Protein AF-A0AA97AWH1-F1 (afdb_monomer_lite)

Structure (mmCIF, N/CA/C/O backbone):
data_AF-A0AA97AWH1-F1
#
_entry.id   AF-A0AA97AWH1-F1
#
loop_
_atom_site.group_PDB
_atom_site.id
_atom_site.type_symbol
_atom_site.label_atom_id
_atom_site.label_alt_id
_atom_site.label_comp_id
_atom_site.label_asym_id
_atom_site.label_entity_id
_atom_site.label_seq_id
_atom_site.pdbx_PDB_ins_code
_atom_site.Cartn_x
_atom_site.Cartn_y
_atom_site.Cartn_z
_atom_site.occupancy
_atom_site.B_iso_or_equiv
_atom_site.auth_seq_id
_atom_site.auth_comp_id
_atom_site.auth_asym_id
_atom_site.auth_atom_id
_atom_site.pdbx_PDB_model_num
ATOM 1 N N . MET A 1 1 ? -2.658 11.028 7.446 1.00 94.44 1 MET A N 1
ATOM 2 C CA . MET A 1 1 ? -1.594 11.939 6.952 1.00 94.44 1 MET A CA 1
ATOM 3 C C . MET A 1 1 ? -0.472 11.120 6.337 1.00 94.44 1 MET A C 1
ATOM 5 O O . MET A 1 1 ? -0.323 9.985 6.751 1.00 94.44 1 MET A O 1
ATOM 9 N N . GLY A 1 2 ? 0.295 11.638 5.373 1.00 96.88 2 GLY A N 1
ATOM 10 C CA . GLY A 1 2 ? 1.349 10.861 4.698 1.00 96.88 2 GLY A CA 1
ATOM 11 C C . GLY A 1 2 ? 2.754 11.415 4.940 1.00 96.88 2 GLY A C 1
ATOM 12 O O . GLY A 1 2 ? 3.019 12.574 4.615 1.00 96.88 2 GLY A O 1
ATOM 13 N N . PHE A 1 3 ? 3.667 10.590 5.457 1.00 98.19 3 PHE A N 1
ATOM 14 C CA . PHE A 1 3 ? 5.071 10.963 5.681 1.00 98.19 3 PHE A CA 1
ATOM 15 C C . PHE A 1 3 ? 5.787 11.329 4.375 1.00 98.19 3 PHE A C 1
ATOM 17 O O . PHE A 1 3 ? 6.487 12.336 4.317 1.00 98.19 3 PHE A O 1
ATOM 24 N N . ASN A 1 4 ? 5.555 10.570 3.299 1.00 97.19 4 ASN A N 1
ATOM 25 C CA . ASN A 1 4 ? 6.150 10.840 1.987 1.00 97.19 4 ASN A CA 1
ATOM 26 C C . ASN A 1 4 ? 5.779 12.235 1.471 1.00 97.19 4 ASN A C 1
ATOM 28 O O . ASN A 1 4 ? 6.641 12.939 0.949 1.00 97.19 4 ASN A O 1
ATOM 32 N N . GLN A 1 5 ? 4.524 12.656 1.665 1.00 97.25 5 GLN A N 1
ATOM 33 C CA . GLN A 1 5 ? 4.070 13.993 1.282 1.00 97.25 5 GLN A CA 1
ATOM 34 C C . GLN A 1 5 ? 4.713 15.075 2.153 1.00 97.25 5 GLN A C 1
ATOM 36 O O . GLN A 1 5 ? 5.140 16.101 1.628 1.00 97.25 5 GLN A O 1
ATOM 41 N N . ALA A 1 6 ? 4.827 14.842 3.465 1.00 97.62 6 ALA A N 1
ATOM 42 C CA . ALA A 1 6 ? 5.509 15.761 4.375 1.00 97.62 6 ALA A CA 1
ATOM 43 C C . ALA A 1 6 ? 6.964 15.985 3.939 1.00 97.62 6 ALA A C 1
ATOM 45 O O . ALA A 1 6 ? 7.417 17.122 3.812 1.00 97.62 6 ALA A O 1
ATOM 46 N N . ARG A 1 7 ? 7.667 14.891 3.633 1.00 97.56 7 ARG A N 1
ATOM 47 C CA . ARG A 1 7 ? 9.053 14.927 3.176 1.00 97.56 7 ARG A CA 1
ATOM 48 C C . ARG A 1 7 ? 9.194 15.591 1.814 1.00 97.56 7 ARG A C 1
ATOM 50 O O . ARG A 1 7 ? 10.065 16.437 1.652 1.00 97.56 7 ARG A O 1
ATOM 57 N N . LEU A 1 8 ? 8.313 15.282 0.863 1.00 96.56 8 LEU A N 1
ATOM 58 C CA . LEU A 1 8 ? 8.298 15.931 -0.448 1.00 96.56 8 LEU A CA 1
ATOM 59 C C . LEU A 1 8 ? 8.071 17.447 -0.333 1.00 96.56 8 LEU A C 1
ATOM 61 O O . LEU A 1 8 ? 8.780 18.214 -0.977 1.00 96.56 8 LEU A O 1
ATOM 65 N N . ASN A 1 9 ? 7.132 17.884 0.509 1.00 96.88 9 ASN A N 1
ATOM 66 C CA . ASN A 1 9 ? 6.814 19.302 0.698 1.00 96.88 9 ASN A CA 1
ATOM 67 C C . ASN A 1 9 ? 7.980 20.099 1.296 1.00 96.88 9 ASN A C 1
ATOM 69 O O . ASN A 1 9 ? 8.149 21.271 0.972 1.00 96.88 9 ASN A O 1
ATOM 73 N N . VAL A 1 10 ? 8.758 19.482 2.188 1.00 96.81 10 VAL A N 1
ATOM 74 C CA . VAL A 1 10 ? 9.835 20.164 2.918 1.00 96.81 10 VAL A CA 1
ATOM 75 C C . VAL A 1 10 ? 11.184 20.032 2.213 1.00 96.81 10 VAL A C 1
ATOM 77 O O . VAL A 1 10 ? 11.942 20.995 2.162 1.00 96.81 10 VAL A O 1
ATOM 80 N N . MET A 1 11 ? 11.485 18.854 1.667 1.00 95.69 11 MET A N 1
ATOM 81 C CA . MET A 1 11 ? 12.814 18.492 1.161 1.00 95.69 11 MET A CA 1
ATOM 82 C C . MET A 1 11 ? 12.847 18.200 -0.344 1.00 95.69 11 MET A C 1
ATOM 84 O O . MET A 1 11 ? 13.920 17.986 -0.914 1.00 95.69 11 MET A O 1
ATOM 88 N N . GLY A 1 12 ? 11.689 18.133 -1.003 1.00 95.38 12 GLY A N 1
ATOM 89 C CA . GLY A 1 12 ? 11.596 17.668 -2.381 1.00 95.38 12 GLY A CA 1
ATOM 90 C C . GLY A 1 12 ? 12.057 16.213 -2.534 1.00 95.38 12 GLY A C 1
ATOM 91 O O . GLY A 1 12 ? 11.882 15.375 -1.650 1.00 95.38 12 GLY A O 1
ATOM 92 N N . MET A 1 13 ? 12.679 15.913 -3.675 1.00 94.50 13 MET A N 1
ATOM 93 C CA . MET A 1 13 ? 13.188 14.574 -4.013 1.00 94.50 13 MET A CA 1
ATOM 94 C C . MET A 1 13 ? 14.618 14.315 -3.506 1.00 94.50 13 MET A C 1
ATOM 96 O O . MET A 1 13 ? 15.308 13.447 -4.036 1.00 94.50 13 MET A O 1
ATOM 100 N N . ASN A 1 14 ? 15.094 15.087 -2.528 1.00 91.94 14 ASN A N 1
ATOM 101 C CA . ASN A 1 14 ? 16.470 15.023 -2.039 1.00 91.94 14 ASN A CA 1
ATOM 102 C C . ASN A 1 14 ? 16.730 13.742 -1.223 1.00 91.94 14 ASN A C 1
ATOM 104 O O . ASN A 1 14 ? 15.924 13.374 -0.365 1.00 91.94 14 ASN A O 1
ATOM 108 N N . ASP A 1 15 ? 17.866 13.093 -1.471 1.00 94.12 15 ASP A N 1
ATOM 109 C CA . ASP A 1 15 ? 18.303 11.843 -0.838 1.00 94.12 15 ASP A CA 1
ATOM 110 C C . ASP A 1 15 ? 19.117 12.042 0.448 1.00 94.12 15 ASP A C 1
ATOM 112 O O . ASP A 1 15 ? 19.615 11.088 1.042 1.00 94.12 15 ASP A O 1
ATOM 116 N N . LYS A 1 16 ? 19.233 13.286 0.917 1.00 94.44 16 LYS A N 1
ATOM 117 C CA . LYS A 1 16 ? 19.910 13.614 2.174 1.00 94.44 16 LYS A CA 1
ATOM 118 C C . LYS A 1 16 ? 19.006 13.402 3.390 1.00 94.44 16 LYS A C 1
ATOM 120 O O . LYS A 1 16 ? 17.797 13.602 3.274 1.00 94.44 16 LYS A O 1
ATOM 125 N N . PRO A 1 17 ? 19.577 13.082 4.567 1.00 94.56 17 PRO A N 1
ATOM 126 C CA . PRO A 1 17 ? 18.839 13.091 5.827 1.00 94.56 17 PRO A CA 1
ATOM 127 C C . PRO A 1 17 ? 18.226 14.463 6.111 1.00 94.56 17 PRO A C 1
ATOM 129 O O . PRO A 1 17 ? 18.860 15.488 5.850 1.00 94.56 17 PRO A O 1
ATOM 132 N N . ALA A 1 18 ? 17.030 14.481 6.696 1.00 95.69 18 ALA A N 1
ATOM 133 C CA . ALA A 1 18 ? 16.403 15.722 7.137 1.00 95.69 18 ALA A CA 1
ATOM 134 C C . ALA A 1 18 ? 17.255 16.419 8.213 1.00 95.69 18 ALA A C 1
ATOM 136 O O . ALA A 1 18 ? 17.763 15.785 9.144 1.00 95.69 18 ALA A O 1
ATOM 137 N N . SER A 1 19 ? 17.401 17.738 8.131 1.00 96.06 19 SER A N 1
ATOM 138 C CA . SER A 1 19 ? 17.908 18.555 9.238 1.00 96.06 19 SER A CA 1
ATOM 139 C C . SER A 1 19 ? 16.884 18.637 10.381 1.00 96.06 19 SER A C 1
ATOM 141 O O . SER A 1 19 ? 15.720 18.262 10.231 1.00 96.06 19 SER A O 1
ATOM 143 N N . ASN A 1 20 ? 17.293 19.156 11.545 1.00 95.38 20 ASN A N 1
ATOM 144 C CA . ASN A 1 20 ? 16.373 19.386 12.670 1.00 95.38 20 ASN A CA 1
ATOM 145 C C . ASN A 1 20 ? 15.216 20.330 12.291 1.00 95.38 20 ASN A C 1
ATOM 147 O O . ASN A 1 20 ? 14.076 20.110 12.700 1.00 95.38 20 ASN A O 1
ATOM 151 N N . GLU A 1 21 ? 15.506 21.372 11.509 1.00 96.50 21 GLU A N 1
ATOM 152 C CA . GLU A 1 21 ? 14.504 22.347 11.073 1.00 96.50 21 GLU A CA 1
ATOM 153 C C . GLU A 1 21 ? 13.519 21.718 10.080 1.00 96.50 21 GLU A C 1
ATOM 155 O O . GLU A 1 21 ? 12.306 21.855 10.237 1.00 96.50 21 GLU A O 1
ATOM 160 N N . GLU A 1 22 ? 14.022 20.970 9.095 1.00 97.44 22 GLU A N 1
ATOM 161 C CA . GLU A 1 22 ? 13.180 20.251 8.134 1.00 97.44 22 GLU A CA 1
ATOM 162 C C . GLU A 1 22 ? 12.311 19.203 8.834 1.00 97.44 22 GLU A C 1
ATOM 164 O O . GLU A 1 22 ? 11.100 19.178 8.613 1.00 97.44 22 GLU A O 1
ATOM 169 N N . ARG A 1 23 ? 12.876 18.406 9.756 1.00 96.50 23 ARG A N 1
ATOM 170 C CA . ARG A 1 23 ? 12.088 17.475 10.581 1.00 96.50 23 ARG A CA 1
ATOM 171 C C . ARG A 1 23 ? 10.978 18.183 11.341 1.00 96.50 23 ARG A C 1
ATOM 173 O O . ARG A 1 23 ? 9.853 17.698 11.333 1.00 96.50 23 ARG A O 1
ATOM 180 N N . SER A 1 24 ? 11.268 19.339 11.935 1.00 96.00 24 SER A N 1
ATOM 181 C CA . SER A 1 24 ? 10.263 20.119 12.665 1.00 96.00 24 SER A CA 1
ATOM 182 C C . SER A 1 24 ? 9.114 20.558 11.750 1.00 96.00 24 SER A C 1
ATOM 184 O O . SER A 1 24 ? 7.951 20.424 12.124 1.00 96.00 24 SER A O 1
ATOM 186 N N . LYS A 1 25 ? 9.413 21.004 10.522 1.00 97.69 25 LYS A N 1
ATOM 187 C CA . LYS A 1 25 ? 8.393 21.365 9.519 1.00 97.69 25 LYS A CA 1
ATOM 188 C C . LYS A 1 25 ? 7.566 20.157 9.068 1.00 97.69 25 LYS A C 1
ATOM 190 O O . LYS A 1 25 ? 6.346 20.266 8.951 1.00 97.69 25 LYS A O 1
ATOM 195 N N . MET A 1 26 ? 8.199 18.999 8.854 1.00 97.75 26 MET A N 1
ATOM 196 C CA . MET A 1 26 ? 7.481 17.761 8.520 1.00 97.75 26 MET A CA 1
ATOM 197 C C . MET A 1 26 ? 6.535 17.350 9.653 1.00 97.75 26 MET A C 1
ATOM 199 O O . MET A 1 26 ? 5.368 17.059 9.402 1.00 97.75 26 MET A O 1
ATOM 203 N N . THR A 1 27 ? 7.017 17.372 10.898 1.00 96.75 27 THR A N 1
ATOM 204 C CA . THR A 1 27 ? 6.216 17.062 12.086 1.00 96.75 27 THR A CA 1
ATOM 205 C C . THR A 1 27 ? 5.036 18.020 12.228 1.00 96.75 27 THR A C 1
ATOM 207 O O . THR A 1 27 ? 3.923 17.548 12.420 1.00 96.75 27 THR A O 1
ATOM 210 N N . GLN A 1 28 ? 5.224 19.332 12.041 1.00 95.50 28 GLN A N 1
ATOM 211 C CA . GLN A 1 28 ? 4.122 20.306 12.069 1.00 95.50 28 GLN A CA 1
ATOM 212 C C . GLN A 1 28 ? 3.050 20.006 11.013 1.00 95.50 28 GLN A C 1
ATOM 214 O O . GLN A 1 28 ? 1.857 20.022 11.318 1.00 95.50 28 GLN A O 1
ATOM 219 N N . TYR A 1 29 ? 3.457 19.686 9.780 1.00 95.94 29 TYR A N 1
ATOM 220 C CA . TYR A 1 29 ? 2.520 19.292 8.726 1.00 95.94 29 TYR A CA 1
ATOM 221 C C . TYR A 1 29 ? 1.715 18.049 9.128 1.00 95.94 29 TYR A C 1
ATOM 223 O O . TYR A 1 29 ? 0.488 18.047 9.031 1.00 95.94 29 TYR A O 1
ATOM 231 N N . LEU A 1 30 ? 2.384 17.005 9.619 1.00 97.12 30 LEU A N 1
ATOM 232 C CA . LEU A 1 30 ? 1.727 15.761 10.023 1.00 97.12 30 LEU A CA 1
ATOM 233 C C . LEU A 1 30 ? 0.811 15.961 11.240 1.00 97.12 30 LEU A C 1
ATOM 235 O O . LEU A 1 30 ? -0.312 15.457 11.250 1.00 97.12 30 LEU A O 1
ATOM 239 N N . GLU A 1 31 ? 1.262 16.723 12.236 1.00 95.00 31 GLU A N 1
ATOM 240 C CA . GLU A 1 31 ? 0.504 17.019 13.450 1.00 95.00 31 GLU A CA 1
ATOM 241 C C . GLU A 1 31 ? -0.749 17.843 13.152 1.00 95.00 31 GLU A C 1
ATOM 243 O O . GLU A 1 31 ? -1.802 17.554 13.718 1.00 95.00 31 GLU A O 1
ATOM 248 N N . SER A 1 32 ? -0.696 18.769 12.189 1.00 93.88 32 SER A N 1
ATOM 249 C CA . SER A 1 32 ? -1.876 19.545 11.783 1.00 93.88 32 SER A CA 1
ATOM 250 C C . SER A 1 32 ? -3.039 18.653 11.331 1.00 93.88 32 SER A C 1
ATOM 252 O O . SER A 1 32 ? -4.185 18.870 11.721 1.00 93.88 32 SER A O 1
ATOM 254 N N . GLY A 1 33 ? -2.758 17.581 10.584 1.00 93.56 33 GLY A N 1
ATOM 255 C CA . GLY A 1 33 ? -3.792 16.629 10.186 1.00 93.56 33 GLY A CA 1
ATOM 256 C C . GLY A 1 33 ? -4.271 15.753 11.340 1.00 93.56 33 GLY A C 1
ATOM 257 O O . GLY A 1 33 ? -5.450 15.411 11.410 1.00 93.56 33 GLY A O 1
ATOM 258 N N . MET A 1 34 ? -3.389 15.428 12.288 1.00 93.06 34 MET A N 1
ATOM 259 C CA . MET A 1 34 ? -3.783 14.728 13.513 1.00 93.06 34 MET A CA 1
ATOM 260 C C . MET A 1 34 ? -4.700 15.584 14.396 1.00 93.06 34 MET A C 1
ATOM 262 O O . MET A 1 34 ? -5.615 15.027 15.002 1.00 93.06 34 MET A O 1
ATOM 266 N N . GLN A 1 35 ? -4.499 16.903 14.442 1.00 90.81 35 GLN A N 1
ATOM 267 C CA . GLN A 1 35 ? -5.376 17.862 15.128 1.00 90.81 35 GLN A CA 1
ATOM 268 C C . GLN A 1 35 ? -6.731 18.016 14.424 1.00 90.81 35 GLN A C 1
ATOM 270 O O . GLN A 1 35 ? -7.750 18.186 15.084 1.00 90.81 35 GLN A O 1
ATOM 275 N N . GLN A 1 36 ? -6.760 17.881 13.096 1.00 91.12 36 GLN A N 1
ATOM 276 C CA . GLN A 1 36 ? -7.986 17.908 12.286 1.00 91.12 36 GLN A CA 1
ATOM 277 C C . GLN A 1 36 ? -8.767 16.580 12.299 1.00 91.12 36 GLN A C 1
ATOM 279 O O . GLN A 1 36 ? -9.794 16.465 11.637 1.00 91.12 36 GLN A O 1
ATOM 284 N N . GLY A 1 37 ? -8.305 15.574 13.050 1.00 91.62 37 GLY A N 1
ATOM 285 C CA . GLY A 1 37 ? -9.022 14.311 13.232 1.00 91.62 37 GLY A CA 1
ATOM 286 C C . GLY A 1 37 ? -8.546 13.154 12.353 1.00 91.62 37 GLY A C 1
ATOM 287 O O . GLY A 1 37 ? -9.252 12.156 12.246 1.00 91.62 37 GLY A O 1
ATOM 288 N N . ALA A 1 38 ? -7.355 13.218 11.748 1.00 95.19 38 ALA A N 1
ATOM 289 C CA . ALA A 1 38 ? -6.778 12.046 11.085 1.00 95.19 38 ALA A CA 1
ATOM 290 C C . ALA A 1 38 ? -6.543 10.894 12.083 1.00 95.19 38 ALA A C 1
ATOM 292 O O . ALA A 1 38 ? -6.106 11.106 13.212 1.00 95.19 38 ALA A O 1
ATOM 293 N N . PHE A 1 39 ? -6.773 9.649 11.665 1.00 95.50 39 PHE A N 1
ATOM 294 C CA . PHE A 1 39 ? -6.548 8.469 12.516 1.00 95.50 39 PHE A CA 1
ATOM 295 C C . PHE A 1 39 ? -5.066 8.158 12.767 1.00 95.50 39 PHE A C 1
ATOM 297 O O . PHE A 1 39 ? -4.718 7.553 13.782 1.00 95.50 39 PHE A O 1
ATOM 304 N N . GLY A 1 40 ? -4.187 8.584 11.863 1.00 96.50 40 GLY A N 1
ATOM 305 C CA . GLY A 1 40 ? -2.771 8.264 11.931 1.00 96.50 40 GLY A CA 1
ATOM 306 C C . GLY A 1 40 ? -1.950 8.816 10.774 1.00 96.50 40 GLY A C 1
ATOM 307 O O . GLY A 1 40 ? -2.413 9.643 9.971 1.00 96.50 40 GLY A O 1
ATOM 308 N N . VAL A 1 41 ? -0.715 8.327 10.698 1.00 98.31 41 VAL A N 1
ATOM 309 C CA . VAL A 1 41 ? 0.244 8.650 9.643 1.00 98.31 41 VAL A CA 1
ATOM 310 C C . VAL A 1 41 ? 0.629 7.379 8.898 1.00 98.31 41 VAL A C 1
ATOM 312 O O . VAL A 1 41 ? 1.004 6.392 9.525 1.00 98.31 41 VAL A O 1
ATOM 315 N N . SER A 1 42 ? 0.565 7.428 7.569 1.00 98.31 42 SER A N 1
ATOM 316 C CA . SER A 1 42 ? 1.102 6.390 6.701 1.00 98.31 42 SER A CA 1
ATOM 317 C C . SER A 1 42 ? 2.516 6.729 6.231 1.00 98.31 42 SER A C 1
ATOM 319 O O . SER A 1 42 ? 2.874 7.899 6.035 1.00 98.31 42 SER A O 1
ATOM 321 N N . THR A 1 43 ? 3.329 5.701 6.022 1.00 98.44 43 THR A N 1
ATOM 322 C CA . THR A 1 43 ? 4.625 5.780 5.343 1.00 98.44 43 THR A CA 1
ATOM 323 C C . THR A 1 43 ? 4.619 4.878 4.116 1.00 98.44 43 THR A C 1
ATOM 325 O O . THR A 1 43 ? 3.990 3.828 4.116 1.00 98.44 43 THR A O 1
ATOM 328 N N . GLY A 1 44 ? 5.318 5.289 3.062 1.00 97.31 44 GLY A N 1
ATOM 329 C CA . GLY A 1 44 ? 5.650 4.428 1.935 1.00 97.31 44 GLY A CA 1
ATOM 330 C C . GLY A 1 44 ? 7.153 4.376 1.790 1.00 97.31 44 GLY A C 1
ATOM 331 O O . GLY A 1 44 ? 7.707 5.108 0.973 1.00 97.31 44 GLY A O 1
ATOM 332 N N . LEU A 1 45 ? 7.811 3.576 2.629 1.00 97.69 45 LEU A N 1
ATOM 333 C CA . LEU A 1 45 ? 9.271 3.567 2.742 1.00 97.69 45 LEU A CA 1
ATOM 334 C C . LEU A 1 45 ? 9.948 2.897 1.541 1.00 97.69 45 LEU A C 1
ATOM 336 O O . LEU A 1 45 ? 11.117 3.157 1.290 1.00 97.69 45 LEU A O 1
ATOM 340 N N . PHE A 1 46 ? 9.212 2.108 0.760 1.00 96.50 46 PHE A N 1
ATOM 341 C CA . PHE A 1 46 ? 9.630 1.672 -0.574 1.00 96.50 46 PHE A CA 1
ATOM 342 C C . PHE A 1 46 ? 9.729 2.837 -1.573 1.00 96.50 46 PHE A C 1
ATOM 344 O O . PHE A 1 46 ? 10.507 2.795 -2.523 1.00 96.50 46 PHE A O 1
ATOM 351 N N . TYR A 1 47 ? 8.931 3.894 -1.385 1.00 95.75 47 TYR A N 1
ATOM 352 C CA . TYR A 1 47 ? 8.794 4.971 -2.358 1.00 95.75 47 TYR A CA 1
ATOM 353 C C . TYR A 1 47 ? 9.637 6.190 -2.011 1.00 95.75 47 TYR A C 1
ATOM 355 O O . TYR A 1 47 ? 9.663 6.696 -0.885 1.00 95.75 47 TYR A O 1
ATOM 363 N N . ARG A 1 48 ? 10.229 6.769 -3.050 1.00 94.69 48 ARG A N 1
ATOM 364 C CA . ARG A 1 48 ? 10.841 8.094 -2.982 1.00 94.69 48 ARG A CA 1
ATOM 365 C C . ARG A 1 48 ? 9.777 9.165 -2.668 1.00 94.69 48 ARG A C 1
ATOM 367 O O . ARG A 1 48 ? 8.651 9.065 -3.152 1.00 94.69 48 ARG A O 1
ATOM 374 N N . PRO A 1 49 ? 10.116 10.205 -1.888 1.00 95.38 49 PRO A N 1
ATOM 375 C CA . PRO A 1 49 ? 11.431 10.452 -1.299 1.00 95.38 49 PRO A CA 1
ATOM 376 C C . PRO A 1 49 ? 11.632 9.799 0.082 1.00 95.38 49 PRO A C 1
ATOM 378 O O . PRO A 1 49 ? 12.665 10.018 0.705 1.00 95.38 49 PRO A O 1
ATOM 381 N N . ALA A 1 50 ? 10.665 9.039 0.604 1.00 96.12 50 ALA A N 1
ATOM 382 C CA . ALA A 1 50 ? 10.780 8.440 1.935 1.00 96.12 50 ALA A CA 1
ATOM 383 C C . ALA A 1 50 ? 11.722 7.230 1.985 1.00 96.12 50 ALA A C 1
ATOM 385 O O . ALA A 1 50 ? 12.241 6.931 3.057 1.00 96.12 50 ALA A O 1
ATOM 386 N N . SER A 1 51 ? 12.018 6.595 0.849 1.00 95.56 51 SER A N 1
ATOM 387 C CA . SER A 1 51 ? 13.038 5.542 0.770 1.00 95.56 51 SER A CA 1
ATOM 388 C C . SER A 1 51 ? 14.430 6.008 1.206 1.00 95.56 51 SER A C 1
ATOM 390 O O . SER A 1 51 ? 15.202 5.216 1.744 1.00 95.56 51 SER A O 1
ATOM 392 N N . TYR A 1 52 ? 14.715 7.310 1.103 1.00 95.38 52 TYR A N 1
ATOM 393 C CA . TYR A 1 52 ? 15.949 7.927 1.597 1.00 95.38 52 TYR A CA 1
ATOM 394 C C . TYR A 1 52 ? 15.970 8.149 3.119 1.00 95.38 52 TYR A C 1
ATOM 396 O O . TYR A 1 52 ? 17.032 8.379 3.699 1.00 95.38 52 TYR A O 1
ATOM 404 N N . ALA A 1 53 ? 14.810 8.123 3.782 1.00 96.75 53 ALA A N 1
ATOM 405 C CA . ALA A 1 53 ? 14.717 8.375 5.214 1.00 96.75 53 ALA A CA 1
ATOM 406 C C . ALA A 1 53 ? 15.203 7.156 6.007 1.00 96.75 53 ALA A C 1
ATOM 408 O O . ALA A 1 53 ? 14.727 6.034 5.814 1.00 96.75 53 ALA A O 1
ATOM 409 N N . SER A 1 54 ? 16.121 7.381 6.948 1.00 96.94 54 SER A N 1
ATOM 410 C CA . SER A 1 54 ? 16.543 6.342 7.896 1.00 96.94 54 SER A CA 1
ATOM 411 C C . SER A 1 54 ? 15.420 5.987 8.876 1.00 96.94 54 SER A C 1
ATOM 413 O O . SER A 1 54 ? 14.577 6.828 9.185 1.00 96.94 54 SER A O 1
ATOM 415 N N . THR A 1 55 ? 15.457 4.787 9.463 1.00 98.25 55 THR A N 1
ATOM 416 C CA . THR A 1 55 ? 14.546 4.388 10.555 1.00 98.25 55 THR A CA 1
ATOM 417 C C . THR A 1 55 ? 14.502 5.433 11.675 1.00 98.25 55 THR A C 1
ATOM 419 O O . THR A 1 55 ? 13.442 5.747 12.209 1.00 98.25 55 THR A O 1
ATOM 422 N N . LYS A 1 56 ? 15.665 6.006 12.018 1.00 97.44 56 LYS A N 1
ATOM 423 C CA . LYS A 1 56 ? 15.791 7.037 13.052 1.00 97.44 56 LYS A CA 1
ATOM 424 C C . LYS A 1 56 ? 15.044 8.316 12.671 1.00 97.44 56 LYS A C 1
ATOM 426 O O . LYS A 1 56 ? 14.325 8.850 13.504 1.00 97.44 56 LYS A O 1
ATOM 431 N N . GLU A 1 57 ? 15.183 8.777 11.427 1.00 97.19 57 GLU A N 1
ATOM 432 C CA . GLU A 1 57 ? 14.452 9.950 10.928 1.00 97.19 57 GLU A CA 1
ATOM 433 C C . GLU A 1 57 ? 12.939 9.732 11.022 1.00 97.19 57 GLU A C 1
ATOM 435 O O . GLU A 1 57 ? 12.233 10.604 11.520 1.00 97.19 57 GLU A O 1
ATOM 440 N N . VAL A 1 58 ? 12.455 8.553 10.615 1.00 98.12 58 VAL A N 1
ATOM 441 C CA . VAL A 1 58 ? 11.027 8.214 10.693 1.00 98.12 58 VAL A CA 1
ATOM 442 C C . VAL A 1 58 ? 10.541 8.237 12.146 1.00 98.12 58 VAL A C 1
ATOM 444 O O . VAL A 1 58 ? 9.552 8.904 12.438 1.00 98.12 58 VAL A O 1
ATOM 447 N N . ILE A 1 59 ? 11.253 7.585 13.073 1.00 98.00 59 ILE A N 1
ATOM 448 C CA . ILE A 1 59 ? 10.897 7.586 14.505 1.00 98.00 59 ILE A CA 1
ATOM 449 C C . ILE A 1 59 ? 10.864 9.013 15.060 1.00 98.00 59 ILE A C 1
ATOM 451 O O . ILE A 1 59 ? 9.889 9.404 15.696 1.00 98.00 59 ILE A O 1
ATOM 455 N N . GLU A 1 60 ? 11.901 9.812 14.808 1.00 96.31 60 GLU A N 1
ATOM 456 C CA . GLU A 1 60 ? 11.986 11.182 15.322 1.00 96.31 60 GLU A CA 1
ATOM 457 C C . GLU A 1 60 ? 10.844 12.055 14.788 1.00 96.31 60 GLU A C 1
ATOM 459 O O . GLU A 1 60 ? 10.172 12.734 15.568 1.00 96.31 60 GLU A O 1
ATOM 464 N N . SER A 1 61 ? 10.567 11.990 13.484 1.00 97.00 61 SER A N 1
ATOM 465 C CA . SER A 1 61 ? 9.505 12.770 12.844 1.00 97.00 61 SER A CA 1
ATOM 466 C C . SER A 1 61 ? 8.093 12.346 13.244 1.00 97.00 61 SER A C 1
ATOM 468 O O . SER A 1 61 ? 7.183 13.174 13.176 1.00 97.00 61 SER A O 1
ATOM 470 N N . LEU A 1 62 ? 7.905 11.093 13.668 1.00 97.50 62 LEU A N 1
ATOM 471 C CA . LEU A 1 62 ? 6.608 10.537 14.065 1.00 97.50 62 LEU A CA 1
ATOM 472 C C . LEU A 1 62 ? 6.434 10.397 15.584 1.00 97.50 62 LEU A C 1
ATOM 474 O O . LEU A 1 62 ? 5.360 10.019 16.037 1.00 97.50 62 LEU A O 1
ATOM 478 N N . SER A 1 63 ? 7.442 10.745 16.384 1.00 95.31 63 SER A N 1
ATOM 479 C CA . SER A 1 63 ? 7.423 10.598 17.849 1.00 95.31 63 SER A CA 1
ATOM 480 C C . SER A 1 63 ? 6.234 11.282 18.534 1.00 95.31 63 SER A C 1
ATOM 482 O O . SER A 1 63 ? 5.744 10.798 19.549 1.00 95.31 63 SER A O 1
ATOM 484 N N . PHE A 1 64 ? 5.720 12.368 17.951 1.00 94.06 64 PHE A N 1
ATOM 485 C CA . PHE A 1 64 ? 4.549 13.096 18.444 1.00 94.06 64 PHE A CA 1
ATOM 486 C C . PHE A 1 64 ? 3.241 12.276 18.408 1.00 94.06 64 PHE A C 1
ATOM 488 O O . PHE A 1 64 ? 2.268 12.657 19.060 1.00 94.06 64 PHE A O 1
ATOM 495 N N . LEU A 1 65 ? 3.198 11.170 17.653 1.00 94.12 65 LEU A N 1
ATOM 496 C CA . LEU A 1 65 ? 2.015 10.321 17.500 1.00 94.12 65 LEU A CA 1
ATOM 497 C C . LEU A 1 65 ? 1.586 9.621 18.794 1.00 94.12 65 LEU A C 1
ATOM 499 O O . LEU A 1 65 ? 0.394 9.333 18.943 1.00 94.12 65 LEU A O 1
ATOM 503 N N . ASN A 1 66 ? 2.506 9.430 19.745 1.00 90.00 66 ASN A N 1
ATOM 504 C CA . ASN A 1 66 ? 2.211 8.859 21.062 1.00 90.00 66 ASN A CA 1
ATOM 505 C C . ASN A 1 66 ? 1.108 9.636 21.812 1.00 90.00 66 ASN A C 1
ATOM 507 O O . ASN A 1 66 ? 0.250 9.041 22.460 1.00 90.00 66 ASN A O 1
ATOM 511 N N . LYS A 1 67 ? 1.040 10.964 21.637 1.00 89.44 67 LYS A N 1
ATOM 512 C CA . LYS A 1 67 ? 0.005 11.834 22.224 1.00 89.44 67 LYS A CA 1
ATOM 513 C C . LYS A 1 67 ? -1.405 11.491 21.733 1.00 89.44 67 LYS A C 1
ATOM 515 O O . LYS A 1 67 ? -2.389 11.766 22.415 1.00 89.44 67 LYS A O 1
ATOM 520 N N . TYR A 1 68 ? -1.514 10.895 20.546 1.00 88.69 68 TYR A N 1
ATOM 521 C CA . TYR A 1 68 ? -2.773 10.721 19.823 1.00 88.69 68 TYR A CA 1
ATOM 522 C C . TYR A 1 68 ? -3.278 9.274 19.800 1.00 88.69 68 TYR A C 1
ATOM 524 O O . TYR A 1 68 ? -4.312 9.015 19.180 1.00 88.69 68 TYR A O 1
ATOM 532 N N . LYS A 1 69 ? -2.572 8.325 20.439 1.00 85.12 69 LYS A N 1
ATOM 533 C CA . LYS A 1 69 ? -2.845 6.875 20.307 1.00 85.12 69 LYS A CA 1
ATOM 534 C C . LYS A 1 69 ? -3.050 6.484 18.835 1.00 85.12 69 LYS A C 1
ATOM 536 O O . LYS A 1 69 ? -4.023 5.816 18.457 1.00 85.12 69 LYS A O 1
ATOM 541 N N . ALA A 1 70 ? -2.189 7.046 17.991 1.00 92.50 70 ALA A N 1
ATOM 542 C CA . ALA A 1 70 ? -2.374 7.082 16.555 1.00 92.50 70 ALA A CA 1
ATOM 543 C C . ALA A 1 70 ? -2.143 5.718 15.907 1.00 92.50 70 ALA A C 1
ATOM 545 O O . ALA A 1 70 ? -1.611 4.784 16.513 1.00 92.50 70 ALA A O 1
ATOM 546 N N . ILE A 1 71 ? -2.508 5.644 14.635 1.00 96.94 71 ILE A N 1
ATOM 547 C CA . ILE A 1 71 ? -2.080 4.569 13.750 1.00 96.94 71 ILE A CA 1
ATOM 548 C C . ILE A 1 71 ? -0.774 4.958 13.051 1.00 96.94 71 ILE A C 1
ATOM 550 O O . ILE A 1 71 ? -0.621 6.084 12.569 1.00 96.94 71 ILE A O 1
ATOM 554 N N . TYR A 1 72 ? 0.140 3.998 12.989 1.00 98.38 72 TYR A N 1
ATOM 555 C CA . TYR A 1 72 ? 1.264 3.956 12.071 1.00 98.38 72 TYR A CA 1
ATOM 556 C C . TYR A 1 72 ? 0.943 2.932 10.983 1.00 98.38 72 TYR A C 1
ATOM 558 O O . TYR A 1 72 ? 0.941 1.727 11.225 1.00 98.38 72 TYR A O 1
ATOM 566 N N . ASP A 1 73 ? 0.624 3.433 9.798 1.00 98.38 73 ASP A N 1
ATOM 567 C CA . ASP A 1 73 ? 0.418 2.624 8.600 1.00 98.38 73 ASP A CA 1
ATOM 568 C C . ASP A 1 73 ? 1.712 2.616 7.778 1.00 98.38 73 ASP A C 1
ATOM 570 O O . ASP A 1 73 ? 2.393 3.640 7.654 1.00 98.38 73 ASP A O 1
ATOM 574 N N . THR A 1 74 ? 2.099 1.471 7.230 1.00 98.38 74 THR A N 1
ATOM 575 C CA . THR A 1 74 ? 3.287 1.394 6.388 1.00 98.38 74 THR A CA 1
ATOM 576 C C . THR A 1 74 ? 3.093 0.493 5.180 1.00 98.38 74 THR A C 1
ATOM 578 O O . THR A 1 74 ? 2.726 -0.675 5.290 1.00 98.38 74 THR A O 1
ATOM 581 N N . HIS A 1 75 ? 3.385 1.050 4.006 1.00 97.81 75 HIS A N 1
ATOM 582 C CA . HIS A 1 75 ? 3.990 0.285 2.932 1.00 97.81 75 HIS A CA 1
ATOM 583 C C . HIS A 1 75 ? 5.481 0.180 3.271 1.00 97.81 75 HIS A C 1
ATOM 585 O O . HIS A 1 75 ? 6.217 1.176 3.211 1.00 97.81 75 HIS A O 1
ATOM 591 N N . ASP A 1 76 ? 5.868 -1.035 3.650 1.00 96.31 76 ASP A N 1
ATOM 592 C CA . ASP A 1 76 ? 7.197 -1.434 4.105 1.00 96.31 76 ASP A CA 1
ATOM 593 C C . ASP A 1 76 ? 8.338 -0.906 3.239 1.00 96.31 76 ASP A C 1
ATOM 595 O O . ASP A 1 76 ? 8.177 -0.635 2.050 1.00 96.31 76 ASP A O 1
ATOM 599 N N . ARG A 1 77 ? 9.535 -0.791 3.819 1.00 97.62 77 ARG A N 1
ATOM 600 C CA . ARG A 1 77 ? 10.716 -0.378 3.056 1.00 97.62 77 ARG A CA 1
ATOM 601 C C . ARG A 1 77 ? 11.049 -1.371 1.957 1.00 97.62 77 ARG A C 1
ATOM 603 O O . ARG A 1 77 ? 11.412 -0.959 0.860 1.00 97.62 77 ARG A O 1
ATOM 610 N N . ASP A 1 78 ? 10.948 -2.657 2.264 1.00 97.25 78 ASP A N 1
ATOM 611 C CA . ASP A 1 78 ? 11.306 -3.728 1.355 1.00 97.25 78 ASP A CA 1
ATOM 612 C C . ASP A 1 78 ? 10.449 -4.965 1.616 1.00 97.25 78 ASP A C 1
ATOM 614 O O . ASP A 1 78 ? 10.673 -5.697 2.573 1.00 97.25 78 ASP A O 1
ATOM 618 N N . LEU A 1 79 ? 9.479 -5.228 0.740 1.00 95.31 79 LEU A N 1
ATOM 619 C CA . LEU A 1 79 ? 8.692 -6.462 0.800 1.00 95.31 79 LEU A CA 1
ATOM 620 C C . LEU A 1 79 ? 9.424 -7.662 0.169 1.00 95.31 79 LEU A C 1
ATOM 622 O O . LEU A 1 79 ? 8.853 -8.744 0.085 1.00 95.31 79 LEU A O 1
ATOM 626 N N . GLY A 1 80 ? 10.663 -7.484 -0.296 1.00 93.38 80 GLY A N 1
ATOM 627 C CA . GLY A 1 80 ? 11.456 -8.468 -1.031 1.00 93.38 80 GLY A CA 1
ATOM 628 C C . GLY A 1 80 ? 11.832 -8.026 -2.447 1.00 93.38 80 GLY A C 1
ATOM 629 O O . GLY A 1 80 ? 12.693 -8.631 -3.068 1.00 93.38 80 GLY A O 1
ATOM 630 N N . ALA A 1 81 ? 11.230 -6.961 -2.984 1.00 93.31 81 ALA A N 1
ATOM 631 C CA . ALA A 1 81 ? 11.423 -6.548 -4.379 1.00 93.31 81 ALA A CA 1
ATOM 632 C C . ALA A 1 81 ? 12.243 -5.256 -4.570 1.00 93.31 81 ALA A C 1
ATOM 634 O O . ALA A 1 81 ? 12.136 -4.587 -5.612 1.00 93.31 81 ALA A O 1
ATOM 635 N N . VAL A 1 82 ? 13.071 -4.886 -3.589 1.00 94.00 82 VAL A N 1
ATOM 636 C CA . VAL A 1 82 ? 13.963 -3.719 -3.671 1.00 94.00 82 VAL A CA 1
ATOM 637 C C . VAL A 1 82 ? 15.369 -4.133 -4.091 1.00 94.00 82 VAL A C 1
ATOM 639 O O . VAL A 1 82 ? 15.984 -5.032 -3.523 1.00 94.00 82 VAL A O 1
ATOM 642 N N . LEU A 1 83 ? 15.920 -3.428 -5.079 1.00 94.00 83 LEU A N 1
ATOM 643 C CA . LEU A 1 83 ? 17.312 -3.611 -5.469 1.00 94.00 83 LEU A CA 1
ATOM 644 C C . LEU A 1 83 ? 18.244 -3.157 -4.336 1.00 94.00 83 LEU A C 1
ATOM 646 O O . LEU A 1 83 ? 18.243 -1.980 -3.981 1.00 94.00 83 LEU A O 1
ATOM 650 N N . ASN A 1 84 ? 19.082 -4.068 -3.831 1.00 90.38 84 ASN A N 1
ATOM 651 C CA . ASN A 1 84 ? 19.988 -3.824 -2.700 1.00 90.38 84 ASN A CA 1
ATOM 652 C C . ASN A 1 84 ? 19.262 -3.311 -1.437 1.00 90.38 84 ASN A C 1
ATOM 654 O O . ASN A 1 84 ? 19.810 -2.489 -0.700 1.00 90.38 84 ASN A O 1
ATOM 658 N N . GLY A 1 85 ? 18.020 -3.754 -1.218 1.00 92.56 85 GLY A N 1
ATOM 659 C CA . GLY A 1 85 ? 17.239 -3.405 -0.036 1.00 92.56 85 GLY A CA 1
ATOM 660 C C . GLY A 1 85 ? 17.682 -4.143 1.231 1.00 92.56 85 GLY A C 1
ATOM 661 O O . GLY A 1 85 ? 18.696 -4.843 1.256 1.00 92.56 85 GLY A O 1
ATOM 662 N N . ILE A 1 86 ? 16.915 -3.963 2.307 1.00 96.38 86 ILE A N 1
ATOM 663 C CA . ILE A 1 86 ? 17.178 -4.609 3.603 1.00 96.38 86 ILE A CA 1
ATOM 664 C C . ILE A 1 86 ? 16.588 -6.026 3.690 1.00 96.38 86 ILE A C 1
ATOM 666 O O . ILE A 1 86 ? 16.889 -6.753 4.635 1.00 96.38 86 ILE A O 1
ATOM 670 N N . GLY A 1 87 ? 15.791 -6.431 2.699 1.00 96.94 87 GLY A N 1
ATOM 671 C CA . GLY A 1 87 ? 15.055 -7.686 2.667 1.00 96.94 87 GLY A CA 1
ATOM 672 C C . GLY A 1 87 ? 13.746 -7.637 3.457 1.00 96.94 87 GLY A C 1
ATOM 673 O O . GLY A 1 87 ? 13.571 -6.822 4.366 1.00 96.94 87 GLY A O 1
ATOM 674 N N . TYR A 1 88 ? 12.847 -8.565 3.121 1.00 97.69 88 TYR A N 1
ATOM 675 C CA . TYR A 1 88 ? 11.522 -8.710 3.729 1.00 97.69 88 TYR A CA 1
ATOM 676 C C . TYR A 1 88 ? 11.577 -8.760 5.263 1.00 97.69 88 TYR A C 1
ATOM 678 O O . TYR A 1 88 ? 10.993 -7.921 5.943 1.00 97.69 88 TYR A O 1
ATOM 686 N N . ASP A 1 89 ? 12.351 -9.693 5.813 1.00 97.62 89 ASP A N 1
ATOM 687 C CA . ASP A 1 89 ? 12.429 -9.979 7.246 1.00 97.62 89 ASP A CA 1
ATOM 688 C C . ASP A 1 89 ? 12.850 -8.735 8.053 1.00 97.62 89 ASP A C 1
ATOM 690 O O . ASP A 1 89 ? 12.227 -8.372 9.055 1.00 97.62 89 ASP A O 1
ATOM 694 N N . ALA A 1 90 ? 13.898 -8.043 7.590 1.00 98.44 90 ALA A N 1
ATOM 695 C CA . ALA A 1 90 ? 14.408 -6.846 8.248 1.00 98.44 90 ALA A CA 1
ATOM 696 C C . ALA A 1 90 ? 13.453 -5.657 8.097 1.00 98.44 90 ALA A C 1
ATOM 698 O O . ALA A 1 90 ? 13.381 -4.829 9.003 1.00 98.44 90 ALA A O 1
ATOM 699 N N . SER A 1 91 ? 12.709 -5.577 6.991 1.00 98.50 91 SER A N 1
ATOM 700 C CA . SER A 1 91 ? 11.697 -4.540 6.795 1.00 98.50 91 SER A CA 1
ATOM 701 C C . SER A 1 91 ? 10.508 -4.713 7.737 1.00 98.50 91 SER A C 1
ATOM 703 O O . SER A 1 91 ? 10.073 -3.736 8.345 1.00 98.50 91 SER A O 1
ATOM 705 N N . VAL A 1 92 ? 10.031 -5.945 7.940 1.00 98.69 92 VAL A N 1
ATOM 706 C CA . VAL A 1 92 ? 8.979 -6.228 8.933 1.00 98.69 92 VAL A CA 1
ATOM 707 C C . VAL A 1 92 ? 9.455 -5.850 10.337 1.00 98.69 92 VAL A C 1
ATOM 709 O O . VAL A 1 92 ? 8.745 -5.171 11.083 1.00 98.69 92 VAL A O 1
ATOM 712 N N . ALA A 1 93 ? 10.691 -6.219 10.686 1.00 98.69 93 ALA A N 1
ATOM 713 C CA . ALA A 1 93 ? 11.291 -5.835 11.961 1.00 98.69 93 ALA A CA 1
ATOM 714 C C . ALA A 1 93 ? 11.462 -4.307 12.099 1.00 98.69 93 ALA A C 1
ATOM 716 O O . ALA A 1 93 ? 11.283 -3.764 13.191 1.00 98.69 93 ALA A O 1
ATOM 717 N N . GLU A 1 94 ? 11.784 -3.598 11.011 1.00 98.81 94 GLU A N 1
ATOM 718 C CA . GLU A 1 94 ? 11.892 -2.137 10.991 1.00 98.81 94 GLU A CA 1
ATOM 719 C C . GLU A 1 94 ? 10.550 -1.472 11.309 1.00 98.81 94 GLU A C 1
ATOM 721 O O . GLU A 1 94 ? 10.494 -0.614 12.191 1.00 98.81 94 GLU A O 1
ATOM 726 N N . ALA A 1 95 ? 9.473 -1.875 10.637 1.00 98.56 95 ALA A N 1
ATOM 727 C CA . ALA A 1 95 ? 8.140 -1.326 10.858 1.00 98.56 95 ALA A CA 1
ATOM 728 C C . ALA A 1 95 ? 7.655 -1.534 12.301 1.00 98.56 95 ALA A C 1
ATOM 730 O O . ALA A 1 95 ? 7.163 -0.593 12.931 1.00 98.56 95 ALA A O 1
ATOM 731 N N . ILE A 1 96 ? 7.863 -2.737 12.856 1.00 98.75 96 ILE A N 1
ATOM 732 C CA . ILE A 1 96 ? 7.555 -3.040 14.261 1.00 98.75 96 ILE A CA 1
ATOM 733 C C . ILE A 1 96 ? 8.370 -2.132 15.182 1.00 98.75 96 ILE A C 1
ATOM 735 O O . ILE A 1 96 ? 7.810 -1.474 16.056 1.00 98.75 96 ILE A O 1
ATOM 739 N N . LYS A 1 97 ? 9.684 -2.024 14.950 1.00 98.50 97 LYS A N 1
ATOM 740 C CA . LYS A 1 97 ? 10.565 -1.150 15.731 1.00 98.50 97 LYS A CA 1
ATOM 741 C C . LYS A 1 97 ? 10.107 0.308 15.697 1.00 98.50 97 LYS A C 1
ATOM 743 O O . LYS A 1 97 ? 10.127 0.959 16.740 1.00 98.50 97 LYS A O 1
ATOM 748 N N . ILE A 1 98 ? 9.721 0.824 14.529 1.00 98.44 98 ILE A N 1
ATOM 749 C CA . ILE A 1 98 ? 9.232 2.200 14.384 1.00 98.44 98 ILE A CA 1
ATOM 750 C C . ILE A 1 98 ? 7.966 2.386 15.212 1.00 98.44 98 ILE A C 1
ATOM 752 O O . ILE A 1 98 ? 7.939 3.264 16.071 1.00 98.44 98 ILE A O 1
ATOM 756 N N . GLY A 1 99 ? 6.944 1.558 14.983 1.00 97.25 99 GLY A N 1
ATOM 757 C CA . GLY A 1 99 ? 5.654 1.709 15.650 1.00 97.25 99 GLY A CA 1
ATOM 758 C C . GLY A 1 99 ? 5.725 1.517 17.163 1.00 97.25 99 GLY A C 1
ATOM 759 O O . GLY A 1 99 ? 5.131 2.301 17.899 1.00 97.25 99 GLY A O 1
ATOM 760 N N . SER A 1 100 ? 6.519 0.554 17.641 1.00 96.25 100 SER A N 1
ATOM 761 C CA . SER A 1 100 ? 6.762 0.361 19.074 1.00 96.25 100 SER A CA 1
ATOM 762 C C . SER A 1 100 ? 7.513 1.538 19.701 1.00 96.25 100 SER A C 1
ATOM 764 O O . SER A 1 100 ? 7.178 1.949 20.807 1.00 96.25 100 SER A O 1
ATOM 766 N N . ALA A 1 101 ? 8.496 2.126 19.008 1.00 96.44 101 ALA A N 1
ATOM 767 C CA . ALA A 1 101 ? 9.250 3.271 19.528 1.00 96.44 101 ALA A CA 1
ATOM 768 C C . ALA A 1 101 ? 8.397 4.542 19.691 1.00 96.44 101 ALA A C 1
ATOM 770 O O . ALA A 1 101 ? 8.756 5.417 20.479 1.00 96.44 101 ALA A O 1
ATOM 771 N N . ILE A 1 102 ? 7.289 4.649 18.953 1.00 95.62 102 ILE A N 1
ATOM 772 C CA . ILE A 1 102 ? 6.372 5.796 18.997 1.00 95.62 102 ILE A CA 1
ATOM 773 C C . ILE A 1 102 ? 5.022 5.472 19.657 1.00 95.62 102 ILE A C 1
ATOM 775 O O . ILE A 1 102 ? 4.116 6.300 19.590 1.00 95.62 102 ILE A O 1
ATOM 779 N N . ASP A 1 103 ? 4.888 4.295 20.279 1.00 93.94 103 ASP A N 1
ATOM 780 C CA . ASP A 1 103 ? 3.661 3.816 20.938 1.00 93.94 103 ASP A CA 1
ATOM 781 C C . ASP A 1 103 ? 2.405 3.925 20.044 1.00 93.94 103 ASP A C 1
ATOM 783 O O . ASP A 1 103 ? 1.353 4.433 20.438 1.00 93.94 103 ASP A O 1
ATOM 787 N N . ALA A 1 104 ? 2.535 3.502 18.781 1.00 95.75 104 ALA A N 1
ATOM 788 C CA . ALA A 1 104 ? 1.454 3.530 17.798 1.00 95.75 104 ALA A CA 1
ATOM 789 C C . ALA A 1 104 ? 0.895 2.131 17.509 1.00 95.75 104 ALA A C 1
ATOM 791 O O . ALA A 1 104 ? 1.600 1.122 17.556 1.00 95.75 104 ALA A O 1
ATOM 792 N N . ARG A 1 105 ? -0.380 2.088 17.106 1.00 97.00 105 ARG A N 1
ATOM 793 C CA . ARG A 1 105 ? -0.979 0.896 16.489 1.00 97.00 105 ARG A CA 1
ATOM 794 C C . ARG A 1 105 ? -0.397 0.718 15.092 1.00 97.00 105 ARG A C 1
ATOM 796 O O . ARG A 1 105 ? -0.541 1.612 14.265 1.00 97.00 105 ARG A O 1
ATOM 803 N N . ILE A 1 106 ? 0.229 -0.420 14.828 1.00 98.50 106 ILE A N 1
ATOM 804 C CA . ILE A 1 106 ? 0.907 -0.707 13.562 1.00 98.50 106 ILE A CA 1
ATOM 805 C C . ILE A 1 106 ? -0.057 -1.414 12.614 1.00 98.50 106 ILE A C 1
ATOM 807 O O . ILE A 1 106 ? -0.704 -2.388 13.007 1.00 98.50 106 ILE A O 1
ATOM 811 N N . ILE A 1 107 ? -0.110 -0.966 11.362 1.00 98.56 107 ILE A N 1
ATOM 812 C CA . ILE A 1 107 ? -0.693 -1.733 10.264 1.00 98.56 107 ILE A CA 1
ATOM 813 C C . ILE A 1 107 ? 0.271 -1.813 9.085 1.00 98.56 107 ILE A C 1
ATOM 815 O O . ILE A 1 107 ? 0.735 -0.800 8.568 1.00 98.56 107 ILE A O 1
ATOM 819 N N . PHE A 1 108 ? 0.549 -3.040 8.658 1.00 98.69 108 PHE A N 1
ATOM 820 C CA . PHE A 1 108 ? 1.206 -3.308 7.387 1.00 98.69 108 PHE A CA 1
ATOM 821 C C . PHE A 1 108 ? 0.179 -3.211 6.255 1.00 98.69 108 PHE A C 1
ATOM 823 O O . PHE A 1 108 ? -0.756 -4.019 6.178 1.00 98.69 108 PHE A O 1
ATOM 830 N N . SER A 1 109 ? 0.338 -2.219 5.383 1.00 96.19 109 SER A N 1
ATOM 831 C CA . SER A 1 109 ? -0.461 -2.086 4.167 1.00 96.19 109 SER A CA 1
ATOM 832 C C . SER A 1 109 ? -0.147 -3.228 3.202 1.00 96.19 109 SER A C 1
ATOM 834 O O . SER A 1 109 ? 1.018 -3.589 3.045 1.00 96.19 109 SER A O 1
ATOM 836 N N . HIS A 1 110 ? -1.192 -3.792 2.573 1.00 95.50 110 HIS A N 1
ATOM 837 C CA . HIS A 1 110 ? -1.131 -4.837 1.527 1.00 95.50 110 HIS A CA 1
ATOM 838 C C . HIS A 1 110 ? -0.004 -5.878 1.754 1.00 95.50 110 HIS A C 1
ATOM 840 O O . HIS A 1 110 ? 0.805 -6.155 0.867 1.00 95.50 110 HIS A O 1
ATOM 846 N N . PHE A 1 111 ? 0.078 -6.410 2.974 1.00 98.25 111 PHE A N 1
ATOM 847 C CA . PHE A 1 111 ? 1.181 -7.220 3.475 1.00 98.25 111 PHE A CA 1
ATOM 848 C C . PHE A 1 111 ? 1.263 -8.556 2.747 1.00 98.25 111 PHE A C 1
ATOM 850 O O . PHE A 1 111 ? 0.392 -9.412 2.902 1.00 98.25 111 PHE A O 1
ATOM 857 N N . THR A 1 112 ? 2.292 -8.740 1.926 1.00 97.50 112 THR A N 1
ATOM 858 C CA . THR A 1 112 ? 2.625 -10.009 1.265 1.00 97.50 112 THR A CA 1
ATOM 859 C C . THR A 1 112 ? 4.098 -9.963 0.842 1.00 97.50 112 THR A C 1
ATOM 861 O O . THR A 1 112 ? 4.505 -8.953 0.263 1.00 97.50 112 THR A O 1
ATOM 864 N N . PRO A 1 113 ? 4.907 -11.005 1.114 1.00 97.56 113 PRO A N 1
ATOM 865 C CA . PRO A 1 113 ? 6.266 -11.087 0.586 1.00 97.56 113 PRO A CA 1
ATOM 866 C C . PRO A 1 113 ? 6.277 -11.029 -0.948 1.00 97.56 113 PRO A C 1
ATOM 868 O O . PRO A 1 113 ? 5.401 -11.595 -1.602 1.00 97.56 113 PRO A O 1
ATOM 871 N N . GLN A 1 114 ? 7.280 -10.363 -1.516 1.00 96.94 114 GLN A N 1
ATOM 872 C CA . GLN A 1 114 ? 7.392 -10.088 -2.947 1.00 96.94 114 GLN A CA 1
ATOM 873 C C . GLN A 1 114 ? 8.557 -10.812 -3.600 1.00 96.94 114 GLN A C 1
ATOM 875 O O . GLN A 1 114 ? 9.649 -10.901 -3.034 1.00 96.94 114 GLN A O 1
ATOM 880 N N . GLY A 1 115 ? 8.334 -11.213 -4.850 1.00 94.81 115 GLY A N 1
ATOM 881 C CA . GLY A 1 115 ? 9.330 -11.819 -5.716 1.00 94.81 115 GLY A CA 1
ATOM 882 C C . GLY A 1 115 ? 9.516 -13.307 -5.440 1.00 94.81 115 GLY A C 1
ATOM 883 O O . GLY A 1 115 ? 9.425 -13.769 -4.307 1.00 94.81 115 GLY A O 1
ATOM 884 N N . LYS A 1 116 ? 9.882 -14.041 -6.493 1.00 93.81 116 LYS A N 1
ATOM 885 C CA . LYS A 1 116 ? 9.991 -15.510 -6.502 1.00 93.81 116 LYS A CA 1
ATOM 886 C C . LYS A 1 116 ? 10.891 -16.110 -5.413 1.00 93.81 116 LYS A C 1
ATOM 888 O O . LYS A 1 116 ? 10.745 -17.257 -5.014 1.00 93.81 116 LYS A O 1
ATOM 893 N N . HIS A 1 117 ? 11.866 -15.346 -4.929 1.00 93.75 117 HIS A N 1
ATOM 894 C CA . HIS A 1 117 ? 12.756 -15.777 -3.848 1.00 93.75 117 HIS A CA 1
ATOM 895 C C . HIS A 1 117 ? 12.077 -15.765 -2.462 1.00 93.75 117 HIS A C 1
ATOM 897 O O . HIS A 1 117 ? 12.681 -16.233 -1.495 1.00 93.75 117 HIS A O 1
ATOM 903 N N . ASN A 1 118 ? 10.848 -15.242 -2.359 1.00 96.62 118 ASN A N 1
ATOM 904 C CA . ASN A 1 118 ? 10.026 -15.241 -1.150 1.00 96.62 118 ASN A CA 1
ATOM 905 C C . ASN A 1 118 ? 8.757 -16.101 -1.236 1.00 96.62 118 ASN A C 1
ATOM 907 O O . ASN A 1 118 ? 7.939 -16.061 -0.312 1.00 96.62 118 ASN A O 1
ATOM 911 N N . ASP A 1 119 ? 8.603 -16.912 -2.282 1.00 97.06 119 ASP A N 1
ATOM 912 C CA . ASP A 1 119 ? 7.520 -17.896 -2.370 1.00 97.06 119 ASP A CA 1
ATOM 913 C C . ASP A 1 119 ? 7.551 -18.820 -1.136 1.00 97.06 119 ASP A C 1
ATOM 915 O O . ASP A 1 119 ? 8.616 -19.280 -0.711 1.00 97.06 119 ASP A O 1
ATOM 919 N N . GLY A 1 120 ? 6.394 -19.032 -0.502 1.00 97.50 120 GLY A N 1
ATOM 920 C CA . GLY A 1 120 ? 6.275 -19.826 0.727 1.00 97.50 120 GLY A CA 1
ATOM 921 C C . GLY A 1 120 ? 6.908 -19.238 2.003 1.00 97.50 120 GLY A C 1
ATOM 922 O O . GLY A 1 120 ? 6.979 -19.941 3.010 1.00 97.50 120 GLY A O 1
ATOM 923 N N . ARG A 1 121 ? 7.377 -17.979 2.006 1.00 97.69 121 ARG A N 1
ATOM 924 C CA . ARG A 1 121 ? 8.037 -17.335 3.168 1.00 97.69 121 ARG A CA 1
ATOM 925 C C . ARG A 1 121 ? 7.141 -16.447 4.036 1.00 97.69 121 ARG A C 1
ATOM 927 O O . ARG A 1 121 ? 7.645 -15.764 4.930 1.00 97.69 121 ARG A O 1
ATOM 934 N N . ALA A 1 122 ? 5.825 -16.442 3.828 1.00 98.12 122 ALA A N 1
ATOM 935 C CA . ALA A 1 122 ? 4.903 -15.639 4.638 1.00 98.12 122 ALA A CA 1
ATOM 936 C C . ALA A 1 122 ? 4.981 -15.948 6.146 1.00 98.12 122 ALA A C 1
ATOM 938 O O . ALA A 1 122 ? 4.749 -15.058 6.965 1.00 98.12 122 ALA A O 1
ATOM 939 N N . ASN A 1 123 ? 5.359 -17.176 6.523 1.00 98.31 123 ASN A N 1
ATOM 940 C CA . ASN A 1 123 ? 5.554 -17.578 7.917 1.00 98.31 123 ASN A CA 1
ATOM 941 C C . ASN A 1 123 ? 6.562 -16.689 8.663 1.00 98.31 123 ASN A C 1
ATOM 943 O O . ASN A 1 123 ? 6.345 -16.384 9.827 1.00 98.31 123 ASN A O 1
ATOM 947 N N . VAL A 1 124 ? 7.611 -16.203 7.993 1.00 97.81 124 VAL A N 1
ATOM 948 C CA . VAL A 1 124 ? 8.632 -15.359 8.632 1.00 97.81 124 VAL A CA 1
ATOM 949 C C . VAL A 1 124 ? 8.030 -14.055 9.158 1.00 97.81 124 VAL A C 1
ATOM 951 O O . VAL A 1 124 ? 8.258 -13.670 10.305 1.00 97.81 124 VAL A O 1
ATOM 954 N N . GLY A 1 125 ? 7.223 -13.380 8.338 1.00 98.31 125 GLY A N 1
ATOM 955 C CA . GLY A 1 125 ? 6.542 -12.159 8.756 1.00 98.31 125 GLY A CA 1
ATOM 956 C C . GLY A 1 125 ? 5.452 -12.421 9.793 1.00 98.31 125 GLY A C 1
ATOM 957 O O . GLY A 1 125 ? 5.293 -11.629 10.721 1.00 98.31 125 GLY A O 1
ATOM 958 N N . ILE A 1 126 ? 4.743 -13.550 9.675 1.00 98.81 126 ILE A N 1
ATOM 959 C CA . ILE A 1 126 ? 3.753 -13.994 10.667 1.00 98.81 126 ILE A CA 1
ATOM 960 C C . ILE A 1 126 ? 4.408 -14.169 12.041 1.00 98.81 126 ILE A C 1
ATOM 962 O O . ILE A 1 126 ? 3.888 -13.649 13.027 1.00 98.81 126 ILE A O 1
ATOM 966 N N . ASP A 1 127 ? 5.557 -14.841 12.107 1.00 98.81 127 ASP A N 1
ATOM 967 C CA . ASP A 1 127 ? 6.279 -15.087 13.355 1.00 98.81 127 ASP A CA 1
ATOM 968 C C . ASP A 1 127 ? 6.751 -13.775 13.994 1.00 98.81 127 ASP A C 1
ATOM 970 O O . ASP A 1 127 ? 6.560 -13.565 15.192 1.00 98.81 127 ASP A O 1
ATOM 974 N N . LEU A 1 128 ? 7.295 -12.842 13.202 1.00 98.81 128 LEU A N 1
ATOM 975 C CA . LEU A 1 128 ? 7.696 -11.515 13.688 1.00 98.81 128 LEU A CA 1
ATOM 976 C C . LEU A 1 128 ? 6.511 -10.724 14.260 1.00 98.81 128 LEU A C 1
ATOM 978 O O . LEU A 1 128 ? 6.618 -10.158 15.350 1.00 98.81 128 LEU A O 1
ATOM 982 N N . ILE A 1 129 ? 5.376 -10.709 13.557 1.00 98.81 129 ILE A N 1
ATOM 983 C CA . ILE A 1 129 ? 4.156 -10.030 14.010 1.00 98.81 129 ILE A CA 1
ATOM 984 C C . ILE A 1 129 ? 3.617 -10.682 15.287 1.00 98.81 129 ILE A C 1
ATOM 986 O O . ILE A 1 129 ? 3.284 -9.979 16.241 1.00 98.81 129 ILE A O 1
ATOM 990 N N . ASN A 1 130 ? 3.544 -12.012 15.335 1.00 98.81 130 ASN A N 1
ATOM 991 C CA . ASN A 1 130 ? 3.034 -12.740 16.495 1.00 98.81 130 ASN A CA 1
ATOM 992 C C . ASN A 1 130 ? 3.918 -12.538 17.731 1.00 98.81 130 ASN A C 1
ATOM 994 O O . ASN A 1 130 ? 3.383 -12.292 18.811 1.00 98.81 130 ASN A O 1
ATOM 998 N N . ASN A 1 131 ? 5.243 -12.563 17.573 1.00 98.69 131 ASN A N 1
ATOM 999 C CA . ASN A 1 131 ? 6.180 -12.286 18.662 1.00 98.69 131 ASN A CA 1
ATOM 1000 C C . ASN A 1 131 ? 6.014 -10.855 19.187 1.00 98.69 131 ASN A C 1
ATOM 1002 O O . ASN A 1 131 ? 5.831 -10.659 20.384 1.00 98.69 131 ASN A O 1
ATOM 1006 N N . ALA A 1 132 ? 5.953 -9.856 18.301 1.00 98.50 132 ALA A N 1
ATOM 1007 C CA . ALA A 1 132 ? 5.729 -8.470 18.714 1.00 98.50 132 ALA A CA 1
ATOM 1008 C C . ALA A 1 132 ? 4.392 -8.285 19.453 1.00 98.50 132 ALA A C 1
ATOM 1010 O O . ALA A 1 132 ? 4.310 -7.538 20.428 1.00 98.50 132 ALA A O 1
ATOM 1011 N N . ARG A 1 133 ? 3.339 -8.986 19.017 1.00 98.31 133 ARG A N 1
ATOM 1012 C CA . ARG A 1 133 ? 2.033 -8.986 19.693 1.00 98.31 133 ARG A CA 1
ATOM 1013 C C . ARG A 1 133 ? 2.087 -9.656 21.063 1.00 98.31 133 ARG A C 1
ATOM 1015 O O . ARG A 1 133 ? 1.450 -9.157 21.988 1.00 98.31 133 ARG A O 1
ATOM 1022 N N . ALA A 1 134 ? 2.836 -10.749 21.204 1.00 98.06 134 ALA A N 1
ATOM 1023 C CA . ALA A 1 134 ? 3.071 -11.399 22.492 1.00 98.06 134 ALA A CA 1
ATOM 1024 C C . ALA A 1 134 ? 3.821 -10.473 23.469 1.00 98.06 134 ALA A C 1
ATOM 1026 O O . ALA A 1 134 ? 3.511 -10.466 24.658 1.00 98.06 134 ALA A O 1
ATOM 1027 N N . ASP A 1 135 ? 4.704 -9.619 22.946 1.00 97.19 135 ASP A N 1
ATOM 1028 C CA . ASP A 1 135 ? 5.413 -8.576 23.699 1.00 97.19 135 ASP A CA 1
ATOM 1029 C C . ASP A 1 135 ? 4.555 -7.320 23.975 1.00 97.19 135 ASP A C 1
ATOM 1031 O O . ASP A 1 135 ? 5.024 -6.347 24.567 1.00 97.19 135 ASP A O 1
ATOM 1035 N N . GLY A 1 136 ? 3.279 -7.327 23.570 1.00 96.06 136 GLY A N 1
ATOM 1036 C CA . GLY A 1 136 ? 2.303 -6.271 23.851 1.00 96.06 136 GLY A CA 1
ATOM 1037 C C . GLY A 1 136 ? 2.132 -5.223 22.747 1.00 96.06 136 GLY A C 1
ATOM 1038 O O . GLY A 1 136 ? 1.292 -4.332 22.889 1.00 96.06 136 GLY A O 1
ATOM 1039 N N . ALA A 1 137 ? 2.865 -5.317 21.633 1.00 96.25 137 ALA A N 1
ATOM 1040 C CA . ALA A 1 137 ? 2.691 -4.397 20.512 1.00 96.25 137 ALA A CA 1
ATOM 1041 C C . ALA A 1 137 ? 1.359 -4.639 19.779 1.00 96.25 137 ALA A C 1
ATOM 1043 O O . ALA A 1 137 ? 0.936 -5.769 19.524 1.00 96.25 137 ALA A O 1
ATOM 1044 N N . GLN A 1 138 ? 0.693 -3.560 19.369 1.00 95.44 138 GLN A N 1
ATOM 1045 C CA . GLN A 1 138 ? -0.565 -3.636 18.628 1.00 95.44 138 GLN A CA 1
ATOM 1046 C C . GLN A 1 138 ? -0.298 -3.685 17.122 1.00 95.44 138 GLN A C 1
ATOM 1048 O O . GLN A 1 138 ? -0.368 -2.662 16.445 1.00 95.44 138 GLN A O 1
ATOM 1053 N N . VAL A 1 139 ? 0.019 -4.875 16.607 1.00 98.50 139 VAL A N 1
ATOM 1054 C CA . VAL A 1 139 ? 0.411 -5.078 15.203 1.00 98.50 139 VAL A CA 1
ATOM 1055 C C . VAL A 1 139 ? -0.687 -5.774 14.404 1.00 98.50 139 VAL A C 1
ATOM 1057 O O . VAL A 1 139 ? -1.203 -6.812 14.825 1.00 98.50 139 VAL A O 1
ATOM 1060 N N . PHE A 1 140 ? -1.036 -5.201 13.256 1.00 98.69 140 PHE A N 1
ATOM 1061 C CA . PHE A 1 140 ? -2.039 -5.692 12.313 1.00 98.69 140 PHE A CA 1
ATOM 1062 C C . PHE A 1 140 ? -1.498 -5.632 10.884 1.00 98.69 140 PHE A C 1
ATOM 1064 O O . PHE A 1 140 ? -0.461 -5.027 10.620 1.00 98.69 140 PHE A O 1
ATOM 1071 N N . ALA A 1 141 ? -2.225 -6.225 9.947 1.00 98.69 141 ALA A N 1
ATOM 1072 C CA . ALA A 1 141 ? -1.930 -6.104 8.528 1.00 98.69 141 ALA A CA 1
ATOM 1073 C C . ALA A 1 141 ? -3.220 -6.110 7.713 1.00 98.69 141 ALA A C 1
ATOM 1075 O O . ALA A 1 141 ? -4.268 -6.519 8.212 1.00 98.69 141 ALA A O 1
ATOM 1076 N N . ALA A 1 142 ? -3.140 -5.699 6.454 1.00 98.31 142 ALA A N 1
ATOM 1077 C CA . ALA A 1 142 ? -4.218 -5.864 5.489 1.00 98.31 142 ALA A CA 1
ATOM 1078 C C . ALA A 1 142 ? -3.695 -6.479 4.191 1.00 98.31 142 ALA A C 1
ATOM 1080 O O . ALA A 1 142 ? -2.552 -6.241 3.822 1.00 98.31 142 ALA A O 1
ATOM 1081 N N . GLN A 1 143 ? -4.532 -7.228 3.473 1.00 96.81 143 GLN A N 1
ATOM 1082 C CA . GLN A 1 143 ? -4.141 -7.896 2.227 1.00 96.81 143 GLN A CA 1
ATOM 1083 C C . GLN A 1 143 ? -5.309 -8.003 1.234 1.00 96.81 143 GLN A C 1
ATOM 1085 O O . GLN A 1 143 ? -6.470 -8.129 1.642 1.00 96.81 143 GLN A O 1
ATOM 1090 N N . HIS A 1 144 ? -4.979 -8.010 -0.063 1.00 97.25 144 HIS A N 1
ATOM 1091 C CA . HIS A 1 144 ? -5.884 -8.324 -1.173 1.00 97.25 144 HIS A CA 1
ATOM 1092 C C . HIS A 1 144 ? -5.608 -9.730 -1.761 1.00 97.25 144 HIS A C 1
ATOM 1094 O O . HIS A 1 144 ? -4.462 -10.177 -1.756 1.00 97.25 144 HIS A O 1
ATOM 1100 N N . PRO A 1 145 ? -6.613 -10.428 -2.324 1.00 97.12 145 PRO A N 1
ATOM 1101 C CA . PRO A 1 145 ? -6.487 -11.819 -2.792 1.00 97.12 145 PRO A CA 1
ATOM 1102 C C . PRO A 1 145 ? -5.966 -11.940 -4.242 1.00 97.12 145 PRO A C 1
ATOM 1104 O O . PRO A 1 145 ? -6.525 -12.674 -5.050 1.00 97.12 145 PRO A O 1
ATOM 1107 N N . TYR A 1 146 ? -4.933 -11.180 -4.612 1.00 97.69 146 TYR A N 1
ATOM 1108 C CA . TYR A 1 146 ? -4.387 -11.178 -5.981 1.00 97.69 146 TYR A CA 1
ATOM 1109 C C . TYR A 1 146 ? -2.877 -11.345 -5.958 1.00 97.69 146 TYR A C 1
ATOM 1111 O O . TYR A 1 146 ? -2.219 -10.782 -5.086 1.00 97.69 146 TYR A O 1
ATOM 1119 N N . THR A 1 147 ? -2.346 -12.060 -6.952 1.00 97.31 147 THR A N 1
ATOM 1120 C CA . THR A 1 147 ? -0.902 -12.281 -7.113 1.00 97.31 147 THR A CA 1
ATOM 1121 C C . THR A 1 147 ? -0.180 -11.111 -7.780 1.00 97.31 147 THR A C 1
ATOM 1123 O O . THR A 1 147 ? 1.041 -11.012 -7.708 1.00 97.31 147 THR A O 1
ATOM 1126 N N . ALA A 1 148 ? -0.920 -10.223 -8.446 1.00 95.88 148 ALA A N 1
ATOM 1127 C CA . ALA A 1 148 ? -0.363 -9.023 -9.049 1.00 95.88 148 ALA A CA 1
ATOM 1128 C C . ALA A 1 148 ? -0.421 -7.819 -8.099 1.00 95.88 148 ALA A C 1
ATOM 1130 O O . ALA A 1 148 ? -1.318 -7.700 -7.260 1.00 95.88 148 ALA A O 1
ATOM 1131 N N . THR A 1 149 ? 0.531 -6.905 -8.273 1.00 94.94 149 THR A N 1
ATOM 1132 C CA . THR A 1 149 ? 0.543 -5.580 -7.638 1.00 94.94 149 THR A CA 1
ATOM 1133 C C . THR A 1 149 ? 0.258 -4.496 -8.667 1.00 94.94 149 THR A C 1
ATOM 1135 O O . THR A 1 149 ? 0.255 -4.767 -9.865 1.00 94.94 149 THR A O 1
ATOM 1138 N N . GLN A 1 150 ? 0.058 -3.254 -8.223 1.00 93.31 150 GLN A N 1
ATOM 1139 C CA . GLN A 1 150 ? 0.028 -2.078 -9.093 1.00 93.31 150 GLN A CA 1
ATOM 1140 C C . GLN A 1 150 ? 0.858 -0.954 -8.469 1.00 93.31 150 GLN A C 1
ATOM 1142 O O . GLN A 1 150 ? 0.724 -0.678 -7.278 1.00 93.31 150 GLN A O 1
ATOM 1147 N N . SER A 1 151 ? 1.718 -0.307 -9.258 1.00 93.12 151 SER A N 1
ATOM 1148 C CA . SER A 1 151 ? 2.512 0.837 -8.801 1.00 93.12 151 SER A CA 1
ATOM 1149 C C . SER A 1 151 ? 3.049 1.690 -9.964 1.00 93.12 151 SER A C 1
ATOM 1151 O O . SER A 1 151 ? 2.582 1.591 -11.099 1.00 93.12 151 SER A O 1
ATOM 1153 N N . SER A 1 152 ? 4.006 2.563 -9.649 1.00 94.44 152 SER A N 1
ATOM 1154 C CA . SER A 1 152 ? 4.791 3.401 -10.556 1.00 94.44 152 SER A CA 1
ATOM 1155 C C . SER A 1 152 ? 5.794 2.570 -11.364 1.00 94.44 152 SER A C 1
ATOM 1157 O O . SER A 1 152 ? 6.565 1.782 -10.806 1.00 94.44 152 SER A O 1
ATOM 1159 N N . LEU A 1 153 ? 5.844 2.806 -12.678 1.00 97.06 153 LEU A N 1
ATOM 1160 C CA . LEU A 1 153 ? 6.848 2.241 -13.575 1.00 97.06 153 LEU A CA 1
ATOM 1161 C C . LEU A 1 153 ? 8.248 2.655 -13.122 1.00 97.06 153 LEU A C 1
ATOM 1163 O O . LEU A 1 153 ? 9.139 1.808 -13.026 1.00 97.06 153 LEU A O 1
ATOM 1167 N N . LEU A 1 154 ? 8.450 3.933 -12.790 1.00 96.75 154 LEU A N 1
ATOM 1168 C CA . LEU A 1 154 ? 9.741 4.427 -12.308 1.00 96.75 154 LEU A CA 1
ATOM 1169 C C . LEU A 1 154 ? 10.169 3.784 -10.985 1.00 96.75 154 LEU A C 1
ATOM 1171 O O . LEU A 1 154 ? 11.358 3.521 -10.793 1.00 96.75 154 LEU A O 1
ATOM 1175 N N . ALA A 1 155 ? 9.243 3.526 -10.059 1.00 95.62 155 ALA A N 1
ATOM 1176 C CA . ALA A 1 155 ? 9.542 2.817 -8.811 1.00 95.62 155 ALA A CA 1
ATOM 1177 C C . ALA A 1 155 ? 9.981 1.367 -9.066 1.00 95.62 155 ALA A C 1
ATOM 1179 O O . ALA A 1 155 ? 10.792 0.817 -8.325 1.00 95.62 155 ALA A O 1
ATOM 1180 N N . TYR A 1 156 ? 9.483 0.751 -10.137 1.00 97.19 156 TYR A N 1
ATOM 1181 C CA . TYR A 1 156 ? 9.815 -0.622 -10.499 1.00 97.19 156 TYR A CA 1
ATOM 1182 C C . TYR A 1 156 ? 11.047 -0.776 -11.384 1.00 97.19 156 TYR A C 1
ATOM 1184 O O . TYR A 1 156 ? 11.616 -1.862 -11.431 1.00 97.19 156 TYR A O 1
ATOM 1192 N N . THR A 1 157 ? 11.482 0.273 -12.072 1.00 97.69 157 THR A N 1
ATOM 1193 C CA . THR A 1 157 ? 12.473 0.116 -13.146 1.00 97.69 157 THR A CA 1
ATOM 1194 C C . THR A 1 157 ? 13.673 1.044 -13.043 1.00 97.69 157 THR A C 1
ATOM 1196 O O . THR A 1 157 ? 14.650 0.824 -13.760 1.00 97.69 157 THR A O 1
ATOM 1199 N N . ILE A 1 158 ? 13.637 2.053 -12.167 1.00 97.44 158 ILE A N 1
ATOM 1200 C CA . ILE A 1 158 ? 14.726 3.018 -12.002 1.00 97.44 158 ILE A CA 1
ATOM 1201 C C . ILE A 1 158 ? 15.204 3.033 -10.541 1.00 97.44 158 ILE A C 1
ATOM 1203 O O . ILE A 1 158 ? 14.396 3.298 -9.641 1.00 97.44 158 ILE A O 1
ATOM 1207 N N . PRO A 1 159 ? 16.506 2.800 -10.284 1.00 96.44 159 PRO A N 1
ATOM 1208 C CA . PRO A 1 159 ? 17.066 2.769 -8.941 1.00 96.44 159 PRO A CA 1
ATOM 1209 C C . PRO A 1 159 ? 17.038 4.150 -8.282 1.00 96.44 159 PRO A C 1
ATOM 1211 O O . PRO A 1 159 ? 17.114 5.192 -8.936 1.00 96.44 159 PRO A O 1
ATOM 1214 N N . ASP A 1 160 ? 16.978 4.148 -6.955 1.00 94.62 160 ASP A N 1
ATOM 1215 C CA . ASP A 1 160 ? 16.762 5.344 -6.141 1.00 94.62 160 ASP A CA 1
ATOM 1216 C C . ASP A 1 160 ? 17.786 6.458 -6.362 1.00 94.62 160 ASP A C 1
ATOM 1218 O O . ASP A 1 160 ? 17.406 7.611 -6.569 1.00 94.62 160 ASP A O 1
ATOM 1222 N N . TRP A 1 161 ? 19.078 6.126 -6.443 1.00 95.31 161 TRP A N 1
ATOM 1223 C CA . TRP A 1 161 ? 20.130 7.122 -6.683 1.00 95.31 161 TRP A CA 1
ATOM 1224 C C . TRP A 1 161 ? 19.952 7.873 -8.011 1.00 95.31 161 TRP A C 1
ATOM 1226 O O . TRP A 1 161 ? 20.374 9.025 -8.131 1.00 95.31 161 TRP A O 1
ATOM 1236 N N . ALA A 1 162 ? 19.348 7.237 -9.020 1.00 96.06 162 ALA A N 1
ATOM 1237 C CA . ALA A 1 162 ? 19.188 7.838 -10.337 1.00 96.06 162 ALA A CA 1
ATOM 1238 C C . ALA A 1 162 ? 18.100 8.923 -10.321 1.00 96.06 162 ALA A C 1
ATOM 1240 O O . ALA A 1 162 ? 18.239 9.929 -11.019 1.00 96.06 162 ALA A O 1
ATOM 1241 N N . LEU A 1 163 ? 17.074 8.760 -9.476 1.00 94.31 163 LEU A N 1
ATOM 1242 C CA . LEU A 1 163 ? 15.950 9.689 -9.306 1.00 94.31 163 LEU A CA 1
ATOM 1243 C C . LEU A 1 163 ? 16.080 10.627 -8.095 1.00 94.31 163 LEU A C 1
ATOM 1245 O O . LEU A 1 163 ? 15.209 11.474 -7.883 1.00 94.31 163 LEU A O 1
ATOM 1249 N N . ALA A 1 164 ? 17.163 10.538 -7.322 1.00 95.00 164 ALA A N 1
ATOM 1250 C CA . ALA A 1 164 ? 17.492 11.516 -6.286 1.00 95.00 164 ALA A CA 1
ATOM 1251 C C . ALA A 1 164 ? 17.581 12.932 -6.885 1.00 95.00 164 ALA A C 1
ATOM 1253 O O . ALA A 1 164 ? 18.272 13.154 -7.875 1.00 95.00 164 ALA A O 1
ATOM 1254 N N . GLY A 1 165 ? 16.870 13.907 -6.325 1.00 92.88 165 GLY A N 1
ATOM 1255 C CA . GLY A 1 165 ? 16.745 15.255 -6.903 1.00 92.88 165 GLY A CA 1
ATOM 1256 C C . GLY A 1 165 ? 15.725 15.378 -8.048 1.00 92.88 165 GLY A C 1
ATOM 1257 O O . GLY A 1 165 ? 15.475 16.479 -8.529 1.00 92.88 165 GLY A O 1
ATOM 1258 N N . GLY A 1 166 ? 15.068 14.283 -8.441 1.00 92.38 166 GLY A N 1
ATOM 1259 C CA . GLY A 1 166 ? 13.994 14.269 -9.434 1.00 92.38 166 GLY A CA 1
ATOM 1260 C C . GLY A 1 166 ? 14.471 14.152 -10.885 1.00 92.38 166 GLY A C 1
ATOM 1261 O O . GLY A 1 166 ? 15.613 13.790 -11.168 1.00 92.38 166 GLY A O 1
ATOM 1262 N N . MET A 1 167 ? 13.559 14.447 -11.819 1.00 90.88 167 MET A N 1
ATOM 1263 C CA . MET A 1 167 ? 13.756 14.210 -13.256 1.00 90.88 167 MET A CA 1
ATOM 1264 C C . MET A 1 167 ? 14.934 14.999 -13.840 1.00 90.88 167 MET A C 1
ATOM 1266 O O . MET A 1 167 ? 15.711 14.449 -14.612 1.00 90.88 167 MET A O 1
ATOM 1270 N N . THR A 1 168 ? 15.112 16.262 -13.447 1.00 92.00 168 THR A N 1
ATOM 1271 C CA . THR A 1 168 ? 16.237 17.085 -13.920 1.00 92.00 168 THR A CA 1
ATOM 1272 C C . THR A 1 168 ? 17.576 16.428 -13.592 1.00 92.00 168 THR A C 1
ATOM 1274 O O . THR A 1 168 ? 18.401 16.231 -14.480 1.00 92.00 168 THR A O 1
ATOM 1277 N N . SER A 1 169 ? 17.757 15.991 -12.343 1.00 94.31 169 SER A N 1
ATOM 1278 C CA . SER A 1 169 ? 18.983 15.314 -11.922 1.00 94.31 169 SER A CA 1
ATOM 1279 C C . SER A 1 169 ? 19.157 13.946 -12.588 1.00 94.31 169 SER A C 1
ATOM 1281 O O . SER A 1 169 ? 20.284 13.559 -12.886 1.00 94.31 169 SER A O 1
ATOM 1283 N N . LEU A 1 170 ? 18.071 13.216 -12.878 1.00 94.31 170 LEU A N 1
ATOM 1284 C CA . LEU A 1 170 ? 18.152 12.007 -13.705 1.00 94.31 170 LEU A CA 1
ATOM 1285 C C . LEU A 1 170 ? 18.734 12.337 -15.088 1.00 94.31 170 LEU A C 1
ATOM 1287 O O . LEU A 1 170 ? 19.716 11.719 -15.489 1.00 94.31 170 LEU A O 1
ATOM 1291 N N . LEU A 1 171 ? 18.187 13.334 -15.790 1.00 92.56 171 LEU A N 1
ATOM 1292 C CA . LEU A 1 171 ? 18.649 13.728 -17.128 1.00 92.56 171 LEU A CA 1
ATOM 1293 C C . LEU A 1 171 ? 20.116 14.186 -17.147 1.00 92.56 171 LEU A C 1
ATOM 1295 O O . LEU A 1 171 ? 20.842 13.871 -18.091 1.00 92.56 171 LEU A O 1
ATOM 1299 N N . GLU A 1 172 ? 20.567 14.878 -16.100 1.00 94.88 172 GLU A N 1
ATOM 1300 C CA . GLU A 1 172 ? 21.977 15.241 -15.912 1.00 94.88 172 GLU A CA 1
ATOM 1301 C C . GLU A 1 172 ? 22.861 14.000 -15.722 1.00 94.88 172 GLU A C 1
ATOM 1303 O O . GLU A 1 172 ? 23.902 13.872 -16.370 1.00 94.88 172 GLU A O 1
ATOM 1308 N N . ARG A 1 173 ? 22.437 13.038 -14.890 1.00 94.75 173 ARG A N 1
ATOM 1309 C CA . ARG A 1 173 ? 23.177 11.781 -14.669 1.00 94.75 173 ARG A CA 1
ATOM 1310 C C . ARG A 1 173 ? 23.314 10.953 -15.943 1.00 94.75 173 ARG A C 1
ATOM 1312 O O . ARG A 1 173 ? 24.356 10.324 -16.127 1.00 94.75 173 ARG A O 1
ATOM 1319 N N . LEU A 1 174 ? 22.316 10.987 -16.830 1.00 93.81 174 LEU A N 1
ATOM 1320 C CA . LEU A 1 174 ? 22.360 10.291 -18.122 1.00 93.81 174 LEU A CA 1
ATOM 1321 C C . LEU A 1 174 ? 23.482 10.801 -19.048 1.00 93.81 174 LEU A C 1
ATOM 1323 O O . LEU A 1 174 ? 23.880 10.074 -19.953 1.00 93.81 174 LEU A O 1
ATOM 1327 N N . GLN A 1 175 ? 24.042 11.997 -18.814 1.00 95.00 175 GLN A N 1
ATOM 1328 C CA . GLN A 1 175 ? 25.198 12.503 -19.573 1.00 95.00 175 GLN A CA 1
ATOM 1329 C C . GLN A 1 175 ? 26.513 11.788 -19.208 1.00 95.00 175 GLN A C 1
ATOM 1331 O O . GLN A 1 175 ? 27.485 11.831 -19.963 1.00 95.00 175 GLN A O 1
ATOM 1336 N N . SER A 1 176 ? 26.572 11.117 -18.053 1.00 97.38 176 SER A N 1
ATOM 1337 C CA . SER A 1 176 ? 27.750 10.365 -17.620 1.00 97.38 176 SER A CA 1
ATOM 1338 C C . SER A 1 176 ? 27.690 8.923 -18.111 1.00 97.38 176 SER A C 1
ATOM 1340 O O . SER A 1 176 ? 26.867 8.130 -17.657 1.00 97.38 176 SER A O 1
ATOM 1342 N N . LYS A 1 177 ? 28.642 8.534 -18.968 1.00 96.06 177 LYS A N 1
ATOM 1343 C CA . LYS A 1 177 ? 28.745 7.161 -19.495 1.00 96.06 177 LYS A CA 1
ATOM 1344 C C . LYS A 1 177 ? 28.851 6.098 -18.393 1.00 96.06 177 LYS A C 1
ATOM 1346 O O . LYS A 1 177 ? 28.298 5.013 -18.532 1.00 96.06 177 LYS A O 1
ATOM 1351 N N . ASN A 1 178 ? 29.555 6.396 -17.298 1.00 97.44 178 ASN A N 1
ATOM 1352 C CA . ASN A 1 178 ? 29.680 5.465 -16.173 1.00 97.44 178 ASN A CA 1
ATOM 1353 C C . ASN A 1 178 ? 28.325 5.266 -15.474 1.00 97.44 178 ASN A C 1
ATOM 1355 O O . ASN A 1 178 ? 27.881 4.130 -15.306 1.00 97.44 178 ASN A O 1
ATOM 1359 N N . LEU A 1 179 ? 27.637 6.364 -15.145 1.00 97.44 179 LEU A N 1
ATOM 1360 C CA . LEU A 1 179 ? 26.333 6.302 -14.484 1.00 97.44 179 LEU A CA 1
ATOM 1361 C C . LEU A 1 179 ? 25.274 5.656 -15.379 1.00 97.44 179 LEU A C 1
ATOM 1363 O O . LEU A 1 179 ? 24.470 4.874 -14.885 1.00 97.44 179 LEU A O 1
ATOM 1367 N N . LEU A 1 180 ? 25.312 5.909 -16.688 1.00 96.19 180 LEU A N 1
ATOM 1368 C CA . LEU A 1 180 ? 24.425 5.257 -17.646 1.00 96.19 180 LEU A CA 1
ATOM 1369 C C . LEU A 1 180 ? 24.655 3.738 -17.694 1.00 96.19 180 LEU A C 1
ATOM 1371 O O . LEU A 1 180 ? 23.700 2.972 -17.606 1.00 96.19 180 LEU A O 1
ATOM 1375 N N . ASN A 1 181 ? 25.910 3.279 -17.752 1.00 96.81 181 ASN A N 1
ATOM 1376 C CA . ASN A 1 181 ? 26.224 1.845 -17.720 1.00 96.81 181 ASN A CA 1
ATOM 1377 C C . ASN A 1 181 ? 25.751 1.180 -16.420 1.00 96.81 181 ASN A C 1
ATOM 1379 O O . ASN A 1 181 ? 25.200 0.077 -16.448 1.00 96.81 181 ASN A O 1
ATOM 1383 N N . ARG A 1 182 ? 25.943 1.859 -15.282 1.00 97.50 182 ARG A N 1
ATOM 1384 C CA . ARG A 1 182 ? 25.418 1.411 -13.990 1.00 97.50 182 ARG A CA 1
ATOM 1385 C C . ARG A 1 182 ? 23.893 1.310 -14.026 1.00 97.50 182 ARG A C 1
ATOM 1387 O O . ARG A 1 182 ? 23.357 0.272 -13.650 1.00 97.50 182 ARG A O 1
ATOM 1394 N N . LEU A 1 183 ? 23.214 2.339 -14.537 1.00 98.00 183 LEU A N 1
ATOM 1395 C CA . LEU A 1 183 ? 21.760 2.370 -14.672 1.00 98.00 183 LEU A CA 1
ATOM 1396 C C . LEU A 1 183 ? 21.243 1.221 -15.548 1.00 98.00 183 LEU A C 1
ATOM 1398 O O . LEU A 1 183 ? 20.303 0.552 -15.144 1.00 98.00 183 LEU A O 1
ATOM 1402 N N . HIS A 1 184 ? 21.883 0.916 -16.682 1.00 97.44 184 HIS A N 1
ATOM 1403 C CA . HIS A 1 184 ? 21.528 -0.251 -17.504 1.00 97.44 184 HIS A CA 1
ATOM 1404 C C . HIS A 1 184 ? 21.656 -1.578 -16.747 1.00 97.44 184 HIS A C 1
ATOM 1406 O O . HIS A 1 184 ? 20.838 -2.480 -16.929 1.00 97.44 184 HIS A O 1
ATOM 1412 N N . SER A 1 185 ? 22.699 -1.738 -15.929 1.00 98.00 185 SER A N 1
ATOM 1413 C CA . SER A 1 185 ? 22.889 -2.959 -15.140 1.00 98.00 185 SER A CA 1
ATOM 1414 C C . SER A 1 185 ? 21.824 -3.099 -14.056 1.00 98.00 185 SER A C 1
ATOM 1416 O O . SER A 1 185 ? 21.208 -4.152 -13.932 1.00 98.00 185 SER A O 1
ATOM 1418 N N . GLU A 1 186 ? 21.598 -2.037 -13.289 1.00 98.31 186 GLU A N 1
ATOM 1419 C CA . GLU A 1 186 ? 20.660 -2.040 -12.167 1.00 98.31 186 GLU A CA 1
ATOM 1420 C C . GLU A 1 186 ? 19.199 -2.096 -12.636 1.00 98.31 186 GLU A C 1
ATOM 1422 O O . GLU A 1 186 ? 18.405 -2.820 -12.047 1.00 98.31 186 GLU A O 1
ATOM 1427 N N . HIS A 1 187 ? 18.855 -1.440 -13.750 1.00 98.25 187 HIS A N 1
ATOM 1428 C CA . HIS A 1 187 ? 17.549 -1.573 -14.402 1.00 98.25 187 HIS A CA 1
ATOM 1429 C C . HIS A 1 187 ? 17.233 -3.034 -14.754 1.00 98.25 187 HIS A C 1
ATOM 1431 O O . HIS A 1 187 ? 16.141 -3.512 -14.460 1.00 98.25 187 HIS A O 1
ATOM 1437 N N . ARG A 1 188 ? 18.196 -3.767 -15.336 1.00 98.19 188 ARG A N 1
ATOM 1438 C CA . ARG A 1 188 ? 18.013 -5.196 -15.647 1.00 98.19 188 ARG A CA 1
ATOM 1439 C C . ARG A 1 188 ? 17.776 -6.023 -14.387 1.00 98.19 188 ARG A C 1
ATOM 1441 O O . ARG A 1 188 ? 16.813 -6.770 -14.345 1.00 98.19 188 ARG A O 1
ATOM 1448 N N . GLN A 1 189 ? 18.570 -5.812 -13.338 1.00 97.81 189 GLN A N 1
ATOM 1449 C CA . GLN A 1 189 ? 18.376 -6.506 -12.058 1.00 97.81 189 GLN A CA 1
ATOM 1450 C C . GLN A 1 189 ? 17.006 -6.198 -11.434 1.00 97.81 189 GLN A C 1
ATOM 1452 O O . GLN A 1 189 ? 16.360 -7.085 -10.881 1.00 97.81 189 GLN A O 1
ATOM 1457 N N . MET A 1 190 ? 16.530 -4.954 -11.544 1.00 97.81 190 MET A N 1
ATOM 1458 C CA . MET A 1 190 ? 15.187 -4.590 -11.092 1.00 97.81 190 MET A CA 1
ATOM 1459 C C . MET A 1 190 ? 14.095 -5.314 -11.888 1.00 97.81 190 MET A C 1
ATOM 1461 O O . MET A 1 190 ? 13.129 -5.767 -11.275 1.00 97.81 190 MET A O 1
ATOM 1465 N N . LEU A 1 191 ? 14.244 -5.462 -13.209 1.00 98.00 191 LEU A N 1
ATOM 1466 C CA . LEU A 1 191 ? 13.329 -6.269 -14.021 1.00 98.00 191 LEU A CA 1
ATOM 1467 C C . LEU A 1 191 ? 13.396 -7.756 -13.651 1.00 98.00 191 LEU A C 1
ATOM 1469 O O . LEU A 1 191 ? 12.347 -8.377 -13.515 1.00 98.00 191 LEU A O 1
ATOM 1473 N N . ASP A 1 192 ? 14.586 -8.308 -13.404 1.00 96.50 192 ASP A N 1
ATOM 1474 C CA . ASP A 1 192 ? 14.760 -9.715 -13.011 1.00 96.50 192 ASP A CA 1
ATOM 1475 C C . ASP A 1 192 ? 14.021 -10.032 -11.698 1.00 96.50 192 ASP A C 1
ATOM 1477 O O . ASP A 1 192 ? 13.301 -11.026 -11.611 1.00 96.50 192 ASP A O 1
ATOM 1481 N N . ILE A 1 193 ? 14.114 -9.143 -10.698 1.00 95.12 193 ILE A N 1
ATOM 1482 C CA . ILE A 1 193 ? 13.356 -9.237 -9.431 1.00 95.12 193 ILE A CA 1
ATOM 1483 C C . ILE A 1 193 ? 11.840 -9.324 -9.680 1.00 95.12 193 ILE A C 1
ATOM 1485 O O . ILE A 1 193 ? 11.108 -9.934 -8.901 1.00 95.12 193 ILE A O 1
ATOM 1489 N N . ARG A 1 194 ? 11.372 -8.702 -10.764 1.00 96.56 194 ARG A N 1
ATOM 1490 C CA . ARG A 1 194 ? 9.960 -8.550 -11.133 1.00 96.56 194 ARG A CA 1
ATOM 1491 C C . ARG A 1 194 ? 9.493 -9.617 -12.120 1.00 96.56 194 ARG A C 1
ATOM 1493 O O . ARG A 1 194 ? 8.356 -9.562 -12.559 1.00 96.56 194 ARG A O 1
ATOM 1500 N N . GLY A 1 195 ? 10.354 -10.579 -12.452 1.00 96.50 195 GLY A N 1
ATOM 1501 C CA . GLY A 1 195 ? 10.036 -11.639 -13.402 1.00 96.50 195 GLY A CA 1
ATOM 1502 C C . GLY A 1 195 ? 10.091 -11.206 -14.867 1.00 96.50 195 GLY A C 1
ATOM 1503 O O . GLY A 1 195 ? 9.527 -11.906 -15.696 1.00 96.50 195 GLY A O 1
ATOM 1504 N N . GLY A 1 196 ? 10.762 -10.092 -15.178 1.00 97.88 196 GLY A N 1
ATOM 1505 C CA . GLY A 1 196 ? 10.995 -9.612 -16.541 1.00 97.88 196 GLY A CA 1
ATOM 1506 C C . GLY A 1 196 ? 10.043 -8.497 -17.008 1.00 97.88 196 GLY A C 1
ATOM 1507 O O . GLY A 1 196 ? 9.016 -8.223 -16.380 1.00 97.88 196 GLY A O 1
ATOM 1508 N N . PRO A 1 197 ? 10.377 -7.804 -18.114 1.00 98.31 197 PRO A N 1
ATOM 1509 C CA . PRO A 1 197 ? 9.539 -6.746 -18.689 1.00 98.31 197 PRO A CA 1
ATOM 1510 C C . PRO A 1 197 ? 8.167 -7.243 -19.185 1.00 98.31 197 PRO A C 1
ATOM 1512 O O . PRO A 1 197 ? 7.229 -6.456 -19.290 1.00 98.31 197 PRO A O 1
ATOM 1515 N N . GLU A 1 198 ? 8.018 -8.537 -19.458 1.00 98.12 198 GLU A N 1
ATOM 1516 C CA . GLU A 1 198 ? 6.760 -9.200 -19.815 1.00 98.12 198 GLU A CA 1
ATOM 1517 C C . GLU A 1 198 ? 5.755 -9.285 -18.655 1.00 98.12 198 GLU A C 1
ATOM 1519 O O . GLU A 1 198 ? 4.563 -9.462 -18.898 1.00 98.12 198 GLU A O 1
ATOM 1524 N N . LYS A 1 199 ? 6.203 -9.129 -17.402 1.00 97.56 199 LYS A N 1
ATOM 1525 C CA . LYS A 1 199 ? 5.326 -9.115 -16.219 1.00 97.56 199 LYS A CA 1
ATOM 1526 C C . LYS A 1 199 ? 4.831 -7.717 -15.855 1.00 97.56 199 LYS A C 1
ATOM 1528 O O . LYS A 1 199 ? 3.921 -7.592 -15.040 1.00 97.56 199 LYS A O 1
ATOM 1533 N N . LEU A 1 200 ? 5.379 -6.668 -16.473 1.00 97.56 200 LEU A N 1
ATOM 1534 C CA . LEU A 1 200 ? 4.968 -5.284 -16.243 1.00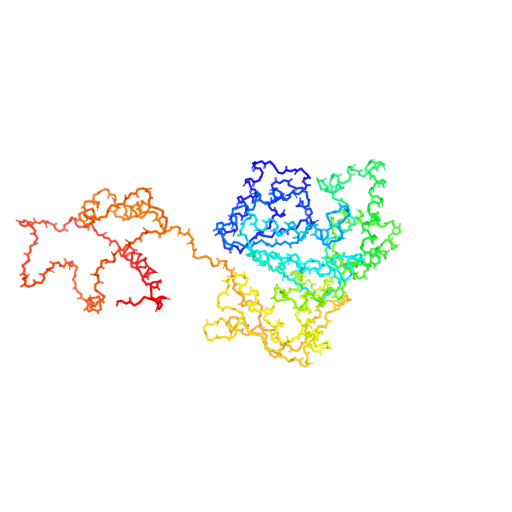 97.56 200 LEU A CA 1
ATOM 1535 C C . LEU A 1 200 ? 3.902 -4.860 -17.255 1.00 97.56 200 LEU A C 1
ATOM 1537 O O . LEU A 1 200 ? 4.235 -4.422 -18.352 1.00 97.56 200 LEU A O 1
ATOM 1541 N N . LEU A 1 201 ? 2.629 -4.995 -16.887 1.00 95.50 201 LEU A N 1
ATOM 1542 C CA . LEU A 1 201 ? 1.468 -4.677 -17.723 1.00 95.50 201 LEU A CA 1
ATOM 1543 C C . LEU A 1 201 ? 0.987 -3.246 -17.462 1.00 95.50 201 LEU A C 1
ATOM 1545 O O . LEU A 1 201 ? 0.675 -2.898 -16.326 1.00 95.50 201 LEU A O 1
ATOM 1549 N N . PHE A 1 202 ? 0.881 -2.415 -18.496 1.00 93.25 202 PHE A N 1
ATOM 1550 C CA . PHE A 1 202 ? 0.432 -1.031 -18.341 1.00 93.25 202 PHE A CA 1
ATOM 1551 C C . PHE A 1 202 ? -1.059 -0.922 -17.987 1.00 93.25 202 PHE A C 1
ATOM 1553 O O . PHE A 1 202 ? -1.928 -1.504 -18.649 1.00 93.25 202 PHE A O 1
ATOM 1560 N N . THR A 1 203 ? -1.325 -0.126 -16.947 1.00 88.69 203 THR A N 1
ATOM 1561 C CA . THR A 1 203 ? -2.650 0.264 -16.433 1.00 88.69 203 THR A CA 1
ATOM 1562 C C . THR A 1 203 ? -2.650 1.757 -16.107 1.00 88.69 203 THR A C 1
ATOM 1564 O O . THR A 1 203 ? -2.798 2.174 -14.958 1.00 88.69 203 THR A O 1
ATOM 1567 N N . ASP A 1 204 ? -2.380 2.559 -17.127 1.00 87.06 204 ASP A N 1
ATOM 1568 C CA . ASP A 1 204 ? -2.098 3.982 -17.056 1.00 87.06 204 ASP A CA 1
ATOM 1569 C C . ASP A 1 204 ? -3.271 4.849 -17.555 1.00 87.06 204 ASP A C 1
ATOM 1571 O O . ASP A 1 204 ? -4.225 4.371 -18.179 1.00 87.06 204 ASP A O 1
ATOM 1575 N N . ASN A 1 205 ? -3.199 6.157 -17.290 1.00 82.19 205 ASN A N 1
ATOM 1576 C CA . ASN A 1 205 ? -4.104 7.141 -17.890 1.00 82.19 205 ASN A CA 1
ATOM 1577 C C . ASN A 1 205 ? -3.909 7.235 -19.414 1.00 82.19 205 ASN A C 1
ATOM 1579 O O . ASN A 1 205 ? -4.867 7.513 -20.140 1.00 82.19 205 ASN A O 1
ATOM 1583 N N . ASN A 1 206 ? -2.690 6.992 -19.904 1.00 86.69 206 ASN A N 1
ATOM 1584 C CA . ASN A 1 206 ? -2.404 6.886 -21.325 1.00 86.69 206 ASN A CA 1
ATOM 1585 C C . ASN A 1 206 ? -2.946 5.563 -21.885 1.00 86.69 206 ASN A C 1
ATOM 1587 O O . ASN A 1 206 ? -2.401 4.479 -21.664 1.00 86.69 206 ASN A O 1
ATOM 1591 N N . LYS A 1 207 ? -4.046 5.670 -22.634 1.00 85.06 207 LYS A N 1
ATOM 1592 C CA . LYS A 1 207 ? -4.772 4.523 -23.186 1.00 85.06 207 LYS A CA 1
ATOM 1593 C C . LYS A 1 207 ? -3.971 3.741 -24.227 1.00 85.06 207 LYS A C 1
ATOM 1595 O O . LYS A 1 207 ? -4.246 2.556 -24.382 1.00 85.06 207 LYS A O 1
ATOM 1600 N N . ASP A 1 208 ? -2.978 4.351 -24.871 1.00 88.31 208 ASP A N 1
ATOM 1601 C CA . ASP A 1 208 ? -2.186 3.700 -25.923 1.00 88.31 208 ASP A CA 1
ATOM 1602 C C . ASP A 1 208 ? -1.184 2.679 -25.359 1.00 88.31 208 ASP A C 1
ATOM 1604 O O . ASP A 1 208 ? -0.780 1.741 -26.057 1.00 88.31 208 ASP A O 1
ATOM 1608 N N . LEU A 1 209 ? -0.818 2.839 -24.081 1.00 90.38 209 LEU A N 1
ATOM 1609 C CA . LEU A 1 209 ? -0.000 1.882 -23.335 1.00 90.38 209 LEU A CA 1
ATOM 1610 C C . LEU A 1 209 ? -0.834 0.703 -22.817 1.00 90.38 209 LEU A C 1
ATOM 1612 O O . LEU A 1 209 ? -0.330 -0.410 -22.681 1.00 90.38 209 LEU A O 1
ATOM 1616 N N . ASN A 1 210 ? -2.111 0.936 -22.509 1.00 88.69 210 ASN A N 1
ATOM 1617 C CA . ASN A 1 210 ? -2.931 -0.006 -21.756 1.00 88.69 210 ASN A CA 1
ATOM 1618 C C . ASN A 1 210 ? -3.101 -1.357 -22.448 1.00 88.69 210 ASN A C 1
ATOM 1620 O O . ASN A 1 210 ? -3.474 -1.452 -23.615 1.00 88.69 210 ASN A O 1
ATOM 1624 N N . GLY A 1 211 ? -2.911 -2.423 -21.668 1.00 86.38 211 GLY A N 1
ATOM 1625 C CA . GLY A 1 211 ? -3.016 -3.793 -22.164 1.00 86.38 211 GLY A CA 1
ATOM 1626 C C . GLY A 1 211 ? -1.770 -4.330 -22.849 1.00 86.38 211 GLY A C 1
ATOM 1627 O O . GLY A 1 211 ? -1.798 -5.470 -23.304 1.00 86.38 211 GLY A O 1
ATOM 1628 N N . LYS A 1 212 ? -0.697 -3.538 -22.892 1.00 93.94 212 LYS A N 1
ATOM 1629 C CA . LYS A 1 212 ? 0.616 -3.962 -23.364 1.00 93.94 212 LYS A CA 1
ATOM 1630 C C . LYS A 1 212 ? 1.569 -4.119 -22.189 1.00 93.94 212 LYS A C 1
ATOM 1632 O O . LYS A 1 212 ? 1.469 -3.405 -21.189 1.00 93.94 212 LYS A O 1
ATOM 1637 N N . THR A 1 213 ? 2.505 -5.045 -22.307 1.00 97.38 213 THR A N 1
ATOM 1638 C CA . THR A 1 213 ? 3.612 -5.179 -21.360 1.00 97.38 213 THR A CA 1
ATOM 1639 C C . THR A 1 213 ? 4.735 -4.203 -21.706 1.00 97.38 213 THR A C 1
ATOM 1641 O O . THR A 1 213 ? 4.817 -3.719 -22.838 1.00 97.38 213 THR A O 1
ATOM 1644 N N . LEU A 1 214 ? 5.646 -3.931 -20.767 1.00 98.44 214 LEU A N 1
ATOM 1645 C CA . LEU A 1 214 ? 6.853 -3.150 -21.053 1.00 98.44 214 LEU A CA 1
ATOM 1646 C C . LEU A 1 214 ? 7.641 -3.752 -22.222 1.00 98.44 214 LEU A C 1
ATOM 1648 O O . LEU A 1 214 ? 8.120 -3.006 -23.068 1.00 98.44 214 LEU A O 1
ATOM 1652 N N . ALA A 1 215 ? 7.714 -5.084 -22.311 1.00 98.62 215 ALA A N 1
ATOM 1653 C CA . ALA A 1 215 ? 8.367 -5.770 -23.424 1.00 98.62 215 ALA A CA 1
ATOM 1654 C C . ALA A 1 215 ? 7.718 -5.438 -24.780 1.00 98.62 215 ALA A C 1
ATOM 1656 O O . ALA A 1 215 ? 8.423 -5.087 -25.723 1.00 98.62 215 ALA A O 1
ATOM 1657 N N . GLN A 1 216 ? 6.385 -5.491 -24.859 1.00 98.44 216 GLN A N 1
ATOM 1658 C CA . GLN A 1 216 ? 5.640 -5.187 -26.086 1.00 98.44 216 GLN A CA 1
ATOM 1659 C C . GLN A 1 216 ? 5.792 -3.721 -26.499 1.00 98.44 216 GLN A C 1
ATOM 1661 O O . GLN A 1 216 ? 6.034 -3.435 -27.666 1.00 98.44 216 GLN A O 1
ATOM 1666 N N . VAL A 1 217 ? 5.714 -2.786 -25.546 1.00 98.00 217 VAL A N 1
ATOM 1667 C CA . VAL A 1 217 ? 5.919 -1.358 -25.840 1.00 98.00 217 VAL A CA 1
ATOM 1668 C C . VAL A 1 217 ? 7.355 -1.092 -26.306 1.00 98.00 217 VAL A C 1
ATOM 1670 O O . VAL A 1 217 ? 7.564 -0.322 -27.241 1.00 98.00 217 VAL A O 1
ATOM 1673 N N . SER A 1 218 ? 8.355 -1.750 -25.709 1.00 98.50 218 SER A N 1
ATOM 1674 C CA . SER A 1 218 ? 9.748 -1.650 -26.160 1.00 98.50 218 SER A CA 1
ATOM 1675 C C . SER A 1 218 ? 9.952 -2.163 -27.585 1.00 98.50 218 SER A C 1
ATOM 1677 O O . SER A 1 218 ? 10.670 -1.532 -28.361 1.00 98.50 218 SER A O 1
ATOM 1679 N N . GLU A 1 219 ? 9.301 -3.270 -27.944 1.00 98.50 219 GLU A N 1
ATOM 1680 C CA . GLU A 1 219 ? 9.324 -3.816 -29.303 1.00 98.50 219 GLU A CA 1
ATOM 1681 C C . GLU A 1 219 ? 8.654 -2.867 -30.308 1.00 98.50 219 GLU A C 1
ATOM 1683 O O . GLU A 1 219 ? 9.259 -2.543 -31.330 1.00 98.50 219 GLU A O 1
ATOM 1688 N N . GLU A 1 220 ? 7.459 -2.352 -29.995 1.00 98.00 220 GLU A N 1
ATOM 1689 C CA . GLU A 1 220 ? 6.724 -1.405 -30.849 1.00 98.00 220 GLU A CA 1
ATOM 1690 C C . GLU A 1 220 ? 7.518 -0.120 -31.124 1.00 98.00 220 GLU A C 1
ATOM 1692 O O . GLU A 1 220 ? 7.505 0.397 -32.242 1.00 98.00 220 GLU A O 1
ATOM 1697 N N . LEU A 1 221 ? 8.233 0.388 -30.117 1.00 97.06 221 LEU A N 1
ATOM 1698 C CA . LEU A 1 221 ? 9.063 1.588 -30.242 1.00 97.06 221 LEU A CA 1
ATOM 1699 C C . LEU A 1 221 ? 10.456 1.307 -30.827 1.00 97.06 221 LEU A C 1
ATOM 1701 O O . LEU A 1 221 ? 11.189 2.254 -31.116 1.00 97.06 221 LEU A O 1
ATOM 1705 N N . ASN A 1 222 ? 10.836 0.036 -31.003 1.00 98.00 222 ASN A N 1
ATOM 1706 C CA . ASN A 1 222 ? 12.189 -0.391 -31.366 1.00 98.00 222 ASN A CA 1
ATOM 1707 C C . ASN A 1 222 ? 13.265 0.206 -30.428 1.00 98.00 222 ASN A C 1
ATOM 1709 O O . ASN A 1 222 ? 14.290 0.738 -30.867 1.00 98.00 222 ASN A O 1
ATOM 1713 N N . LEU A 1 223 ? 13.003 0.146 -29.119 1.00 98.31 223 LEU A N 1
ATOM 1714 C CA . LEU A 1 223 ? 13.857 0.669 -28.051 1.00 98.31 223 LEU A CA 1
ATOM 1715 C C . LEU A 1 223 ? 14.248 -0.436 -27.066 1.00 98.31 223 LEU A C 1
ATOM 1717 O O . LEU A 1 223 ? 13.568 -1.448 -26.923 1.00 98.31 223 LEU A O 1
ATOM 1721 N N . THR A 1 224 ? 15.332 -0.222 -26.315 1.00 98.19 224 THR A N 1
ATOM 1722 C CA . THR A 1 224 ? 15.595 -1.058 -25.134 1.00 98.19 224 THR A CA 1
ATOM 1723 C C . THR A 1 224 ? 14.545 -0.790 -24.049 1.00 98.19 224 THR A C 1
ATOM 1725 O O . THR A 1 224 ? 13.882 0.252 -24.051 1.00 98.19 224 THR A O 1
ATOM 1728 N N . THR A 1 225 ? 14.412 -1.691 -23.072 1.00 98.19 225 THR A N 1
ATOM 1729 C CA . THR A 1 225 ? 13.487 -1.494 -21.942 1.00 98.19 225 THR A CA 1
ATOM 1730 C C . THR A 1 225 ? 13.814 -0.234 -21.144 1.00 98.19 225 THR A C 1
ATOM 1732 O O . THR A 1 225 ? 12.907 0.515 -20.788 1.00 98.19 225 THR A O 1
ATOM 1735 N N . LEU A 1 226 ? 15.102 0.062 -20.926 1.00 98.19 226 LEU A N 1
ATOM 1736 C CA . LEU A 1 226 ? 15.505 1.289 -20.240 1.00 98.19 226 LEU A CA 1
ATOM 1737 C C . LEU A 1 226 ? 15.153 2.524 -21.073 1.00 98.19 226 LEU A C 1
ATOM 1739 O O . LEU A 1 226 ? 14.576 3.468 -20.540 1.00 98.19 226 LEU A O 1
ATOM 1743 N N . ASP A 1 227 ? 15.465 2.519 -22.371 1.00 97.75 227 ASP A N 1
ATOM 1744 C CA . ASP A 1 227 ? 15.164 3.660 -23.243 1.00 97.75 227 ASP A CA 1
ATOM 1745 C C . ASP A 1 227 ? 13.657 3.903 -23.353 1.00 97.75 227 ASP A C 1
ATOM 1747 O O . ASP A 1 227 ? 13.226 5.052 -23.365 1.00 97.75 227 ASP A O 1
ATOM 1751 N N . THR A 1 228 ? 12.854 2.837 -23.342 1.00 98.25 228 THR A N 1
ATOM 1752 C CA . THR A 1 228 ? 11.386 2.902 -23.302 1.00 98.25 228 THR A CA 1
ATOM 1753 C C . THR A 1 228 ? 10.890 3.559 -22.017 1.00 98.25 228 THR A C 1
ATOM 1755 O O . THR A 1 228 ? 10.099 4.500 -22.069 1.00 98.25 228 THR A O 1
ATOM 1758 N N . VAL A 1 229 ? 11.392 3.125 -20.854 1.00 97.75 229 VAL A N 1
ATOM 1759 C CA . VAL A 1 229 ? 11.057 3.742 -19.560 1.00 97.75 229 VAL A CA 1
ATOM 1760 C C . VAL A 1 229 ? 11.432 5.224 -19.556 1.00 97.75 229 VAL A C 1
ATOM 1762 O O . VAL A 1 229 ? 10.629 6.065 -19.157 1.00 97.75 229 VAL A O 1
ATOM 1765 N N . LEU A 1 230 ? 12.637 5.567 -20.022 1.00 96.31 230 LEU A N 1
ATOM 1766 C CA . LEU A 1 230 ? 13.108 6.951 -20.080 1.00 96.31 230 LEU A CA 1
ATOM 1767 C C . LEU A 1 230 ? 12.321 7.798 -21.087 1.00 96.31 230 LEU A C 1
ATOM 1769 O O . LEU A 1 230 ? 12.141 8.993 -20.859 1.00 96.31 230 LEU A O 1
ATOM 1773 N N . HIS A 1 231 ? 11.869 7.206 -22.192 1.00 95.44 231 HIS A N 1
ATOM 1774 C CA . HIS A 1 231 ? 11.007 7.851 -23.176 1.00 95.44 231 HIS A CA 1
ATOM 1775 C C . HIS A 1 231 ? 9.653 8.214 -22.552 1.00 95.44 231 HIS A C 1
ATOM 1777 O O . HIS A 1 231 ? 9.322 9.397 -22.492 1.00 95.44 231 HIS A O 1
ATOM 1783 N N . ILE A 1 232 ? 8.955 7.243 -21.953 1.00 95.25 232 ILE A N 1
ATOM 1784 C CA . ILE A 1 232 ? 7.677 7.461 -21.250 1.00 95.25 232 ILE A CA 1
ATOM 1785 C C . ILE A 1 232 ? 7.835 8.509 -20.139 1.00 95.25 232 ILE A C 1
ATOM 1787 O O . ILE A 1 232 ? 7.023 9.426 -20.002 1.00 95.25 232 ILE A O 1
ATOM 1791 N N . ALA A 1 233 ? 8.917 8.421 -19.364 1.00 93.06 233 ALA A N 1
ATOM 1792 C CA . ALA A 1 233 ? 9.180 9.352 -18.274 1.00 93.06 233 ALA A CA 1
ATOM 1793 C C . ALA A 1 233 ? 9.420 10.796 -18.752 1.00 93.06 233 ALA A C 1
ATOM 1795 O O . ALA A 1 233 ? 9.094 11.746 -18.042 1.00 93.06 233 ALA A O 1
ATOM 1796 N N . LYS A 1 234 ? 9.966 10.995 -19.957 1.00 91.00 234 LYS A N 1
ATOM 1797 C CA . LYS A 1 234 ? 10.117 12.334 -20.547 1.00 91.00 234 LYS A CA 1
ATOM 1798 C C . LYS A 1 234 ? 8.788 12.901 -21.035 1.00 91.00 234 LYS A C 1
ATOM 1800 O O . LYS A 1 234 ? 8.577 14.103 -20.898 1.00 91.00 234 LYS A O 1
ATOM 1805 N N . GLU A 1 235 ? 7.913 12.064 -21.583 1.00 89.94 235 GLU A N 1
ATOM 1806 C CA . GLU A 1 235 ? 6.639 12.507 -22.158 1.00 89.94 235 GLU A CA 1
ATOM 1807 C C . GLU A 1 235 ? 5.582 12.809 -21.093 1.00 89.94 235 GLU A C 1
ATOM 1809 O O . GLU A 1 235 ? 4.934 13.854 -21.146 1.00 89.94 235 GLU A O 1
ATOM 1814 N N . GLN A 1 236 ? 5.437 11.934 -20.094 1.00 90.00 236 GLN A N 1
ATOM 1815 C CA . GLN A 1 236 ? 4.351 12.023 -19.109 1.00 90.00 236 GLN A CA 1
ATOM 1816 C C . GLN A 1 236 ? 4.798 11.886 -17.647 1.00 90.00 236 GLN A C 1
ATOM 1818 O O . GLN A 1 236 ? 3.969 11.732 -16.753 1.00 90.00 236 GLN A O 1
ATOM 1823 N N . ARG A 1 237 ? 6.103 12.026 -17.376 1.00 86.88 237 ARG A N 1
ATOM 1824 C CA . ARG A 1 237 ? 6.759 11.892 -16.057 1.00 86.88 237 ARG A CA 1
ATOM 1825 C C . ARG A 1 237 ? 6.834 10.467 -15.528 1.00 86.88 237 ARG A C 1
ATOM 1827 O O . ARG A 1 237 ? 7.930 10.027 -15.206 1.00 86.88 237 ARG A O 1
ATOM 1834 N N . ASP A 1 238 ? 5.711 9.774 -15.413 1.00 91.75 238 ASP A N 1
ATOM 1835 C CA . ASP A 1 238 ? 5.642 8.399 -14.914 1.00 91.75 238 ASP A CA 1
ATOM 1836 C C . ASP A 1 238 ? 4.431 7.682 -15.523 1.00 91.75 238 ASP A C 1
ATOM 1838 O O . ASP A 1 238 ? 3.535 8.320 -16.078 1.00 91.75 238 ASP A O 1
ATOM 1842 N N . ALA A 1 239 ? 4.411 6.359 -15.426 1.00 93.25 239 ALA A N 1
ATOM 1843 C CA . ALA A 1 239 ? 3.284 5.538 -15.840 1.00 93.25 239 ALA A CA 1
ATOM 1844 C C . ALA A 1 239 ? 2.909 4.554 -14.733 1.00 93.25 239 ALA A C 1
ATOM 1846 O O . ALA A 1 239 ? 3.756 4.158 -13.932 1.00 93.25 239 ALA A O 1
ATOM 1847 N N . SER A 1 240 ? 1.651 4.127 -14.697 1.00 92.75 240 SER A N 1
ATOM 1848 C CA . SER A 1 240 ? 1.218 3.048 -13.814 1.00 92.75 240 SER A CA 1
ATOM 1849 C C . SER A 1 240 ? 1.285 1.692 -14.512 1.00 92.75 240 SER A C 1
ATOM 1851 O O . SER A 1 240 ? 0.821 1.519 -15.641 1.00 92.75 240 SER A O 1
ATOM 1853 N N . VAL A 1 241 ? 1.855 0.717 -13.808 1.00 94.62 241 VAL A N 1
ATOM 1854 C CA . VAL A 1 241 ? 1.941 -0.672 -14.251 1.00 94.62 241 VAL A CA 1
ATOM 1855 C C . VAL A 1 241 ? 1.475 -1.612 -13.153 1.00 94.62 241 VAL A C 1
ATOM 1857 O O . VAL A 1 241 ? 1.724 -1.388 -11.964 1.00 94.62 241 VAL A O 1
ATOM 1860 N N . MET A 1 242 ? 0.844 -2.701 -13.567 1.00 95.00 242 MET A N 1
ATOM 1861 C CA . MET A 1 242 ? 0.741 -3.899 -12.760 1.00 95.00 242 MET A CA 1
ATOM 1862 C C . MET A 1 242 ? 2.011 -4.725 -12.889 1.00 95.00 242 MET A C 1
ATOM 1864 O O . MET A 1 242 ? 2.570 -4.826 -13.979 1.00 95.00 242 MET A O 1
ATOM 1868 N N . ASN A 1 243 ? 2.437 -5.344 -11.793 1.00 96.69 243 ASN A N 1
ATOM 1869 C CA . ASN A 1 243 ? 3.431 -6.405 -11.849 1.00 96.69 243 ASN A CA 1
ATOM 1870 C C . ASN A 1 243 ? 2.745 -7.745 -11.597 1.00 96.69 243 ASN A C 1
ATOM 1872 O O . ASN A 1 243 ? 2.280 -8.006 -10.486 1.00 96.69 243 ASN A O 1
ATOM 1876 N N . LEU A 1 244 ? 2.626 -8.547 -12.650 1.00 96.56 244 LEU A N 1
ATOM 1877 C CA . LEU A 1 244 ? 1.919 -9.819 -12.639 1.00 96.56 244 LEU A CA 1
ATOM 1878 C C . LEU A 1 244 ? 2.726 -10.879 -11.885 1.00 96.56 244 LEU A C 1
ATOM 1880 O O . LEU A 1 244 ? 3.929 -10.999 -12.091 1.00 96.56 244 LEU A O 1
ATOM 1884 N N . GLU A 1 245 ? 2.048 -11.680 -11.058 1.00 95.94 245 GLU A N 1
ATOM 1885 C CA . GLU A 1 245 ? 2.660 -12.806 -10.325 1.00 95.94 245 GLU A CA 1
ATOM 1886 C C . GLU A 1 245 ? 3.841 -12.404 -9.420 1.00 95.94 245 GLU A C 1
ATOM 1888 O O . GLU A 1 245 ? 4.744 -13.198 -9.165 1.00 95.94 245 GLU A O 1
ATOM 1893 N N . LEU A 1 246 ? 3.849 -11.165 -8.918 1.00 96.94 246 LEU A N 1
ATOM 1894 C CA . LEU A 1 246 ? 4.868 -10.724 -7.965 1.00 96.94 246 LEU A CA 1
ATOM 1895 C C . LEU A 1 246 ? 4.662 -11.339 -6.573 1.00 96.94 246 LEU A C 1
ATOM 1897 O O . LEU A 1 246 ? 5.627 -11.483 -5.821 1.00 96.94 246 LEU A O 1
ATOM 1901 N N . TYR A 1 247 ? 3.416 -11.650 -6.216 1.00 97.88 247 TYR A N 1
ATOM 1902 C CA . TYR A 1 247 ? 3.056 -12.348 -4.985 1.00 97.88 247 TYR A CA 1
ATOM 1903 C C . TYR A 1 247 ? 2.770 -13.820 -5.275 1.00 97.88 247 TYR A C 1
ATOM 1905 O O . TYR A 1 247 ? 2.151 -14.167 -6.283 1.00 97.88 247 TYR A O 1
ATOM 1913 N N . ASP A 1 248 ? 3.122 -14.662 -4.314 1.00 97.88 248 ASP A N 1
ATOM 1914 C CA . ASP A 1 248 ? 2.779 -16.079 -4.288 1.00 97.88 248 ASP A CA 1
ATOM 1915 C C . ASP A 1 248 ? 1.388 -16.312 -3.666 1.00 97.88 248 ASP A C 1
ATOM 1917 O O . ASP A 1 248 ? 1.056 -15.748 -2.619 1.00 97.88 248 ASP A O 1
ATOM 1921 N N . MET A 1 249 ? 0.562 -17.155 -4.295 1.00 98.31 249 MET A N 1
ATOM 1922 C CA . MET A 1 249 ? -0.794 -17.433 -3.808 1.00 98.31 249 MET A CA 1
ATOM 1923 C C . MET A 1 249 ? -0.786 -18.259 -2.518 1.00 98.31 249 MET A C 1
ATOM 1925 O O . MET A 1 249 ? -1.680 -18.084 -1.691 1.00 98.31 249 MET A O 1
ATOM 1929 N N . ASP A 1 250 ? 0.216 -19.109 -2.294 1.00 98.50 250 ASP A N 1
ATOM 1930 C CA . ASP A 1 250 ? 0.289 -19.898 -1.060 1.00 98.50 250 ASP A CA 1
ATOM 1931 C C . ASP A 1 250 ? 0.625 -19.011 0.145 1.00 98.50 250 ASP A C 1
ATOM 1933 O O . ASP A 1 250 ? -0.018 -19.117 1.195 1.00 98.50 250 ASP A O 1
ATOM 1937 N N . ASN A 1 251 ? 1.518 -18.034 -0.034 1.00 98.69 251 ASN A N 1
ATOM 1938 C CA . ASN A 1 251 ? 1.701 -16.938 0.915 1.00 98.69 251 ASN A CA 1
ATOM 1939 C C . ASN A 1 251 ? 0.392 -16.177 1.180 1.00 98.69 251 ASN A C 1
ATOM 1941 O O . ASN A 1 251 ? 0.070 -15.903 2.338 1.00 98.69 251 ASN A O 1
ATOM 1945 N N . ILE A 1 252 ? -0.379 -15.838 0.137 1.00 98.75 252 ILE A N 1
ATOM 1946 C CA . ILE A 1 252 ? -1.663 -15.134 0.297 1.00 98.75 252 ILE A CA 1
ATOM 1947 C C . ILE A 1 252 ? -2.653 -15.965 1.117 1.00 98.75 252 ILE A C 1
ATOM 1949 O O . ILE A 1 252 ? -3.262 -15.442 2.052 1.00 98.75 252 ILE A O 1
ATOM 1953 N N . ARG A 1 253 ? -2.785 -17.259 0.817 1.00 98.75 253 ARG A N 1
ATOM 1954 C CA . ARG A 1 253 ? -3.650 -18.177 1.568 1.00 98.75 253 ARG A CA 1
ATOM 1955 C C . ARG A 1 253 ? -3.247 -18.249 3.034 1.00 98.75 253 ARG A C 1
ATOM 1957 O O . ARG A 1 253 ? -4.097 -18.066 3.900 1.00 98.75 253 ARG A O 1
ATOM 1964 N N . LEU A 1 254 ? -1.960 -18.453 3.322 1.00 98.81 254 LEU A N 1
ATOM 1965 C CA . LEU A 1 254 ? -1.462 -18.551 4.696 1.00 98.81 254 LEU A CA 1
ATOM 1966 C C . LEU A 1 254 ? -1.685 -17.254 5.488 1.00 98.81 254 LEU A C 1
ATOM 1968 O O . LEU A 1 254 ? -2.027 -17.280 6.670 1.00 98.81 254 LEU A O 1
ATOM 1972 N N . LEU A 1 255 ? -1.515 -16.102 4.844 1.00 98.75 255 LEU A N 1
ATOM 1973 C CA . LEU A 1 255 ? -1.770 -14.802 5.460 1.00 98.75 255 LEU A CA 1
ATOM 1974 C C . LEU A 1 255 ? -3.264 -14.561 5.710 1.00 98.75 255 LEU A C 1
ATOM 1976 O O . LEU A 1 255 ? -3.632 -13.983 6.735 1.00 98.75 255 LEU A O 1
ATOM 1980 N N . ALA A 1 256 ? -4.138 -15.053 4.831 1.00 98.56 256 ALA A N 1
ATOM 1981 C CA . ALA A 1 256 ? -5.584 -14.926 4.979 1.00 98.56 256 ALA A CA 1
ATOM 1982 C C . ALA A 1 256 ? -6.149 -15.669 6.204 1.00 98.56 256 ALA A C 1
ATOM 1984 O O . ALA A 1 256 ? -7.243 -15.321 6.650 1.00 98.56 256 ALA A O 1
ATOM 1985 N N . THR A 1 257 ? -5.424 -16.639 6.776 1.00 98.56 257 THR A N 1
ATOM 1986 C CA . THR A 1 257 ? -5.854 -17.375 7.979 1.00 98.56 257 THR A CA 1
ATOM 1987 C C . THR A 1 257 ? -5.497 -16.676 9.295 1.00 98.56 257 THR A C 1
ATOM 1989 O O . THR A 1 257 ? -5.845 -17.181 10.360 1.00 98.56 257 THR A O 1
ATOM 1992 N N . GLN A 1 258 ? -4.786 -15.544 9.270 1.00 98.69 258 GLN A N 1
ATOM 1993 C CA . GLN A 1 258 ? -4.290 -14.895 10.489 1.00 98.69 258 GLN A CA 1
ATOM 1994 C C . GLN A 1 258 ? -5.341 -13.970 11.123 1.00 98.69 258 GLN A C 1
ATOM 1996 O O . GLN A 1 258 ? -5.962 -13.152 10.448 1.00 98.69 258 GLN A O 1
ATOM 2001 N N . GLU A 1 259 ? -5.518 -14.030 12.448 1.00 97.94 259 GLU A N 1
ATOM 2002 C CA . GLU A 1 259 ? -6.581 -13.279 13.149 1.00 97.94 259 GLU A CA 1
ATOM 2003 C C . GLU A 1 259 ? -6.433 -11.750 13.098 1.00 97.94 259 GLU A C 1
ATOM 2005 O O . GLU A 1 259 ? -7.415 -11.018 13.295 1.00 97.94 259 GLU A O 1
ATOM 2010 N N . TRP A 1 260 ? -5.203 -11.277 12.887 1.00 98.38 260 TRP A N 1
ATOM 2011 C CA . TRP A 1 260 ? -4.824 -9.868 12.767 1.00 98.38 260 TRP A CA 1
ATOM 2012 C C . TRP A 1 260 ? -4.811 -9.366 11.316 1.00 98.38 260 TRP A C 1
ATOM 2014 O O . TRP A 1 260 ? -4.545 -8.183 11.096 1.00 98.38 260 TRP A O 1
ATOM 2024 N N . MET A 1 261 ? -5.117 -10.233 10.343 1.00 98.56 261 MET A N 1
ATOM 2025 C CA . MET A 1 261 ? -5.170 -9.884 8.926 1.00 98.56 261 MET A CA 1
ATOM 2026 C C . MET A 1 261 ? -6.544 -9.320 8.543 1.00 98.56 261 MET A C 1
ATOM 2028 O O . MET A 1 261 ? -7.574 -9.989 8.635 1.00 98.56 261 MET A O 1
ATOM 2032 N N . MET A 1 262 ? -6.556 -8.080 8.066 1.00 98.56 262 MET A N 1
ATOM 2033 C CA . MET A 1 262 ? -7.718 -7.418 7.482 1.00 98.56 262 MET A CA 1
ATOM 2034 C C . MET A 1 262 ? -7.794 -7.668 5.978 1.00 98.56 262 MET A C 1
ATOM 2036 O O . MET A 1 262 ? -6.813 -8.015 5.314 1.00 98.56 262 MET A O 1
ATOM 2040 N N . THR A 1 263 ? -8.972 -7.443 5.408 1.00 97.62 263 THR A N 1
ATOM 2041 C CA . THR A 1 263 ? -9.113 -7.373 3.952 1.00 97.62 263 THR A CA 1
ATOM 2042 C C . THR A 1 263 ? -9.008 -5.930 3.486 1.00 97.62 263 THR A C 1
ATOM 2044 O O . THR A 1 263 ? -9.674 -5.053 4.027 1.00 97.62 263 THR A O 1
ATOM 2047 N N . SER A 1 264 ? -8.191 -5.701 2.464 1.00 95.75 264 SER A N 1
ATOM 2048 C CA . SER A 1 264 ? -8.097 -4.427 1.753 1.00 95.75 264 SER A CA 1
ATOM 2049 C C . SER A 1 264 ? -8.249 -4.680 0.259 1.00 95.75 264 SER A C 1
ATOM 2051 O O . SER A 1 264 ? -7.901 -5.758 -0.226 1.00 95.75 264 SER A O 1
ATOM 2053 N N . SER A 1 265 ? -8.769 -3.697 -0.475 1.00 95.06 265 SER A N 1
ATOM 2054 C CA . SER A 1 265 ? -8.710 -3.720 -1.935 1.00 95.06 265 SER A CA 1
ATOM 2055 C C . SER A 1 265 ? -7.356 -3.249 -2.453 1.00 95.06 265 SER A C 1
ATOM 2057 O O . SER A 1 265 ? -6.906 -3.760 -3.470 1.00 95.06 265 SER A O 1
ATOM 2059 N N . ASP A 1 266 ? -6.720 -2.280 -1.781 1.00 94.19 266 ASP A N 1
ATOM 2060 C CA . ASP A 1 266 ? -5.603 -1.485 -2.321 1.00 94.19 266 ASP A CA 1
ATOM 2061 C C . ASP A 1 266 ? -5.929 -0.877 -3.710 1.00 94.19 266 ASP A C 1
ATOM 2063 O O . ASP A 1 266 ? -5.071 -0.636 -4.560 1.00 94.19 266 ASP A O 1
ATOM 2067 N N . GLY A 1 267 ? -7.221 -0.691 -3.992 1.00 88.94 267 GLY A N 1
ATOM 2068 C CA . GLY A 1 267 ? -7.707 -0.157 -5.258 1.00 88.94 267 GLY A CA 1
ATOM 2069 C C . GLY A 1 267 ? -7.464 1.346 -5.375 1.00 88.94 267 GLY A C 1
ATOM 2070 O O . GLY A 1 267 ? -7.606 2.081 -4.401 1.00 88.94 267 GLY A O 1
ATOM 2071 N N . GLY A 1 268 ? -7.131 1.815 -6.578 1.00 78.06 268 GLY A N 1
ATOM 2072 C CA . GLY A 1 268 ? -7.045 3.248 -6.870 1.00 78.06 268 GLY A CA 1
ATOM 2073 C C . GLY A 1 268 ? -8.430 3.892 -7.016 1.00 78.06 268 GLY A C 1
ATOM 2074 O O . GLY A 1 268 ? -9.358 3.271 -7.526 1.00 78.06 268 GLY A O 1
ATOM 2075 N N . SER A 1 269 ? -8.561 5.160 -6.615 1.00 58.03 269 SER A N 1
ATOM 2076 C CA . SER A 1 269 ? -9.846 5.879 -6.531 1.00 58.03 269 SER A CA 1
ATOM 2077 C C . SER A 1 269 ? -10.411 6.406 -7.861 1.00 58.03 269 SER A C 1
ATOM 2079 O O . SER A 1 269 ? -11.435 7.086 -7.859 1.00 58.03 269 SER A O 1
ATOM 2081 N N . HIS A 1 270 ? -9.762 6.146 -8.999 1.00 57.03 270 HIS A N 1
ATOM 2082 C CA . HIS A 1 270 ? -10.139 6.735 -10.287 1.00 57.03 270 HIS A CA 1
ATOM 2083 C C . HIS A 1 270 ? -10.587 5.665 -11.281 1.00 57.03 270 HIS A C 1
ATOM 2085 O O . HIS A 1 270 ? -9.800 5.137 -12.059 1.00 57.03 270 HIS A O 1
ATOM 2091 N N . ALA A 1 271 ? -11.885 5.371 -11.275 1.00 55.00 271 ALA A N 1
ATOM 2092 C CA . ALA A 1 271 ? -12.538 4.680 -12.376 1.00 55.00 271 ALA A CA 1
ATOM 2093 C C . ALA A 1 271 ? -12.876 5.705 -13.469 1.00 55.00 271 ALA A C 1
ATOM 2095 O O . ALA A 1 271 ? -14.025 6.118 -13.611 1.00 55.00 271 ALA A O 1
ATOM 2096 N N . VAL A 1 272 ? -11.880 6.182 -14.224 1.00 62.41 272 VAL A N 1
ATOM 2097 C CA . VAL A 1 272 ? -12.191 6.899 -15.469 1.00 62.41 272 VAL A CA 1
ATOM 2098 C C . VAL A 1 272 ? -12.765 5.860 -16.440 1.00 62.41 272 VAL A C 1
ATOM 2100 O O . VAL A 1 272 ? -12.105 4.840 -16.666 1.00 62.41 272 VAL A O 1
ATOM 2103 N N . PRO A 1 273 ? -13.966 6.056 -17.018 1.00 62.19 273 PRO A N 1
ATOM 2104 C CA . PRO A 1 273 ? -14.536 5.089 -17.950 1.00 62.19 273 PRO A CA 1
ATOM 2105 C C . PRO A 1 273 ? -13.560 4.749 -19.088 1.00 62.19 273 PRO A C 1
ATOM 2107 O O . PRO A 1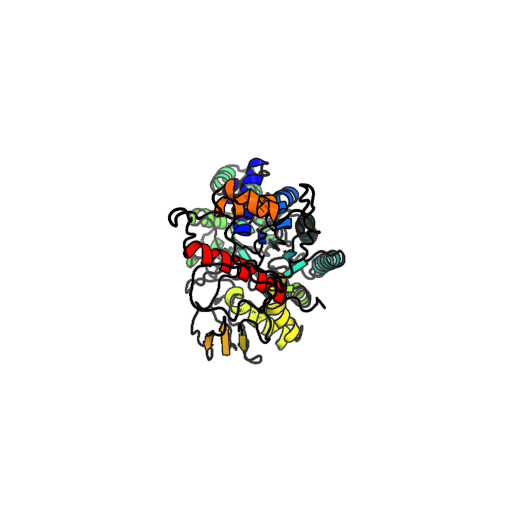 273 ? -13.056 5.627 -19.801 1.00 62.19 273 PRO A O 1
ATOM 2110 N N . GLY A 1 274 ? -13.261 3.458 -19.234 1.00 60.22 274 GLY A N 1
ATOM 2111 C CA . GLY A 1 274 ? -12.318 2.947 -20.235 1.00 60.22 274 GLY A CA 1
ATOM 2112 C C . GLY A 1 274 ? -10.832 3.093 -19.880 1.00 60.22 274 GLY A C 1
ATOM 2113 O O . GLY A 1 274 ? -9.987 2.893 -20.752 1.00 60.22 274 GLY A O 1
ATOM 2114 N N . GLN A 1 275 ? -10.487 3.451 -18.641 1.00 68.06 275 GLN A N 1
ATOM 2115 C CA . GLN A 1 275 ? -9.129 3.312 -18.111 1.00 68.06 275 GLN A CA 1
ATOM 2116 C C . GLN A 1 275 ? -8.920 1.899 -17.556 1.00 68.06 275 GLN A C 1
ATOM 2118 O O . GLN A 1 275 ? -9.741 1.403 -16.782 1.00 68.06 275 GLN A O 1
ATOM 2123 N N . ARG A 1 276 ? -7.800 1.252 -17.899 1.00 75.25 276 ARG A N 1
ATOM 2124 C CA . ARG A 1 276 ? -7.430 -0.008 -17.245 1.00 75.25 276 ARG A CA 1
ATOM 2125 C C . ARG A 1 276 ? -6.866 0.284 -15.854 1.00 75.25 276 ARG A C 1
ATOM 2127 O O . ARG A 1 276 ? -5.995 1.132 -15.707 1.00 75.25 276 ARG A O 1
ATOM 2134 N N . ALA A 1 277 ? -7.377 -0.420 -14.852 1.00 81.81 277 ALA A N 1
ATOM 2135 C CA . ALA A 1 277 ? -6.921 -0.407 -13.465 1.00 81.81 277 ALA A CA 1
ATOM 2136 C C . ALA A 1 277 ? -6.653 -1.850 -13.015 1.00 81.81 277 ALA A C 1
ATOM 2138 O O . ALA A 1 277 ? -6.973 -2.789 -13.738 1.00 81.81 277 ALA A O 1
ATOM 2139 N N . HIS A 1 278 ? -6.099 -2.064 -11.827 1.00 91.06 278 HIS A N 1
ATOM 2140 C CA . HIS A 1 278 ? -6.013 -3.416 -11.284 1.00 91.06 278 HIS A CA 1
ATOM 2141 C C . HIS A 1 278 ? -7.409 -3.938 -10.861 1.00 91.06 278 HIS A C 1
ATOM 2143 O O . HIS A 1 278 ? -8.147 -3.207 -10.189 1.00 91.06 278 HIS A O 1
ATOM 2149 N N . PRO A 1 279 ? -7.781 -5.206 -11.159 1.00 92.69 279 PRO A N 1
ATOM 2150 C CA . PRO A 1 279 ? -9.113 -5.763 -10.860 1.00 92.69 279 PRO A CA 1
ATOM 2151 C C . PRO A 1 279 ? -9.500 -5.719 -9.374 1.00 92.69 279 PRO A C 1
ATOM 2153 O O . PRO A 1 279 ? -10.673 -5.597 -9.020 1.00 92.69 279 PRO A O 1
ATOM 2156 N N . ARG A 1 280 ? -8.501 -5.732 -8.483 1.00 94.12 280 ARG A N 1
ATOM 2157 C CA . ARG A 1 280 ? -8.658 -5.526 -7.029 1.00 94.12 280 ARG A CA 1
ATOM 2158 C C . ARG A 1 280 ? -9.539 -4.339 -6.635 1.00 94.12 280 ARG A C 1
ATOM 2160 O O . ARG A 1 280 ? -10.229 -4.443 -5.625 1.00 94.12 280 ARG A O 1
ATOM 2167 N N . THR A 1 281 ? -9.570 -3.263 -7.424 1.00 91.44 281 THR A N 1
ATOM 2168 C CA . THR A 1 281 ? -10.432 -2.100 -7.158 1.00 91.44 281 THR A CA 1
ATOM 2169 C C . THR A 1 281 ? -11.914 -2.474 -7.107 1.00 91.44 281 THR A C 1
ATOM 2171 O O . THR A 1 281 ? -12.641 -1.951 -6.270 1.00 91.44 281 THR A O 1
ATOM 2174 N N . PHE A 1 282 ? -12.349 -3.410 -7.952 1.00 92.00 282 PHE A N 1
ATOM 2175 C CA . PHE A 1 282 ? -13.761 -3.760 -8.124 1.00 92.00 282 PHE A CA 1
ATOM 2176 C C . PHE A 1 282 ? -14.112 -5.134 -7.545 1.00 92.00 282 PHE A C 1
ATOM 2178 O O . PHE A 1 282 ? -15.258 -5.371 -7.172 1.00 92.00 282 PHE A O 1
ATOM 2185 N N . GLY A 1 283 ? -13.131 -6.037 -7.447 1.00 94.94 283 GLY A N 1
ATOM 2186 C CA . GLY A 1 283 ? -13.375 -7.436 -7.100 1.00 94.94 283 GLY A CA 1
ATOM 2187 C C . GLY A 1 283 ? -12.822 -7.907 -5.757 1.00 94.94 283 GLY A C 1
ATOM 2188 O O . GLY A 1 283 ? -13.130 -9.020 -5.364 1.00 94.94 283 GLY A O 1
ATOM 2189 N N . ALA A 1 284 ? -11.983 -7.150 -5.036 1.00 96.69 284 ALA A N 1
ATOM 2190 C CA . ALA A 1 284 ? -11.186 -7.733 -3.940 1.00 96.69 284 ALA A CA 1
ATOM 2191 C C . ALA A 1 284 ? -11.984 -8.408 -2.816 1.00 96.69 284 ALA A C 1
ATOM 2193 O O . ALA A 1 284 ? -11.614 -9.500 -2.386 1.00 96.69 284 ALA A O 1
ATOM 2194 N N . PHE A 1 285 ? -13.071 -7.794 -2.348 1.00 97.94 285 PHE A N 1
ATOM 2195 C CA . PHE A 1 285 ? -13.888 -8.379 -1.282 1.00 97.94 285 PHE A CA 1
ATOM 2196 C C . PHE A 1 285 ? -14.653 -9.612 -1.781 1.00 97.94 285 PHE A C 1
ATOM 2198 O O . PHE A 1 285 ? -14.584 -10.660 -1.140 1.00 97.94 285 PHE A O 1
ATOM 2205 N N . ALA A 1 286 ? -15.297 -9.513 -2.950 1.00 97.81 286 ALA A N 1
ATOM 2206 C CA . ALA A 1 286 ? -16.026 -10.616 -3.577 1.00 97.81 286 ALA A CA 1
ATOM 2207 C C . ALA A 1 286 ? -15.107 -11.805 -3.882 1.00 97.81 286 ALA A C 1
ATOM 2209 O O . ALA A 1 286 ? -15.415 -12.928 -3.493 1.00 97.81 286 ALA A O 1
ATOM 2210 N N . LYS A 1 287 ? -13.929 -11.539 -4.462 1.00 98.00 287 LYS A N 1
ATOM 2211 C CA . LYS A 1 287 ? -12.898 -12.538 -4.750 1.00 98.00 287 LYS A CA 1
ATOM 2212 C C . LYS A 1 287 ? -12.489 -13.299 -3.506 1.00 98.00 287 LYS A C 1
ATOM 2214 O O . LYS A 1 287 ? -12.433 -14.522 -3.518 1.00 98.00 287 LYS A O 1
ATOM 2219 N N . LYS A 1 288 ? -12.211 -12.579 -2.415 1.00 98.25 288 LYS A N 1
ATOM 2220 C CA . LYS A 1 288 ? -11.767 -13.206 -1.168 1.00 98.25 288 LYS A CA 1
ATOM 2221 C C . LYS A 1 288 ? -12.862 -14.091 -0.568 1.00 98.25 288 LYS A C 1
ATOM 2223 O O . LYS A 1 288 ? -12.541 -15.162 -0.067 1.00 98.25 288 LYS A O 1
ATOM 2228 N N . ILE A 1 289 ? -14.131 -13.665 -0.635 1.00 98.56 289 ILE A N 1
ATOM 2229 C CA . ILE A 1 289 ? -15.278 -14.488 -0.215 1.00 98.56 289 ILE A CA 1
ATOM 2230 C C . ILE A 1 289 ? -15.363 -15.738 -1.099 1.00 98.56 289 ILE A C 1
ATOM 2232 O O . ILE A 1 289 ? -15.271 -16.850 -0.587 1.00 98.56 289 ILE A O 1
ATOM 2236 N N . ARG A 1 290 ? -15.493 -15.557 -2.417 1.00 98.25 290 ARG A N 1
ATOM 2237 C CA . ARG A 1 290 ? -15.660 -16.637 -3.395 1.00 98.25 290 ARG A CA 1
ATOM 2238 C C . ARG A 1 290 ? -14.541 -17.667 -3.288 1.00 98.25 290 ARG A C 1
ATOM 2240 O O . ARG A 1 290 ? -14.805 -18.830 -2.998 1.00 98.25 290 ARG A O 1
ATOM 2247 N N . GLN A 1 291 ? -13.298 -17.209 -3.402 1.00 98.31 291 GLN A N 1
ATOM 2248 C CA . GLN A 1 291 ? -12.129 -18.072 -3.433 1.00 98.31 291 GLN A CA 1
ATOM 2249 C C . GLN A 1 291 ? -11.872 -18.749 -2.079 1.00 98.31 291 GLN A C 1
ATOM 2251 O O . GLN A 1 291 ? -11.796 -19.970 -2.014 1.00 98.31 291 GLN A O 1
ATOM 2256 N N . PHE A 1 292 ? -11.747 -17.995 -0.980 1.00 98.56 292 PHE A N 1
ATOM 2257 C CA . PHE A 1 292 ? -11.274 -18.572 0.289 1.00 98.56 292 PHE A CA 1
ATOM 2258 C C . PHE A 1 292 ? -12.374 -19.157 1.172 1.00 98.56 292 PHE A C 1
ATOM 2260 O O . PHE A 1 292 ? -12.065 -19.972 2.039 1.00 98.56 292 PHE A O 1
ATOM 2267 N N . VAL A 1 293 ? -13.639 -18.777 0.980 1.00 98.44 293 VAL A N 1
ATOM 2268 C CA . VAL A 1 293 ? -14.753 -19.370 1.735 1.00 98.44 293 VAL A CA 1
ATOM 2269 C C . VAL A 1 293 ? -15.421 -20.469 0.933 1.00 98.44 293 VAL A C 1
ATOM 2271 O O . VAL A 1 293 ? -15.651 -21.548 1.469 1.00 98.44 293 VAL A O 1
ATOM 2274 N N . VAL A 1 294 ? -15.754 -20.205 -0.330 1.00 98.00 294 VAL A N 1
ATOM 2275 C CA . VAL A 1 294 ? -16.674 -21.079 -1.057 1.00 98.00 294 VAL A CA 1
ATOM 2276 C C . VAL A 1 294 ? -15.943 -22.082 -1.955 1.00 98.00 294 VAL A C 1
ATOM 2278 O O . VAL A 1 294 ? -16.275 -23.262 -1.914 1.00 98.00 294 VAL A O 1
ATOM 2281 N N . ASP A 1 295 ? -14.929 -21.660 -2.717 1.00 98.25 295 ASP A N 1
ATOM 2282 C CA . ASP A 1 295 ? -14.165 -22.565 -3.593 1.00 98.25 295 ASP A CA 1
ATOM 2283 C C . ASP A 1 295 ? -13.179 -23.434 -2.807 1.00 98.25 295 ASP A C 1
ATOM 2285 O O . ASP A 1 295 ? -13.145 -24.651 -2.969 1.00 98.25 295 ASP A O 1
ATOM 2289 N N . GLU A 1 296 ? -12.369 -22.809 -1.951 1.00 98.38 296 GLU A N 1
ATOM 2290 C CA . GLU A 1 296 ? -11.272 -23.487 -1.253 1.00 98.38 296 GLU A CA 1
ATOM 2291 C C . GLU A 1 296 ? -11.663 -23.973 0.150 1.00 98.38 296 GLU A C 1
ATOM 2293 O O . GLU A 1 296 ? -10.965 -24.810 0.718 1.00 98.38 296 GLU A O 1
ATOM 2298 N N . SER A 1 297 ? -12.758 -23.460 0.731 1.00 98.12 297 SER A N 1
ATOM 2299 C CA . SER A 1 297 ? -13.132 -23.718 2.136 1.00 98.12 297 SER A CA 1
ATOM 2300 C C . SER A 1 297 ? -11.969 -23.497 3.124 1.00 98.12 297 SER A C 1
ATOM 2302 O O . SER A 1 297 ? -11.865 -24.174 4.147 1.00 98.12 297 SER A O 1
ATOM 2304 N N . LEU A 1 298 ? -11.081 -22.547 2.812 1.00 98.56 298 LEU A N 1
ATOM 2305 C CA . LEU A 1 298 ? -9.857 -22.251 3.559 1.00 98.56 298 LEU A CA 1
ATOM 2306 C C . LEU A 1 298 ? -10.163 -21.628 4.927 1.00 98.56 298 LEU A C 1
ATOM 2308 O O . LEU A 1 298 ? -9.509 -21.935 5.922 1.00 98.56 298 LEU A O 1
ATOM 2312 N N . ILE A 1 299 ? -11.157 -20.739 4.975 1.00 98.25 299 ILE A N 1
ATOM 2313 C CA . ILE A 1 299 ? -11.615 -20.046 6.183 1.00 98.25 299 ILE A CA 1
ATOM 2314 C C . ILE A 1 299 ? -13.140 -19.968 6.204 1.00 98.25 299 ILE A C 1
ATOM 2316 O O . ILE A 1 299 ? -13.801 -19.961 5.168 1.00 98.25 299 ILE A O 1
ATOM 2320 N N . SER A 1 300 ? -13.721 -19.877 7.401 1.00 98.38 300 SER A N 1
ATOM 2321 C CA . SER A 1 300 ? -15.174 -19.758 7.542 1.00 98.38 300 SER A CA 1
ATOM 2322 C C . SER A 1 300 ? -15.675 -18.366 7.142 1.00 98.38 300 SER A C 1
ATOM 2324 O O . SER A 1 300 ? -14.978 -17.359 7.312 1.00 98.38 300 SER A O 1
ATOM 2326 N N . LEU A 1 301 ? -16.929 -18.287 6.681 1.00 97.81 301 LEU A N 1
ATOM 2327 C CA . LEU A 1 301 ? -17.566 -17.008 6.357 1.00 97.81 301 LEU A CA 1
ATOM 2328 C C . LEU A 1 301 ? -17.539 -16.022 7.544 1.00 97.81 301 LEU A C 1
ATOM 2330 O O . LEU A 1 301 ? -17.107 -14.888 7.336 1.00 97.81 301 LEU A O 1
ATOM 2334 N N . PRO A 1 302 ? -17.905 -16.397 8.792 1.00 98.25 302 PRO A N 1
ATOM 2335 C CA . PRO A 1 302 ? -17.854 -15.460 9.917 1.00 98.25 302 PRO A CA 1
ATOM 2336 C C . PRO A 1 302 ? -16.444 -14.931 10.208 1.00 98.25 302 PRO A C 1
ATOM 2338 O O . PRO A 1 302 ? -16.287 -13.752 10.533 1.00 98.25 302 PRO A O 1
ATOM 2341 N N . PHE A 1 303 ? -15.415 -15.776 10.066 1.00 98.31 303 PHE A N 1
ATOM 2342 C CA . PHE A 1 303 ? -14.022 -15.372 10.262 1.00 98.31 303 PHE A CA 1
ATOM 2343 C C . PHE A 1 303 ? -13.596 -14.317 9.233 1.00 98.31 303 PHE A C 1
ATOM 2345 O O . PHE A 1 303 ? -13.065 -13.265 9.598 1.00 98.31 303 PHE A O 1
ATOM 2352 N N . LEU A 1 304 ? -13.895 -14.558 7.955 1.00 98.06 304 LEU A N 1
ATOM 2353 C CA . LEU A 1 304 ? -13.576 -13.627 6.879 1.00 98.06 304 LEU A CA 1
ATOM 2354 C C . LEU A 1 304 ? -14.378 -12.318 6.987 1.00 98.06 304 LEU A C 1
ATOM 2356 O O . LEU A 1 304 ? -13.791 -11.240 6.871 1.00 98.06 304 LEU A O 1
ATOM 2360 N N . ILE A 1 305 ? -15.681 -12.385 7.291 1.00 98.31 305 ILE A N 1
ATOM 2361 C CA . ILE A 1 305 ? -16.523 -11.193 7.483 1.00 98.31 305 ILE A CA 1
ATOM 2362 C C . ILE A 1 305 ? -16.002 -10.344 8.643 1.00 98.31 305 ILE A C 1
ATOM 2364 O O . ILE A 1 305 ? -15.902 -9.125 8.494 1.00 98.31 305 ILE A O 1
ATOM 2368 N N . ARG A 1 306 ? -15.565 -10.948 9.761 1.00 98.31 306 ARG A N 1
ATOM 2369 C CA . ARG A 1 306 ? -14.892 -10.219 10.853 1.00 98.31 306 ARG A CA 1
ATOM 2370 C C . ARG A 1 306 ? -13.683 -9.428 10.338 1.00 98.31 306 ARG A C 1
ATOM 2372 O O . ARG A 1 306 ? -13.538 -8.264 10.709 1.00 98.31 306 ARG A O 1
ATOM 2379 N N . GLY A 1 307 ? -12.847 -10.027 9.486 1.00 98.12 307 GLY A N 1
ATOM 2380 C CA . GLY A 1 307 ? -11.676 -9.380 8.873 1.00 98.12 307 GLY A CA 1
ATOM 2381 C C . GLY A 1 307 ? -12.002 -8.227 7.910 1.00 98.12 307 GLY A C 1
ATOM 2382 O O . GLY A 1 307 ? -11.124 -7.424 7.596 1.00 98.12 307 GLY A O 1
ATOM 2383 N N . MET A 1 308 ? -13.252 -8.126 7.453 1.00 97.81 308 MET A N 1
ATOM 2384 C CA . MET A 1 308 ? -13.763 -7.064 6.574 1.00 97.81 308 MET A CA 1
ATOM 2385 C C . MET A 1 308 ? -14.562 -5.984 7.323 1.00 97.81 308 MET A C 1
ATOM 2387 O O . MET A 1 308 ? -14.814 -4.924 6.762 1.00 97.81 308 MET A O 1
ATOM 2391 N N . THR A 1 309 ? -14.981 -6.246 8.569 1.00 98.44 309 THR A N 1
ATOM 2392 C CA . THR A 1 309 ? -15.958 -5.418 9.304 1.00 98.44 309 THR A CA 1
ATOM 2393 C C . THR A 1 309 ? -15.496 -5.078 10.724 1.00 98.44 309 THR A C 1
ATOM 2395 O O . THR A 1 309 ? -14.936 -4.010 10.971 1.00 98.44 309 THR A O 1
ATOM 2398 N N . ALA A 1 310 ? -15.695 -5.989 11.676 1.00 97.56 310 ALA A N 1
ATOM 2399 C CA . ALA A 1 310 ? -15.449 -5.749 13.093 1.00 97.56 310 ALA A CA 1
ATOM 2400 C C . ALA A 1 310 ? -13.965 -5.521 13.415 1.00 97.56 310 ALA A C 1
ATOM 2402 O O . ALA A 1 310 ? -13.651 -4.723 14.298 1.00 97.56 310 ALA A O 1
ATOM 2403 N N . LEU A 1 311 ? -13.051 -6.207 12.719 1.00 98.00 311 LEU A N 1
ATOM 2404 C CA . LEU A 1 311 ? -11.609 -6.045 12.911 1.00 98.00 311 LEU A CA 1
ATOM 2405 C C . LEU A 1 311 ? -11.123 -4.643 12.494 1.00 98.00 311 LEU A C 1
ATOM 2407 O O . LEU A 1 311 ? -10.536 -3.977 13.350 1.00 98.00 311 LEU A O 1
ATOM 2411 N N . PRO A 1 312 ? -11.377 -4.148 11.262 1.00 97.19 312 PRO A N 1
ATOM 2412 C CA . PRO A 1 312 ? -10.985 -2.788 10.894 1.00 97.19 312 PRO A CA 1
ATOM 2413 C C . PRO A 1 312 ? -11.686 -1.716 11.741 1.00 97.19 312 PRO A C 1
ATOM 2415 O O . PRO A 1 312 ? -11.025 -0.769 12.163 1.00 97.19 312 PRO A O 1
ATOM 2418 N N . ALA A 1 313 ? -12.973 -1.874 12.084 1.00 96.06 313 ALA A N 1
ATOM 2419 C CA . ALA A 1 313 ? -13.665 -0.930 12.972 1.00 96.06 313 ALA A CA 1
ATOM 2420 C C . ALA A 1 313 ? -12.997 -0.850 14.358 1.00 96.06 313 ALA A C 1
ATOM 2422 O O . ALA A 1 313 ? -12.665 0.237 14.835 1.00 96.06 313 ALA A O 1
ATOM 2423 N N . SER A 1 314 ? -12.700 -2.005 14.965 1.00 93.38 314 SER A N 1
ATOM 2424 C CA . SER A 1 314 ? -11.989 -2.078 16.245 1.00 93.38 314 SER A CA 1
ATOM 2425 C C . SER A 1 314 ? -10.573 -1.509 16.156 1.00 93.38 314 SER A C 1
ATOM 2427 O O . SER A 1 314 ? -10.136 -0.826 17.080 1.00 93.38 314 SER A O 1
ATOM 2429 N N . PHE A 1 315 ? -9.851 -1.778 15.067 1.00 94.69 315 PHE A N 1
ATOM 2430 C CA . PHE A 1 315 ? -8.503 -1.256 14.856 1.00 94.69 315 PHE A CA 1
ATOM 2431 C C . PHE A 1 315 ? -8.489 0.262 14.713 1.00 94.69 315 PHE A C 1
ATOM 2433 O O . PHE A 1 315 ? -7.615 0.903 15.287 1.00 94.69 315 PHE A O 1
ATOM 2440 N N . LEU A 1 316 ? -9.464 0.843 14.013 1.00 93.00 316 LEU A N 1
ATOM 2441 C CA . LEU A 1 316 ? -9.618 2.293 13.881 1.00 93.00 316 LEU A CA 1
ATOM 2442 C C . LEU A 1 316 ? -10.142 2.944 15.173 1.00 93.00 316 LEU A C 1
ATOM 2444 O O . LEU A 1 316 ? -9.928 4.135 15.394 1.00 93.00 316 LEU A O 1
ATOM 2448 N N . GLY A 1 317 ? -10.755 2.166 16.070 1.00 90.38 317 GLY A N 1
ATOM 2449 C CA . GLY A 1 317 ? -11.388 2.661 17.295 1.00 90.38 317 GLY A CA 1
ATOM 2450 C C . GLY A 1 317 ? -12.798 3.214 17.066 1.00 90.38 317 GLY A C 1
ATOM 2451 O O . GLY A 1 317 ? -13.245 4.071 17.821 1.00 90.38 317 GLY A O 1
ATOM 2452 N N . ILE A 1 318 ? -13.483 2.746 16.022 1.00 91.56 318 ILE A N 1
ATOM 2453 C CA . ILE A 1 318 ? -14.866 3.113 15.707 1.00 91.56 318 ILE A CA 1
ATOM 2454 C C . ILE A 1 318 ? -15.788 2.162 16.475 1.00 91.56 318 ILE A C 1
ATOM 2456 O O . ILE A 1 318 ? -15.748 0.951 16.262 1.00 91.56 318 ILE A O 1
ATOM 2460 N N . GLN A 1 319 ? -16.581 2.702 17.403 1.00 88.25 319 GLN A N 1
ATOM 2461 C CA . GLN A 1 319 ? -17.324 1.904 18.390 1.00 88.25 319 GLN A CA 1
ATOM 2462 C C . GLN A 1 319 ? -18.740 1.514 17.953 1.00 88.25 319 GLN A C 1
ATOM 2464 O O . GLN A 1 319 ? -19.321 0.601 18.528 1.00 88.25 319 GLN A O 1
ATOM 2469 N N . ASP A 1 320 ? -19.290 2.196 16.955 1.00 92.38 320 ASP A N 1
ATOM 2470 C CA . ASP A 1 320 ? -20.687 2.114 16.522 1.00 92.38 320 ASP A CA 1
ATOM 2471 C C . ASP A 1 320 ? -20.828 1.626 15.067 1.00 92.38 320 ASP A C 1
ATOM 2473 O O . ASP A 1 320 ? -21.887 1.773 14.455 1.00 92.38 320 ASP A O 1
ATOM 2477 N N . ARG A 1 321 ? -19.770 1.015 14.507 1.00 96.44 321 ARG A N 1
ATOM 2478 C CA . ARG A 1 321 ? -19.742 0.416 13.157 1.00 96.44 321 ARG A CA 1
ATOM 2479 C C . ARG A 1 321 ? -19.046 -0.946 13.143 1.00 96.44 321 ARG A C 1
ATOM 2481 O O . ARG A 1 321 ? -18.374 -1.343 14.093 1.00 96.44 321 ARG A O 1
ATOM 2488 N N . GLY A 1 322 ? -19.205 -1.675 12.036 1.00 95.81 322 GLY A N 1
ATOM 2489 C CA . GLY A 1 322 ? -18.533 -2.958 11.789 1.00 95.81 322 GLY A CA 1
ATOM 2490 C C . GLY A 1 322 ? -19.170 -4.173 12.473 1.00 95.81 322 GLY A C 1
ATOM 2491 O O . GLY A 1 322 ? -18.610 -5.265 12.405 1.00 95.81 322 GLY A O 1
ATOM 2492 N N . ARG A 1 323 ? -20.326 -4.015 13.130 1.00 95.69 323 ARG A N 1
ATOM 2493 C CA . ARG A 1 323 ? -21.129 -5.104 13.710 1.00 95.69 323 ARG A CA 1
ATOM 2494 C C . ARG A 1 323 ? -22.616 -4.819 13.515 1.00 95.69 323 ARG A C 1
ATOM 2496 O O . ARG A 1 323 ? -23.025 -3.664 13.549 1.00 95.69 323 ARG A O 1
ATOM 2503 N N . LEU A 1 324 ? -23.415 -5.875 13.374 1.00 93.94 324 LEU A N 1
ATOM 2504 C CA . LEU A 1 324 ? -24.875 -5.784 13.391 1.00 93.94 324 LEU A CA 1
ATOM 2505 C C . LEU A 1 324 ? -25.366 -5.903 14.837 1.00 93.94 324 LEU A C 1
ATOM 2507 O O . LEU A 1 324 ? -25.399 -6.999 15.395 1.00 93.94 324 LEU A O 1
ATOM 2511 N N . ALA A 1 325 ? -25.710 -4.773 15.450 1.00 89.38 325 ALA A N 1
ATOM 2512 C CA . ALA A 1 325 ? -26.231 -4.713 16.811 1.00 89.38 325 ALA A CA 1
ATOM 2513 C C . ALA A 1 325 ? -27.142 -3.486 16.996 1.00 89.38 325 ALA A C 1
ATOM 2515 O O . ALA A 1 325 ? -26.935 -2.468 16.329 1.00 89.38 325 ALA A O 1
ATOM 2516 N N . PRO A 1 326 ? -28.132 -3.536 17.907 1.00 90.25 326 PRO A N 1
ATOM 2517 C CA . PRO A 1 326 ? -28.903 -2.352 18.275 1.00 90.25 326 PRO A CA 1
ATOM 2518 C C . PRO A 1 326 ? -27.989 -1.195 18.711 1.00 90.25 326 PRO A C 1
ATOM 2520 O O . PRO A 1 326 ? -27.064 -1.394 19.496 1.00 90.25 326 PRO A O 1
ATOM 2523 N N . GLY A 1 327 ? -28.258 0.009 18.201 1.00 89.31 327 GLY A N 1
ATOM 2524 C CA . GLY A 1 327 ? -27.486 1.222 18.500 1.00 89.31 327 GLY A CA 1
ATOM 2525 C C . GLY A 1 327 ? -26.273 1.482 17.596 1.00 89.31 327 GLY A C 1
ATOM 2526 O O . GLY A 1 327 ? -25.650 2.528 17.742 1.00 89.31 327 GLY A O 1
ATOM 2527 N N . TYR A 1 328 ? -25.944 0.578 16.667 1.00 94.25 328 TYR A N 1
ATOM 2528 C CA . TYR A 1 328 ? -24.895 0.788 15.660 1.00 94.25 328 TYR A CA 1
ATOM 2529 C C . TYR A 1 328 ? -25.470 1.459 14.406 1.00 94.25 328 TYR A C 1
ATOM 2531 O O . TYR A 1 328 ? -26.668 1.354 14.128 1.00 94.25 328 TYR A O 1
ATOM 2539 N N . TYR A 1 329 ? -24.614 2.112 13.615 1.00 94.94 329 TYR A N 1
ATOM 2540 C CA . TYR A 1 329 ? -24.997 2.576 12.282 1.00 94.94 329 TYR A CA 1
ATOM 2541 C C . TYR A 1 329 ? -25.380 1.392 11.391 1.00 94.94 329 TYR A C 1
ATOM 2543 O O . TYR A 1 329 ? -24.728 0.345 11.392 1.00 94.94 329 TYR A O 1
ATOM 2551 N N . ALA A 1 330 ? -26.423 1.583 10.586 1.00 96.56 330 ALA A N 1
ATOM 2552 C CA . ALA A 1 330 ? -26.901 0.589 9.634 1.00 96.56 330 ALA A CA 1
ATOM 2553 C C . ALA A 1 330 ? -26.067 0.599 8.338 1.00 96.56 330 ALA A C 1
ATOM 2555 O O . ALA A 1 330 ? -26.572 0.897 7.255 1.00 96.56 330 ALA A O 1
ATOM 2556 N N . ASP A 1 331 ? -24.786 0.248 8.471 1.00 97.62 331 ASP A N 1
ATOM 2557 C CA . ASP A 1 331 ? -23.909 -0.103 7.352 1.00 97.62 331 ASP A CA 1
ATOM 2558 C C . ASP A 1 331 ? -24.007 -1.611 7.104 1.00 97.62 331 ASP A C 1
ATOM 2560 O O . ASP A 1 331 ? -23.410 -2.418 7.822 1.00 97.62 331 ASP A O 1
ATOM 2564 N N . ILE A 1 332 ? -24.819 -2.008 6.127 1.00 97.81 332 ILE A N 1
ATOM 2565 C CA . ILE A 1 332 ? -25.235 -3.404 5.950 1.00 97.81 332 ILE A CA 1
ATOM 2566 C C . ILE A 1 332 ? -25.076 -3.803 4.490 1.00 97.81 332 ILE A C 1
ATOM 2568 O O . ILE A 1 332 ? -25.626 -3.151 3.612 1.00 97.81 332 ILE A O 1
ATOM 2572 N N . ALA A 1 333 ? -24.389 -4.913 4.232 1.00 97.19 333 ALA A N 1
ATOM 2573 C CA . ALA A 1 333 ? -24.369 -5.558 2.925 1.00 97.19 333 ALA A CA 1
ATOM 2574 C C . ALA A 1 333 ? -25.170 -6.864 2.986 1.00 97.19 333 ALA A C 1
ATOM 2576 O O . ALA A 1 333 ? -24.894 -7.731 3.815 1.00 97.19 333 ALA A O 1
ATOM 2577 N N . ILE A 1 334 ? -26.150 -7.001 2.099 1.00 97.44 334 ILE A N 1
ATOM 2578 C CA . ILE A 1 334 ? -26.931 -8.217 1.878 1.00 97.44 334 ILE A CA 1
ATOM 2579 C C . ILE A 1 334 ? -26.495 -8.774 0.530 1.00 97.44 334 ILE A C 1
ATOM 2581 O O . ILE A 1 334 ? -26.642 -8.105 -0.494 1.00 97.44 334 ILE A O 1
ATOM 2585 N N . PHE A 1 335 ? -25.962 -9.987 0.529 1.00 97.12 335 PHE A N 1
ATOM 2586 C CA . PHE A 1 335 ? -25.470 -10.654 -0.668 1.00 97.12 335 PHE A CA 1
ATOM 2587 C C . PHE A 1 335 ? -25.818 -12.142 -0.632 1.00 97.12 335 PHE A C 1
ATOM 2589 O O . PHE A 1 335 ? -25.999 -12.722 0.440 1.00 97.12 335 PHE A O 1
ATOM 2596 N N . ASP A 1 336 ? -25.928 -12.734 -1.813 1.00 97.31 336 ASP A N 1
ATOM 2597 C CA . ASP A 1 336 ? -26.116 -14.162 -2.019 1.00 97.31 336 ASP A CA 1
ATOM 2598 C C . ASP A 1 336 ? -24.742 -14.844 -2.074 1.00 97.31 336 ASP A C 1
ATOM 2600 O O . ASP A 1 336 ? -23.907 -14.524 -2.922 1.00 97.31 336 ASP A O 1
ATOM 2604 N N . LEU A 1 337 ? -24.496 -15.762 -1.138 1.00 96.12 337 LEU A N 1
ATOM 2605 C CA . LEU A 1 337 ? -23.223 -16.471 -1.025 1.00 96.12 337 LEU A CA 1
ATOM 2606 C C . LEU A 1 337 ? -22.967 -17.416 -2.208 1.00 96.12 337 LEU A C 1
ATOM 2608 O O . LEU A 1 337 ? -21.810 -17.633 -2.560 1.00 96.12 337 LEU A O 1
ATOM 2612 N N . ASP A 1 338 ? -24.016 -17.948 -2.835 1.00 95.56 338 ASP A N 1
ATOM 2613 C CA . ASP A 1 338 ? -23.874 -18.842 -3.985 1.00 95.56 338 ASP A CA 1
ATOM 2614 C C . ASP A 1 338 ? -23.538 -18.056 -5.260 1.00 95.56 338 ASP A C 1
ATOM 2616 O O . ASP A 1 338 ? -22.871 -18.580 -6.152 1.00 95.56 338 ASP A O 1
ATOM 2620 N N . GLN A 1 339 ? -23.955 -16.786 -5.327 1.00 96.50 339 GLN A N 1
ATOM 2621 C CA . GLN A 1 339 ? -23.783 -15.913 -6.497 1.00 96.50 339 GLN A CA 1
ATOM 2622 C C . GLN A 1 339 ? -22.634 -14.906 -6.364 1.00 96.50 339 GLN A C 1
ATOM 2624 O O . GLN A 1 339 ? -22.305 -14.228 -7.338 1.00 96.50 339 GLN A O 1
ATOM 2629 N N . VAL A 1 340 ? -22.036 -14.747 -5.177 1.00 96.94 340 VAL A N 1
ATOM 2630 C CA . VAL A 1 340 ? -20.953 -13.774 -4.975 1.00 96.94 340 VAL A CA 1
ATOM 2631 C C . VAL A 1 340 ? -19.748 -14.127 -5.841 1.00 96.94 340 VAL A C 1
ATOM 2633 O O . VAL A 1 340 ? -19.195 -15.224 -5.745 1.00 96.94 340 VAL A O 1
ATOM 2636 N N . ASN A 1 341 ? -19.336 -13.193 -6.695 1.00 95.88 341 ASN A N 1
ATOM 2637 C CA . ASN A 1 341 ? -18.243 -13.429 -7.630 1.00 95.88 341 ASN A CA 1
ATOM 2638 C C . ASN A 1 341 ? -17.536 -12.127 -8.024 1.00 95.88 341 ASN A C 1
ATOM 2640 O O . ASN A 1 341 ? -18.185 -11.102 -8.259 1.00 95.88 341 ASN A O 1
ATOM 2644 N N . ASP A 1 342 ? -16.205 -12.165 -8.126 1.00 95.06 342 ASP A N 1
ATOM 2645 C CA . ASP A 1 342 ? -15.439 -11.108 -8.776 1.00 95.06 342 ASP A CA 1
ATOM 2646 C C . ASP A 1 342 ? -15.442 -11.308 -10.290 1.00 95.06 342 ASP A C 1
ATOM 2648 O O . ASP A 1 342 ? -15.027 -12.341 -10.805 1.00 95.06 342 ASP A O 1
ATOM 2652 N N . ARG A 1 343 ? -15.899 -10.293 -11.022 1.00 94.75 343 ARG A N 1
ATOM 2653 C CA . ARG A 1 343 ? -15.868 -10.302 -12.489 1.00 94.75 343 ARG A CA 1
ATOM 2654 C C . ARG A 1 343 ? -14.664 -9.592 -13.085 1.00 94.75 343 ARG A C 1
ATOM 2656 O O . ARG A 1 343 ? -14.333 -9.805 -14.247 1.00 94.75 343 ARG A O 1
ATOM 2663 N N . ALA A 1 344 ? -14.059 -8.700 -12.310 1.00 92.00 344 ALA A N 1
ATOM 2664 C CA . ALA A 1 344 ? -12.951 -7.882 -12.756 1.00 92.00 344 ALA A CA 1
ATOM 2665 C C . ALA A 1 344 ? -11.745 -8.761 -13.111 1.00 92.00 344 ALA A C 1
ATOM 2667 O O . ALA A 1 344 ? -11.238 -9.512 -12.279 1.00 92.00 344 ALA A O 1
ATOM 2668 N N . THR A 1 345 ? -11.266 -8.624 -14.343 1.00 89.81 345 THR A N 1
ATOM 2669 C CA . THR A 1 345 ? -10.077 -9.320 -14.857 1.00 89.81 345 THR A CA 1
ATOM 2670 C C . THR A 1 345 ? -8.944 -8.327 -15.107 1.00 89.81 345 THR A C 1
ATOM 2672 O O . THR A 1 345 ? -9.117 -7.120 -14.948 1.00 89.81 345 THR A O 1
ATOM 2675 N N . TYR A 1 346 ? -7.759 -8.802 -15.485 1.00 85.31 346 TYR A N 1
ATOM 2676 C CA . TYR A 1 346 ? -6.663 -7.902 -15.862 1.00 85.31 346 TYR A CA 1
ATOM 2677 C C . TYR A 1 346 ? -6.929 -7.205 -17.207 1.00 85.31 346 TYR A C 1
ATOM 2679 O O . TYR A 1 346 ? -6.496 -6.073 -17.431 1.00 85.31 346 TYR A O 1
ATOM 2687 N N . GLU A 1 347 ? -7.665 -7.869 -18.095 1.00 82.31 347 GLU A N 1
ATOM 2688 C CA . GLU A 1 347 ? -8.042 -7.386 -19.419 1.00 82.31 347 GLU A CA 1
ATOM 2689 C C . GLU A 1 347 ? -9.216 -6.408 -19.352 1.00 82.31 347 GLU A C 1
ATOM 2691 O O . GLU A 1 347 ? -9.192 -5.373 -20.023 1.00 82.31 347 GLU A O 1
ATOM 2696 N N . ASP A 1 348 ? -10.208 -6.725 -18.518 1.00 86.06 348 ASP A N 1
ATOM 2697 C CA . ASP A 1 348 ? -11.399 -5.917 -18.276 1.00 86.06 348 ASP A CA 1
ATOM 2698 C C . ASP A 1 348 ? -11.629 -5.721 -16.762 1.00 86.06 348 ASP A C 1
ATOM 2700 O O . ASP A 1 348 ? -12.371 -6.472 -16.116 1.00 86.06 348 ASP A O 1
ATOM 2704 N N . PRO A 1 349 ? -10.941 -4.733 -16.162 1.00 86.19 349 PRO A N 1
ATOM 2705 C CA . PRO A 1 349 ? -10.876 -4.588 -14.712 1.00 86.19 349 PRO A CA 1
ATOM 2706 C C . PRO A 1 349 ? -12.050 -3.834 -14.098 1.00 86.19 349 PRO A C 1
ATOM 2708 O O . PRO A 1 349 ? -12.198 -3.879 -12.883 1.00 86.19 349 PRO A O 1
ATOM 2711 N N . GLN A 1 350 ? -12.869 -3.133 -14.887 1.00 86.94 350 GLN A N 1
ATOM 2712 C CA . GLN A 1 350 ? -13.962 -2.295 -14.367 1.00 86.94 350 GLN A CA 1
ATOM 2713 C C . GLN A 1 350 ? -15.292 -3.054 -14.214 1.00 86.94 350 GLN A C 1
ATOM 2715 O O . GLN A 1 350 ? -16.335 -2.437 -13.997 1.00 86.94 350 GLN A O 1
ATOM 2720 N N . GLN A 1 351 ? -15.280 -4.387 -14.313 1.00 90.38 351 GLN A N 1
ATOM 2721 C CA . GLN A 1 351 ? -16.482 -5.188 -14.096 1.00 90.38 351 GLN A CA 1
ATOM 2722 C C . GLN A 1 351 ? -16.854 -5.213 -12.608 1.00 90.38 351 GLN A C 1
ATOM 2724 O O . GLN A 1 351 ? -16.059 -5.619 -11.757 1.00 90.38 351 GLN A O 1
ATOM 2729 N N . LEU A 1 352 ? -18.085 -4.800 -12.301 1.00 91.44 352 LEU A N 1
ATOM 2730 C CA . LEU A 1 352 ? -18.626 -4.851 -10.945 1.00 91.44 352 LEU A CA 1
ATOM 2731 C C . LEU A 1 352 ? -18.794 -6.302 -10.475 1.00 91.44 352 LEU A C 1
ATOM 2733 O O . LEU A 1 352 ? -19.102 -7.194 -11.268 1.00 91.44 352 LEU A O 1
ATOM 2737 N N . ALA A 1 353 ? -18.605 -6.521 -9.174 1.00 94.69 353 ALA A N 1
ATOM 2738 C CA . ALA A 1 353 ? -18.879 -7.804 -8.543 1.00 94.69 353 ALA A CA 1
ATOM 2739 C C . ALA A 1 353 ? -20.376 -8.161 -8.599 1.00 94.69 353 ALA A C 1
ATOM 2741 O O . ALA A 1 353 ? -21.240 -7.284 -8.545 1.00 94.69 353 ALA A O 1
ATOM 2742 N N . GLU A 1 354 ? -20.670 -9.457 -8.661 1.00 95.31 354 GLU A N 1
ATOM 2743 C CA . GLU A 1 354 ? -22.031 -10.004 -8.651 1.00 95.31 354 GLU A CA 1
ATOM 2744 C C . GLU A 1 354 ? -22.413 -10.550 -7.266 1.00 95.31 354 GLU A C 1
ATOM 2746 O O . GLU A 1 354 ? -21.576 -10.671 -6.369 1.00 95.31 354 GLU A O 1
ATOM 2751 N N . GLY A 1 355 ? -23.703 -10.842 -7.079 1.00 95.50 355 GLY A N 1
ATOM 2752 C CA . GLY A 1 355 ? -24.249 -11.447 -5.859 1.00 95.50 355 GLY A CA 1
ATOM 2753 C C . GLY A 1 355 ? -24.647 -10.463 -4.755 1.00 95.50 355 GLY A C 1
ATOM 2754 O O . GLY A 1 355 ? -25.323 -10.863 -3.813 1.00 95.50 355 GLY A O 1
ATOM 2755 N N . TYR A 1 356 ? -24.313 -9.174 -4.856 1.00 96.06 356 TYR A N 1
ATOM 2756 C CA . TYR A 1 356 ? -24.751 -8.156 -3.891 1.00 96.06 356 TYR A CA 1
ATOM 2757 C C . TYR A 1 356 ? -26.179 -7.680 -4.197 1.00 96.06 356 TYR A C 1
ATOM 2759 O O . TYR A 1 356 ? -26.454 -7.142 -5.266 1.00 96.06 356 TYR A O 1
ATOM 2767 N N . ILE A 1 357 ? -27.096 -7.864 -3.243 1.00 95.88 357 ILE A N 1
ATOM 2768 C CA . ILE A 1 357 ? -28.532 -7.588 -3.399 1.00 95.88 357 ILE A CA 1
ATOM 2769 C C . ILE A 1 357 ? -28.862 -6.181 -2.894 1.00 95.88 357 ILE A C 1
ATOM 2771 O O . ILE A 1 357 ? -29.466 -5.379 -3.612 1.00 95.88 357 ILE A O 1
ATOM 2775 N N . HIS A 1 358 ? -28.451 -5.880 -1.659 1.00 96.69 358 HIS A N 1
ATOM 2776 C CA . HIS A 1 358 ? -28.663 -4.586 -1.018 1.00 96.69 358 HIS A CA 1
ATOM 2777 C C . HIS A 1 358 ? -27.403 -4.125 -0.296 1.00 96.69 358 HIS A C 1
ATOM 2779 O O . HIS A 1 358 ? -26.705 -4.923 0.325 1.00 96.69 358 HIS A O 1
ATOM 2785 N N . VAL A 1 359 ? -27.148 -2.824 -0.333 1.00 97.12 359 VAL A N 1
ATOM 2786 C CA . VAL A 1 359 ? -26.116 -2.175 0.476 1.00 97.12 359 VAL A CA 1
ATOM 2787 C C . VAL A 1 359 ? -26.749 -0.951 1.099 1.00 97.12 359 VAL A C 1
ATOM 2789 O O . VAL A 1 359 ? -27.319 -0.120 0.393 1.00 97.12 359 VAL A O 1
ATOM 2792 N N . LEU A 1 360 ? -26.660 -0.866 2.418 1.00 97.44 360 LEU A N 1
ATOM 2793 C CA . LEU A 1 360 ? -27.084 0.270 3.204 1.00 97.44 360 LEU A CA 1
ATOM 2794 C C . LEU A 1 360 ? -25.849 0.970 3.754 1.00 97.44 360 LEU A C 1
ATOM 2796 O O . LEU A 1 360 ? -24.919 0.308 4.215 1.00 97.44 360 LEU A O 1
ATOM 2800 N N . VAL A 1 361 ? -25.861 2.295 3.710 1.00 97.31 361 VAL A N 1
ATOM 2801 C CA . VAL A 1 361 ? -24.854 3.154 4.333 1.00 97.31 361 VAL A CA 1
ATOM 2802 C C . VAL A 1 361 ? -25.611 4.128 5.215 1.00 97.31 361 VAL A C 1
ATOM 2804 O O . VAL A 1 361 ? -26.506 4.820 4.736 1.00 97.31 361 VAL A O 1
ATOM 2807 N N . ASN A 1 362 ? -25.303 4.148 6.513 1.00 94.81 362 ASN A N 1
ATOM 2808 C CA . ASN A 1 362 ? -26.040 4.948 7.497 1.00 94.81 362 ASN A CA 1
ATOM 2809 C C . ASN A 1 362 ? -27.565 4.687 7.509 1.00 94.81 362 ASN A C 1
ATOM 2811 O O . ASN A 1 362 ? -28.341 5.557 7.890 1.00 94.81 362 ASN A O 1
ATOM 2815 N N . GLY A 1 363 ? -28.000 3.483 7.117 1.00 95.44 363 GLY A N 1
ATOM 2816 C CA . GLY A 1 363 ? -29.417 3.105 7.036 1.00 95.44 363 GLY A CA 1
ATOM 2817 C C . GLY A 1 363 ? -30.127 3.487 5.738 1.00 95.44 363 GLY A C 1
ATOM 2818 O O . GLY A 1 363 ? -31.289 3.125 5.565 1.00 95.44 363 GLY A O 1
ATOM 2819 N N . GLU A 1 364 ? -29.442 4.149 4.808 1.00 97.19 364 GLU A N 1
ATOM 2820 C CA . GLU A 1 364 ? -29.984 4.516 3.501 1.00 97.19 364 GLU A CA 1
ATOM 2821 C C . GLU A 1 364 ? -29.494 3.561 2.405 1.00 97.19 364 GLU A C 1
ATOM 2823 O O . GLU A 1 364 ? -28.362 3.082 2.444 1.00 97.19 364 GLU A O 1
ATOM 2828 N N . LEU A 1 365 ? -30.347 3.266 1.418 1.00 96.06 365 LEU A N 1
ATOM 2829 C CA . LEU A 1 365 ? -30.042 2.321 0.338 1.00 96.06 365 LEU A CA 1
ATOM 2830 C C . LEU A 1 365 ? -29.037 2.916 -0.663 1.00 96.06 365 LEU A C 1
ATOM 2832 O O . LEU A 1 365 ? -29.400 3.727 -1.512 1.00 96.06 365 LEU A O 1
ATOM 2836 N N . ALA A 1 366 ? -27.79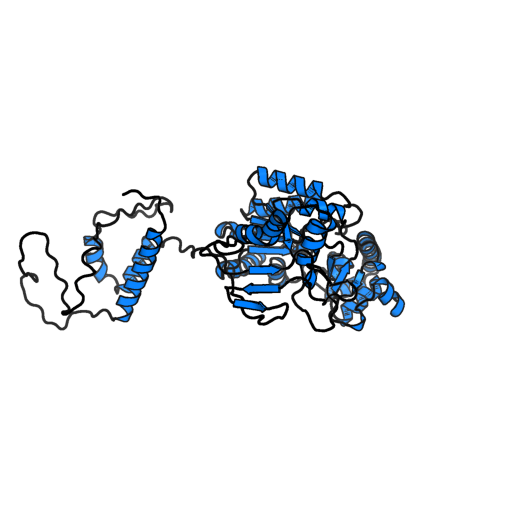2 2.442 -0.611 1.00 95.75 366 ALA A N 1
ATOM 2837 C CA . ALA A 1 366 ? -26.770 2.684 -1.630 1.00 95.75 366 ALA A CA 1
ATOM 2838 C C . ALA A 1 366 ? -26.953 1.756 -2.843 1.00 95.75 366 ALA A C 1
ATOM 2840 O O . ALA A 1 366 ? -26.806 2.182 -3.988 1.00 95.75 366 ALA A O 1
ATOM 2841 N N . LEU A 1 367 ? -27.323 0.495 -2.592 1.00 95.94 367 LEU A N 1
ATOM 2842 C CA . LEU A 1 367 ? -27.618 -0.524 -3.602 1.00 95.94 367 LEU A CA 1
ATOM 2843 C C . LEU A 1 367 ? -28.983 -1.155 -3.299 1.00 95.94 367 LEU A C 1
ATOM 2845 O O . LEU A 1 367 ? -29.236 -1.566 -2.164 1.00 95.94 367 LEU A O 1
ATOM 2849 N N . TYR A 1 368 ? -29.856 -1.258 -4.300 1.00 96.00 368 TYR A N 1
ATOM 2850 C CA . TYR A 1 368 ? -31.181 -1.863 -4.166 1.00 96.00 368 TYR A CA 1
ATOM 2851 C C . TYR A 1 368 ? -31.499 -2.773 -5.354 1.00 96.00 368 TYR A C 1
ATOM 2853 O O . TYR A 1 368 ? -31.545 -2.300 -6.486 1.00 96.00 368 TYR A O 1
ATOM 2861 N N . HIS A 1 369 ? -31.716 -4.067 -5.086 1.00 93.31 369 HIS A N 1
ATOM 2862 C CA . HIS A 1 369 ? -31.892 -5.115 -6.102 1.00 93.31 369 HIS A CA 1
ATOM 2863 C C . HIS A 1 369 ? -30.742 -5.161 -7.121 1.00 93.31 369 HIS A C 1
ATOM 2865 O O . HIS A 1 369 ? -30.967 -5.266 -8.322 1.00 93.31 369 HIS A O 1
ATOM 2871 N N . GLY A 1 370 ? -29.502 -5.052 -6.635 1.00 91.06 370 GLY A N 1
ATOM 2872 C CA . GLY A 1 370 ? -28.303 -5.052 -7.481 1.00 91.06 370 GLY A CA 1
ATOM 2873 C C . GLY A 1 370 ? -28.070 -3.756 -8.268 1.00 91.06 370 GLY A C 1
ATOM 2874 O O . GLY A 1 370 ? -27.059 -3.638 -8.953 1.00 91.06 370 GLY A O 1
ATOM 2875 N N . GLU A 1 371 ? -28.952 -2.759 -8.151 1.00 93.62 371 GLU A N 1
ATOM 2876 C CA . GLU A 1 371 ? -28.804 -1.464 -8.817 1.00 93.62 371 GLU A CA 1
ATOM 2877 C C . GLU A 1 371 ? -28.292 -0.392 -7.854 1.00 93.62 371 GLU A C 1
ATOM 2879 O O . GLU A 1 371 ? -28.818 -0.228 -6.749 1.00 93.62 371 GLU A O 1
ATOM 2884 N N . ILE A 1 372 ? -27.297 0.386 -8.287 1.00 93.69 372 ILE A N 1
ATOM 2885 C CA . ILE A 1 372 ? -26.786 1.536 -7.529 1.00 93.69 372 ILE A CA 1
ATOM 2886 C C . ILE A 1 372 ? -27.884 2.604 -7.466 1.00 93.69 372 ILE A C 1
ATOM 2888 O O . ILE A 1 372 ? -28.397 3.038 -8.498 1.00 93.69 372 ILE A O 1
ATOM 2892 N N . LYS A 1 373 ? -28.251 3.024 -6.253 1.00 95.19 373 LYS A N 1
ATOM 2893 C CA . LYS A 1 373 ? -29.242 4.084 -6.001 1.00 95.19 373 LYS A CA 1
ATOM 2894 C C . LYS A 1 373 ? -28.600 5.400 -5.590 1.00 95.19 373 LYS A C 1
ATOM 2896 O O . LYS A 1 373 ? -29.086 6.450 -5.997 1.00 95.19 373 LYS A O 1
ATOM 2901 N N . SER A 1 374 ? -27.519 5.351 -4.816 1.00 91.75 374 SER A N 1
ATOM 2902 C CA . SER A 1 374 ? -26.783 6.540 -4.387 1.00 91.75 374 SER A CA 1
ATOM 2903 C C . SER A 1 374 ? -25.327 6.203 -4.081 1.00 91.75 374 SER A C 1
ATOM 2905 O O . SER A 1 374 ? -25.026 5.122 -3.575 1.00 91.75 374 SER A O 1
ATOM 2907 N N . THR A 1 375 ? -24.435 7.150 -4.365 1.00 87.69 375 THR A N 1
ATOM 2908 C CA . THR A 1 375 ? -23.007 7.099 -4.015 1.00 87.69 375 THR A CA 1
ATOM 2909 C C . THR A 1 375 ? -22.631 8.078 -2.903 1.00 87.69 375 THR A C 1
ATOM 2911 O O . THR A 1 375 ? -21.503 8.042 -2.417 1.00 87.69 375 THR A O 1
ATOM 2914 N N . ASP A 1 376 ? -23.574 8.913 -2.456 1.00 91.56 376 ASP A N 1
ATOM 2915 C CA . ASP A 1 376 ? -23.287 10.116 -1.659 1.00 91.56 376 ASP A CA 1
ATOM 2916 C C . ASP A 1 376 ? -23.833 10.010 -0.223 1.00 91.56 376 ASP A C 1
ATOM 2918 O O . ASP A 1 376 ? -24.160 11.003 0.419 1.00 91.56 376 ASP A O 1
ATOM 2922 N N . LEU A 1 377 ? -23.940 8.782 0.293 1.00 93.81 377 LEU A N 1
ATOM 2923 C CA . LEU A 1 377 ? -24.490 8.476 1.624 1.00 93.81 377 LEU A CA 1
ATOM 2924 C C . LEU A 1 377 ? -23.428 8.446 2.736 1.00 93.81 377 LEU A C 1
ATOM 2926 O O . LEU A 1 377 ? -23.733 8.176 3.898 1.00 93.81 377 LEU A O 1
ATOM 2930 N N . GLY A 1 378 ? -22.162 8.665 2.377 1.00 93.00 378 GLY A N 1
ATOM 2931 C CA . GLY A 1 378 ? -21.032 8.594 3.295 1.00 93.00 378 GLY A CA 1
ATOM 2932 C C . GLY A 1 378 ? -20.984 9.753 4.291 1.00 93.00 378 GLY A C 1
ATOM 2933 O O . GLY A 1 378 ? -21.490 10.845 4.049 1.00 93.00 378 GLY A O 1
ATOM 2934 N N . GLN A 1 379 ? -20.305 9.523 5.414 1.00 91.50 379 GLN A N 1
ATOM 2935 C CA . GLN A 1 379 ? -19.974 10.558 6.392 1.00 91.50 379 GLN A CA 1
ATOM 2936 C C . GLN A 1 379 ? -18.470 10.569 6.640 1.00 91.50 379 GLN A C 1
ATOM 2938 O O . GLN A 1 379 ? -17.819 9.521 6.638 1.00 91.50 379 GLN A O 1
ATOM 2943 N N . VAL A 1 380 ? -17.914 11.758 6.874 1.00 91.75 380 VAL A N 1
ATOM 2944 C CA . VAL A 1 380 ? -16.509 11.887 7.263 1.00 91.75 380 VAL A CA 1
ATOM 2945 C C . VAL A 1 380 ? -16.340 11.300 8.659 1.00 91.75 380 VAL A C 1
ATOM 2947 O O . VAL A 1 380 ? -16.883 11.819 9.633 1.00 91.75 380 VAL A O 1
ATOM 2950 N N . LEU A 1 381 ? -15.557 10.228 8.758 1.00 91.06 381 LEU A N 1
ATOM 2951 C CA . LEU A 1 381 ? -15.148 9.677 10.040 1.00 91.06 381 LEU A CA 1
ATOM 2952 C C . LEU A 1 381 ? -13.883 10.394 10.493 1.00 91.06 381 LEU A C 1
ATOM 2954 O O . LEU A 1 381 ? -12.848 10.341 9.831 1.00 91.06 381 LEU A O 1
ATOM 2958 N N . LEU A 1 382 ? -13.977 11.061 11.635 1.00 90.31 382 LEU A N 1
ATOM 2959 C CA . LEU A 1 382 ? -12.832 11.650 12.313 1.00 90.31 382 LEU A CA 1
ATOM 2960 C C . LEU A 1 382 ? -12.408 10.727 13.452 1.00 90.31 382 LEU A C 1
ATOM 2962 O O . LEU A 1 382 ? -13.248 10.073 14.082 1.00 90.31 382 LEU A O 1
ATOM 2966 N N . ARG A 1 383 ? -11.101 10.681 13.728 1.00 88.31 383 ARG A N 1
ATOM 2967 C CA . ARG A 1 383 ? -10.541 10.014 14.903 1.00 88.31 383 ARG A CA 1
ATOM 2968 C C . ARG A 1 383 ? -11.270 10.566 16.117 1.00 88.31 383 ARG A C 1
ATOM 2970 O O . ARG A 1 383 ? -11.043 11.710 16.505 1.00 88.31 383 ARG A O 1
ATOM 2977 N N . HIS A 1 384 ? -12.130 9.744 16.708 1.00 65.00 384 HIS A N 1
ATOM 2978 C CA . HIS A 1 384 ? -12.755 10.049 17.981 1.00 65.00 384 HIS A CA 1
ATOM 2979 C C . HIS A 1 384 ? -11.658 9.975 19.033 1.00 65.00 384 HIS A C 1
ATOM 2981 O O . HIS A 1 384 ? -11.395 8.943 19.642 1.00 65.00 384 HIS A O 1
ATOM 2987 N N . GLN A 1 385 ? -10.963 11.081 19.218 1.00 48.31 385 GLN A N 1
ATOM 2988 C CA . GLN A 1 385 ? -10.607 11.443 20.564 1.00 48.31 385 GLN A CA 1
ATOM 2989 C C . GLN A 1 385 ? -11.679 12.446 20.986 1.00 48.31 385 GLN A C 1
ATOM 2991 O O . GLN A 1 385 ? -12.002 13.329 20.183 1.00 48.31 385 GLN A O 1
ATOM 2996 N N . PRO A 1 386 ? -12.222 12.383 22.220 1.00 41.53 386 PRO A N 1
ATOM 2997 C CA . PRO A 1 386 ? -12.594 13.655 22.822 1.00 41.53 386 PRO A CA 1
ATOM 2998 C C . PRO A 1 386 ? -11.383 14.546 22.576 1.00 41.53 386 PRO A C 1
ATOM 3000 O O . PRO A 1 386 ? -10.256 14.057 22.726 1.00 41.53 386 PRO A O 1
ATOM 3003 N N . LEU A 1 387 ? -11.576 15.782 22.106 1.00 36.97 387 LEU A N 1
ATOM 3004 C CA . LEU A 1 387 ? -10.509 16.766 22.218 1.00 36.97 387 LEU A CA 1
ATOM 3005 C C . LEU A 1 387 ? -9.857 16.472 23.562 1.00 36.97 387 LEU A C 1
ATOM 3007 O O . LEU A 1 387 ? -10.543 16.501 24.589 1.00 36.97 387 LEU A O 1
ATOM 3011 N N . VAL A 1 388 ? -8.573 16.119 23.564 1.00 39.16 388 VAL A N 1
ATOM 3012 C CA . VAL A 1 388 ? -7.787 16.332 24.763 1.00 39.16 388 VAL A CA 1
ATOM 3013 C C . VAL A 1 388 ? -7.692 17.856 24.828 1.00 39.16 388 VAL A C 1
ATOM 3015 O O . VAL A 1 388 ? -6.648 18.453 24.627 1.00 39.16 388 VAL A O 1
ATOM 3018 N N . ASN A 1 389 ? -8.826 18.509 25.099 1.00 38.47 389 ASN A N 1
ATOM 3019 C CA . ASN A 1 389 ? -8.885 19.389 26.221 1.00 38.47 389 ASN A CA 1
ATOM 3020 C C . ASN A 1 389 ? -8.296 18.509 27.319 1.00 38.47 389 ASN A C 1
ATOM 3022 O O . ASN A 1 389 ? -8.992 17.696 27.929 1.00 38.47 389 ASN A O 1
ATOM 3026 N N . GLU A 1 390 ? -6.979 18.601 27.521 1.00 37.59 390 GLU A N 1
ATOM 3027 C CA . GLU A 1 390 ? -6.488 18.512 28.883 1.00 37.59 390 GLU A CA 1
ATOM 3028 C C . GLU A 1 390 ? -7.543 19.248 29.691 1.00 37.59 390 GLU A C 1
ATOM 3030 O O . GLU A 1 390 ? -7.893 20.374 29.307 1.00 37.59 390 GLU A O 1
ATOM 3035 N N . MET A 1 391 ? -8.171 18.572 30.664 1.00 42.16 391 MET A N 1
ATOM 3036 C CA . MET A 1 391 ? -9.117 19.269 31.526 1.00 42.16 391 MET A CA 1
ATOM 3037 C C . MET A 1 391 ? -8.413 20.564 31.898 1.00 42.16 391 MET A C 1
ATOM 3039 O O . MET A 1 391 ? -7.289 20.460 32.407 1.00 42.16 391 MET A O 1
ATOM 3043 N N . PRO A 1 392 ? -8.963 21.732 31.502 1.00 43.56 392 PRO A N 1
ATOM 3044 C CA . PRO A 1 392 ? -8.212 22.965 31.566 1.00 43.56 392 PRO A CA 1
ATOM 3045 C C . PRO A 1 392 ? -7.640 23.038 32.967 1.00 43.56 392 PRO A C 1
ATOM 3047 O O . PRO A 1 392 ? -8.342 22.743 33.942 1.00 43.56 392 PRO A O 1
ATOM 3050 N N . THR A 1 393 ? -6.336 23.299 33.062 1.00 47.38 393 THR A N 1
ATOM 3051 C CA . THR A 1 393 ? -5.688 23.394 34.369 1.00 47.38 393 THR A CA 1
ATOM 3052 C C . THR A 1 393 ? -6.532 24.320 35.239 1.00 47.38 393 THR A C 1
ATOM 3054 O O . THR A 1 393 ? -7.201 25.225 34.725 1.00 47.38 393 THR A O 1
ATOM 3057 N N . ALA A 1 394 ? -6.529 24.129 36.557 1.00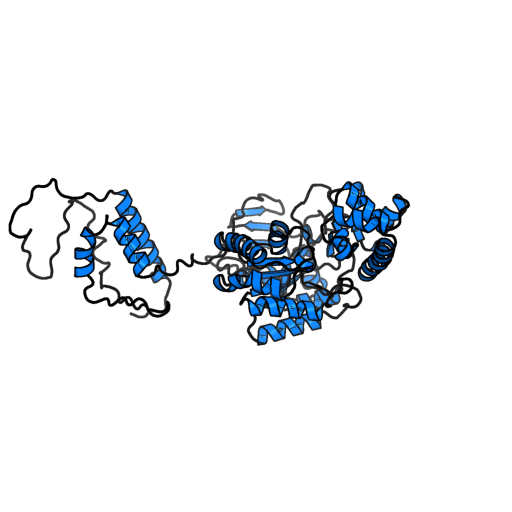 47.19 394 ALA A N 1
ATOM 3058 C CA . ALA A 1 394 ? -7.336 24.981 37.431 1.00 47.19 394 ALA A CA 1
ATOM 3059 C C . ALA A 1 394 ? -7.081 26.486 37.173 1.00 47.19 394 ALA A C 1
ATOM 3061 O O . ALA A 1 394 ? -7.986 27.306 37.312 1.00 47.19 394 ALA A O 1
ATOM 3062 N N . LEU A 1 395 ? -5.877 26.826 36.693 1.00 48.56 395 LEU A N 1
ATOM 3063 C CA . LEU A 1 395 ? -5.499 28.151 36.212 1.00 48.56 395 LEU A CA 1
ATOM 3064 C C . LEU A 1 395 ? -6.237 28.580 34.926 1.00 48.56 395 LEU A C 1
ATOM 3066 O O . LEU A 1 395 ? -6.808 29.663 34.902 1.00 48.56 395 LEU A O 1
ATOM 3070 N N . GLN A 1 396 ? -6.299 27.738 33.893 1.00 47.44 396 GLN A N 1
ATOM 3071 C CA . GLN A 1 396 ? -7.013 28.025 32.637 1.00 47.44 396 GLN A CA 1
ATOM 3072 C C . GLN A 1 396 ? -8.538 28.109 32.822 1.00 47.44 396 GLN A C 1
ATOM 3074 O O . GLN A 1 396 ? -9.195 28.946 32.196 1.00 47.44 396 GLN A O 1
ATOM 3079 N N . VAL A 1 397 ? -9.110 27.283 33.710 1.00 49.84 397 VAL A N 1
ATOM 3080 C CA . VAL A 1 397 ? -10.525 27.403 34.115 1.00 49.84 397 VAL A CA 1
ATOM 3081 C C . VAL A 1 397 ? -10.753 28.738 34.816 1.00 49.84 397 VAL A C 1
ATOM 3083 O O . VAL A 1 397 ? -11.692 29.459 34.478 1.00 49.84 397 VAL A O 1
ATOM 3086 N N . LYS A 1 398 ? -9.868 29.100 35.753 1.00 51.84 398 LYS A N 1
ATOM 3087 C CA . LYS A 1 398 ? -9.927 30.373 36.478 1.00 51.84 398 LYS A CA 1
ATOM 3088 C C . LYS A 1 398 ? -9.838 31.563 35.522 1.00 51.84 398 LYS A C 1
ATOM 3090 O O . LYS A 1 398 ? -10.673 32.453 35.606 1.00 51.84 398 LYS A O 1
ATOM 3095 N N . GLU A 1 399 ? -8.895 31.573 34.585 1.00 53.12 399 GLU A N 1
ATOM 3096 C CA . GLU A 1 399 ? -8.736 32.651 33.597 1.00 53.12 399 GLU A CA 1
ATOM 3097 C C . GLU A 1 399 ? -9.946 32.785 32.664 1.00 53.12 399 GLU A C 1
ATOM 3099 O O . GLU A 1 399 ? -10.400 33.899 32.398 1.00 53.12 399 GLU A O 1
ATOM 3104 N N . SER A 1 400 ? -10.527 31.663 32.235 1.00 48.91 400 SER A N 1
ATOM 3105 C CA . SER A 1 400 ? -11.734 31.663 31.399 1.00 48.91 400 SER A CA 1
ATOM 3106 C C . SER A 1 400 ? -12.955 32.199 32.153 1.00 48.91 400 SER A C 1
ATOM 3108 O O . SER A 1 400 ? -13.715 33.001 31.608 1.00 48.91 400 SER A O 1
ATOM 3110 N N . LEU A 1 401 ? -13.117 31.828 33.429 1.00 47.88 401 LEU A N 1
ATOM 3111 C CA . LEU A 1 401 ? -14.146 32.394 34.307 1.00 47.88 401 LEU A CA 1
ATOM 3112 C C . LEU A 1 401 ? -13.915 33.899 34.534 1.00 47.88 401 LEU A C 1
ATOM 3114 O O . LEU A 1 401 ? -14.852 34.687 34.426 1.00 47.88 401 LEU A O 1
ATOM 3118 N N . LEU A 1 402 ? -12.672 34.331 34.766 1.00 51.72 402 LEU A N 1
ATOM 3119 C CA . LEU A 1 402 ? -12.324 35.749 34.930 1.00 51.72 402 LEU A CA 1
ATOM 3120 C C . LEU A 1 402 ? -12.654 36.582 33.688 1.00 51.72 402 LEU A C 1
ATOM 3122 O O . LEU A 1 402 ? -13.185 37.688 33.813 1.00 51.72 402 LEU A O 1
ATOM 3126 N N . GLY A 1 403 ? -12.370 36.044 32.500 1.00 48.00 403 GLY A N 1
ATOM 3127 C CA . GLY A 1 403 ? -12.719 36.671 31.226 1.00 48.00 403 GLY A CA 1
ATOM 3128 C C . GLY A 1 403 ? -14.230 36.738 30.995 1.00 48.00 403 GLY A C 1
ATOM 3129 O O . GLY A 1 403 ? -14.741 37.757 30.529 1.00 48.00 403 GLY A O 1
ATOM 3130 N N . ALA A 1 404 ? -14.969 35.691 31.373 1.00 46.41 404 ALA A N 1
ATOM 3131 C CA . ALA A 1 404 ? -16.423 35.636 31.218 1.00 46.41 404 ALA A CA 1
ATOM 3132 C C . ALA A 1 404 ? -17.172 36.609 32.153 1.00 46.41 404 ALA A C 1
ATOM 3134 O O . ALA A 1 404 ? -18.176 37.202 31.738 1.00 46.41 404 ALA A O 1
ATOM 3135 N N . PHE A 1 405 ? -16.662 36.802 33.377 1.00 45.94 405 PHE A N 1
ATOM 3136 C CA . PHE A 1 405 ? -17.271 37.610 34.445 1.00 45.94 405 PHE A CA 1
ATOM 3137 C C . PHE A 1 405 ? -16.632 38.999 34.649 1.00 45.94 405 PHE A C 1
ATOM 3139 O O . PHE A 1 405 ? -16.875 39.639 35.672 1.00 45.94 405 PHE A O 1
ATOM 3146 N N . GLY A 1 406 ? -15.869 39.498 33.670 1.00 46.59 406 GLY A N 1
ATOM 3147 C CA . GLY A 1 406 ? -15.533 40.925 33.569 1.00 46.59 406 GLY A CA 1
ATOM 3148 C C . GLY A 1 406 ? -14.362 41.423 34.423 1.00 46.59 406 GLY A C 1
ATOM 3149 O O . GLY A 1 406 ? -14.272 42.620 34.674 1.00 46.59 406 GLY A O 1
ATOM 3150 N N . GLY A 1 407 ? -13.431 40.555 34.825 1.00 49.91 407 GLY A N 1
ATOM 3151 C CA . GLY A 1 407 ? -12.234 40.971 35.565 1.00 49.91 407 GLY A CA 1
ATOM 3152 C C . GLY A 1 407 ? -12.431 41.111 37.081 1.00 49.91 407 GLY A C 1
ATOM 3153 O O . GLY A 1 407 ? -13.428 40.669 37.644 1.00 49.91 407 GLY A O 1
ATOM 3154 N N . LYS A 1 408 ? -11.398 41.652 37.745 1.00 48.62 408 LYS A N 1
ATOM 3155 C CA . LYS A 1 408 ? -11.014 41.432 39.158 1.00 48.62 408 LYS A CA 1
ATOM 3156 C C . LYS A 1 408 ? -12.107 41.569 40.233 1.00 48.62 408 LYS A C 1
ATOM 3158 O O . LYS A 1 408 ? -11.949 40.963 41.288 1.00 48.62 408 LYS A O 1
ATOM 3163 N N . ASP A 1 409 ? -13.203 42.274 39.985 1.00 48.47 409 ASP A N 1
ATOM 3164 C CA . ASP A 1 409 ? -14.235 42.527 41.002 1.00 48.47 409 ASP A CA 1
ATOM 3165 C C . ASP A 1 409 ? -15.128 41.306 41.295 1.00 48.47 409 ASP A C 1
ATOM 3167 O O . ASP A 1 409 ? -15.701 41.192 42.379 1.00 48.47 409 ASP A O 1
ATOM 3171 N N . SER A 1 410 ? -15.182 40.330 40.382 1.00 45.06 410 SER A N 1
ATOM 3172 C CA . SER A 1 410 ? -15.939 39.080 40.574 1.00 45.06 410 SER A CA 1
ATOM 3173 C C . SER A 1 410 ? -15.178 38.015 41.388 1.00 45.06 410 SER A C 1
ATOM 3175 O O . SER A 1 410 ? -15.779 37.031 41.825 1.00 45.06 410 SER A O 1
ATOM 3177 N N . LEU A 1 411 ? -13.870 38.205 41.639 1.00 42.75 411 LEU A N 1
ATOM 3178 C CA . LEU A 1 411 ? -13.024 37.253 42.381 1.00 42.75 411 LEU A CA 1
ATOM 3179 C C . LEU A 1 411 ? -13.416 37.131 43.846 1.00 42.75 411 LEU A C 1
ATOM 3181 O O . LEU A 1 411 ? -13.500 36.015 44.346 1.00 42.75 411 LEU A O 1
ATOM 3185 N N . HIS A 1 412 ? -13.720 38.242 44.520 1.00 45.25 412 HIS A N 1
ATOM 3186 C CA . HIS A 1 412 ? -13.993 38.213 45.958 1.00 45.25 412 HIS A CA 1
ATOM 3187 C C . HIS A 1 412 ? -15.229 37.378 46.323 1.00 45.25 412 HIS A C 1
ATOM 3189 O O . HIS A 1 412 ? -15.258 36.779 47.395 1.00 45.25 412 HIS A O 1
ATOM 3195 N N . LYS A 1 413 ? -16.221 37.285 45.425 1.00 43.38 413 LYS A N 1
ATOM 3196 C CA . LYS A 1 413 ? -17.419 36.450 45.621 1.00 43.38 413 LYS A CA 1
ATOM 3197 C C . LYS A 1 413 ? -17.177 34.969 45.331 1.00 43.38 413 LYS A C 1
ATOM 3199 O O . LYS A 1 413 ? -17.808 34.128 45.958 1.00 43.38 413 LYS A O 1
ATOM 3204 N N . ILE A 1 414 ? -16.275 34.644 44.405 1.00 39.94 414 ILE A N 1
ATOM 3205 C CA . ILE A 1 414 ? -15.907 33.255 44.092 1.00 39.94 414 ILE A CA 1
ATOM 3206 C C . ILE A 1 414 ? -14.931 32.719 45.150 1.00 39.94 414 ILE A C 1
ATOM 3208 O O . ILE A 1 414 ? -15.126 31.620 45.655 1.00 39.94 414 ILE A O 1
ATOM 3212 N N . GLU A 1 415 ? -13.949 33.520 45.569 1.00 40.09 415 GLU A N 1
ATOM 3213 C CA . GLU A 1 415 ? -12.977 33.157 46.609 1.00 40.09 415 GLU A CA 1
ATOM 3214 C C . GLU A 1 415 ? -13.618 33.018 48.000 1.00 40.09 415 GLU A C 1
ATOM 3216 O O . GLU A 1 415 ? -13.192 32.159 48.771 1.00 40.09 415 GLU A O 1
ATOM 3221 N N . SER A 1 416 ? -14.682 33.775 48.315 1.00 40.72 416 SER A N 1
ATOM 3222 C CA . SER A 1 416 ? -15.434 33.570 49.565 1.00 40.72 416 SER A CA 1
ATOM 3223 C C . SER A 1 416 ? -16.301 32.304 49.555 1.00 40.72 416 SER A C 1
ATOM 3225 O O . SER A 1 416 ? -16.682 31.832 50.622 1.00 40.72 416 SER A O 1
ATOM 3227 N N . LEU A 1 417 ? -16.624 31.758 48.376 1.00 36.66 417 LEU A N 1
ATOM 3228 C CA . LEU A 1 417 ? -17.377 30.508 48.207 1.00 36.66 417 LEU A CA 1
ATOM 3229 C C . LEU A 1 417 ? -16.472 29.264 48.223 1.00 36.66 417 LEU A C 1
ATOM 3231 O O . LEU A 1 417 ? -16.955 28.167 48.484 1.00 36.66 417 LEU A O 1
ATOM 3235 N N . THR A 1 418 ? -15.167 29.413 47.976 1.00 37.31 418 THR A N 1
ATOM 3236 C CA . THR A 1 418 ? -14.215 28.295 47.833 1.00 37.31 418 THR A CA 1
ATOM 3237 C C . THR A 1 418 ? -13.132 28.257 48.913 1.00 37.31 418 THR A C 1
ATOM 3239 O O . THR A 1 418 ? -12.021 27.799 48.649 1.00 37.31 418 THR A O 1
ATOM 3242 N N . SER A 1 419 ? -13.425 28.689 50.141 1.00 32.84 419 SER A N 1
ATOM 3243 C CA . SER A 1 419 ? -12.470 28.743 51.267 1.00 32.84 419 SER A CA 1
ATOM 3244 C C . SER A 1 419 ? -11.958 27.379 51.783 1.00 32.84 419 SER A C 1
ATOM 3246 O O . SER A 1 419 ? -11.486 27.272 52.910 1.00 32.84 419 SER A O 1
ATOM 3248 N N . THR A 1 420 ? -11.993 26.325 50.965 1.00 33.34 420 THR A N 1
ATOM 3249 C CA . THR A 1 420 ? -11.439 24.993 51.273 1.00 33.34 420 THR A CA 1
ATOM 3250 C C . THR A 1 420 ? -10.682 24.334 50.115 1.00 33.34 420 THR A C 1
ATOM 3252 O O . THR A 1 420 ? -10.331 23.161 50.217 1.00 33.34 420 THR A O 1
ATOM 3255 N N . ILE A 1 421 ? -10.382 25.047 49.022 1.00 35.28 421 ILE A N 1
ATOM 3256 C CA . ILE A 1 421 ? -9.674 24.452 47.877 1.00 35.28 421 ILE A CA 1
ATOM 3257 C C . ILE A 1 421 ? -8.228 24.964 47.811 1.00 35.28 421 ILE A C 1
ATOM 3259 O O . ILE A 1 421 ? -7.953 26.018 47.241 1.00 35.28 421 ILE A O 1
ATOM 3263 N N . GLU A 1 422 ? -7.281 24.198 48.362 1.00 33.28 422 GLU A N 1
ATOM 3264 C CA . GLU A 1 422 ? -5.857 24.365 48.044 1.00 33.28 422 GLU A CA 1
ATOM 3265 C C . GLU A 1 422 ? -5.595 23.861 46.617 1.00 33.28 422 GLU A C 1
ATOM 3267 O O . GLU A 1 422 ? -5.486 22.662 46.360 1.00 33.28 422 GLU A O 1
ATOM 3272 N N . LEU A 1 423 ? -5.496 24.786 45.663 1.00 35.78 423 LEU A N 1
ATOM 3273 C CA . LEU A 1 423 ? -5.005 24.499 44.316 1.00 35.78 423 LEU A CA 1
ATOM 3274 C C . LEU A 1 423 ? -3.503 24.794 44.276 1.00 35.78 423 LEU A C 1
ATOM 3276 O O . LEU A 1 423 ? -3.101 25.936 44.058 1.00 35.78 423 LEU A O 1
ATOM 3280 N N . SER A 1 424 ? -2.662 23.781 44.495 1.00 34.03 424 SER A N 1
ATOM 3281 C CA . SER A 1 424 ? -1.219 23.913 44.260 1.00 34.03 424 SER A CA 1
ATOM 3282 C C . SER A 1 424 ? -0.882 23.664 42.785 1.00 34.03 424 SER A C 1
ATOM 3284 O O . SER A 1 424 ? -1.504 22.842 42.104 1.00 34.03 424 SER A O 1
ATOM 3286 N N . SER A 1 425 ? 0.137 24.364 42.284 1.00 33.00 425 SER A N 1
ATOM 3287 C CA . SER A 1 425 ? 0.648 24.280 40.907 1.00 33.00 425 SER A CA 1
ATOM 3288 C C . SER A 1 425 ? 1.314 22.940 40.549 1.00 33.00 425 SER A C 1
ATOM 3290 O O . SER A 1 425 ? 1.879 22.818 39.467 1.00 33.00 425 SER A O 1
ATOM 3292 N N . GLU A 1 426 ? 1.272 21.940 41.435 1.00 32.88 426 GLU A N 1
ATOM 3293 C CA . GLU A 1 426 ? 1.981 20.658 41.290 1.00 32.88 426 GLU A CA 1
ATOM 3294 C C . GLU A 1 426 ? 1.056 19.430 41.176 1.00 32.88 426 GLU A C 1
ATOM 3296 O O . GLU A 1 426 ? 1.513 18.285 41.242 1.00 32.88 426 GLU A O 1
ATOM 3301 N N . SER A 1 427 ? -0.253 19.610 40.978 1.00 33.62 427 SER A N 1
ATOM 3302 C CA . SER A 1 427 ? -1.161 18.465 40.835 1.00 33.62 427 SER A CA 1
ATOM 3303 C C . SER A 1 427 ? -1.019 17.781 39.463 1.00 33.62 427 SER A C 1
ATOM 3305 O O . SER A 1 427 ? -1.400 18.303 38.418 1.00 33.62 427 SER A O 1
ATOM 3307 N N . LYS A 1 428 ? -0.453 16.566 39.465 1.00 33.00 428 LYS A N 1
ATOM 3308 C CA . LYS A 1 428 ? -0.452 15.650 38.312 1.00 33.00 428 LYS A CA 1
ATOM 3309 C C . LYS A 1 428 ? -1.895 15.330 37.865 1.00 33.00 428 LYS A C 1
ATOM 3311 O O . LYS A 1 428 ? -2.765 15.173 38.724 1.00 33.00 428 LYS A O 1
ATOM 3316 N N . PRO A 1 429 ? -2.140 15.100 36.559 1.00 33.78 429 PRO A N 1
ATOM 3317 C CA . PRO A 1 429 ? -3.484 15.031 35.965 1.00 33.78 429 PRO A CA 1
ATOM 3318 C C . PRO A 1 429 ? -4.387 13.876 36.439 1.00 33.78 429 PRO A C 1
ATOM 3320 O O . PRO A 1 429 ? -5.546 13.815 36.045 1.00 33.78 429 PRO A O 1
ATOM 3323 N N . SER A 1 430 ? -3.913 12.949 37.277 1.00 32.91 430 SER A N 1
ATOM 3324 C CA . SER A 1 430 ? -4.665 11.739 37.640 1.00 32.91 430 SER A CA 1
ATOM 3325 C C . SER A 1 430 ? -5.334 11.762 39.020 1.00 32.91 430 SER A C 1
ATOM 3327 O O . SER A 1 430 ? -5.914 10.753 39.414 1.00 32.91 430 SER A O 1
ATOM 3329 N N . ARG A 1 431 ? -5.258 12.855 39.794 1.00 31.03 431 ARG A N 1
ATOM 3330 C CA . ARG A 1 431 ? -5.912 12.936 41.117 1.00 31.03 431 ARG A CA 1
ATOM 3331 C C . ARG A 1 431 ? -6.421 14.337 41.447 1.00 31.03 431 ARG A C 1
ATOM 3333 O O . ARG A 1 431 ? -6.013 14.932 42.437 1.00 31.03 431 ARG A O 1
ATOM 3340 N N . THR A 1 432 ? -7.390 14.817 40.680 1.00 32.38 432 THR A N 1
ATOM 3341 C CA . THR A 1 432 ? -8.265 15.895 41.155 1.00 32.38 432 THR A CA 1
ATOM 3342 C C . THR A 1 432 ? -9.570 15.258 41.620 1.00 32.38 432 THR A C 1
ATOM 3344 O O . THR A 1 432 ? -10.450 14.969 40.816 1.00 32.38 432 THR A O 1
ATOM 3347 N N . LYS A 1 433 ? -9.691 14.974 42.923 1.00 30.81 433 LYS A N 1
ATOM 3348 C CA . LYS A 1 433 ? -10.996 14.680 43.531 1.00 30.81 433 LYS A CA 1
ATOM 3349 C C . LYS A 1 433 ? -11.707 16.016 43.731 1.00 30.81 433 LYS A C 1
ATOM 3351 O O . LYS A 1 433 ? -11.447 16.703 44.711 1.00 30.81 433 LYS A O 1
ATOM 3356 N N . ILE A 1 434 ? -12.587 16.382 42.805 1.00 33.31 434 ILE A N 1
ATOM 3357 C CA . ILE A 1 434 ? -13.608 17.394 43.080 1.00 33.31 434 ILE A CA 1
ATOM 3358 C C . ILE A 1 434 ? -14.719 16.657 43.827 1.00 33.31 434 ILE A C 1
ATOM 3360 O O . ILE A 1 434 ? -15.480 15.905 43.224 1.00 33.31 434 ILE A O 1
ATOM 3364 N N . GLN A 1 435 ? -14.760 16.789 45.153 1.00 28.44 435 GLN A N 1
ATOM 3365 C CA . GLN A 1 435 ? -15.942 16.377 45.906 1.00 28.44 435 GLN A CA 1
ATOM 3366 C C . GLN A 1 435 ? -17.079 17.318 45.515 1.00 28.44 435 GLN A C 1
ATOM 3368 O O . GLN A 1 435 ? -16.990 18.532 45.685 1.00 28.44 435 GLN A O 1
ATOM 3373 N N . TYR A 1 436 ? -18.102 16.735 44.902 1.00 32.81 436 TYR A N 1
ATOM 3374 C CA . TYR A 1 436 ? -19.291 17.418 44.429 1.00 32.81 436 TYR A CA 1
ATOM 3375 C C . TYR A 1 436 ? -19.970 18.174 45.581 1.00 32.81 436 TYR A C 1
ATOM 3377 O O . TYR A 1 436 ? -20.205 17.621 46.656 1.00 32.81 436 TYR A O 1
ATOM 3385 N N . LEU A 1 437 ? -20.282 19.448 45.335 1.00 30.42 437 LEU A N 1
ATOM 3386 C CA . LEU A 1 437 ? -21.273 20.208 46.090 1.00 30.42 437 LEU A CA 1
ATOM 3387 C C . LEU A 1 437 ? -22.608 19.473 45.958 1.00 30.42 437 LEU A C 1
ATOM 3389 O O . LEU A 1 437 ? -23.084 19.319 44.840 1.00 30.42 437 LEU A O 1
ATOM 3393 N N . ASN A 1 438 ? -23.212 19.049 47.069 1.00 28.61 438 ASN A N 1
ATOM 3394 C CA . ASN A 1 438 ? -24.597 18.569 47.114 1.00 28.61 438 ASN A CA 1
ATOM 3395 C C . ASN A 1 438 ? -25.550 19.661 46.598 1.00 28.61 438 ASN A C 1
ATOM 3397 O O . ASN A 1 438 ? -26.113 20.430 47.374 1.00 28.61 438 ASN A O 1
ATOM 3401 N N . PHE A 1 439 ? -25.718 19.745 45.283 1.00 32.38 439 PHE A N 1
ATOM 3402 C CA . PHE A 1 439 ? -26.692 20.603 44.635 1.00 32.38 439 PHE A CA 1
ATOM 3403 C C . PHE A 1 439 ? -27.824 19.702 44.146 1.00 32.38 439 PHE A C 1
ATOM 3405 O O . PHE A 1 439 ? -27.752 19.088 43.083 1.00 32.38 439 PHE A O 1
ATOM 3412 N N . LEU A 1 440 ? -28.821 19.541 45.016 1.00 28.77 440 LEU A N 1
ATOM 3413 C CA . LEU A 1 440 ? -30.010 18.731 44.787 1.00 28.77 440 LEU A CA 1
ATOM 3414 C C . LEU A 1 440 ? -30.719 19.152 43.495 1.00 28.77 440 LEU A C 1
ATOM 3416 O O . LEU A 1 440 ? -31.108 20.302 43.304 1.00 28.77 440 LEU A O 1
ATOM 3420 N N . ASN A 1 441 ? -30.920 18.157 42.639 1.00 31.88 441 ASN A N 1
ATOM 3421 C CA . ASN A 1 441 ? -31.535 18.251 41.321 1.00 31.88 441 ASN A CA 1
ATOM 3422 C C . ASN A 1 441 ? -33.079 18.280 41.370 1.00 31.88 441 ASN A C 1
ATOM 3424 O O . ASN A 1 441 ? -33.724 18.211 40.330 1.00 31.88 441 ASN A O 1
ATOM 3428 N N . GLU A 1 442 ? -33.698 18.382 42.550 1.00 29.41 442 GLU A N 1
ATOM 3429 C CA . GLU A 1 442 ? -35.163 18.314 42.684 1.00 29.41 442 GLU A CA 1
ATOM 3430 C C . GLU A 1 442 ? -35.862 19.683 42.645 1.00 29.41 442 GLU A C 1
ATOM 3432 O O . GLU A 1 442 ? -37.068 19.746 42.447 1.00 29.41 442 GLU A O 1
ATOM 3437 N N . SER A 1 443 ? -35.135 20.801 42.730 1.00 35.12 443 SER A N 1
ATOM 3438 C CA . SER A 1 443 ? -35.761 22.138 42.793 1.00 35.12 443 SER A CA 1
ATOM 3439 C C . SER A 1 443 ? -35.766 22.916 41.471 1.00 35.12 443 SER A C 1
ATOM 3441 O O . SER A 1 443 ? -36.370 23.983 41.391 1.00 35.12 443 SER A O 1
ATOM 3443 N N . ILE A 1 444 ? -35.122 22.410 40.412 1.00 33.53 444 ILE A N 1
ATOM 3444 C CA . ILE A 1 444 ? -35.055 23.115 39.115 1.00 33.53 444 ILE A CA 1
ATOM 3445 C C . ILE A 1 444 ? -36.297 22.852 38.247 1.00 33.53 444 ILE A C 1
ATOM 3447 O O . ILE A 1 444 ? -36.624 23.663 37.381 1.00 33.53 444 ILE A O 1
ATOM 3451 N N . ALA A 1 445 ? -37.040 21.772 38.499 1.00 30.23 445 ALA A N 1
ATOM 3452 C CA . ALA A 1 445 ? -38.199 21.414 37.682 1.00 30.23 445 ALA A CA 1
ATOM 3453 C C . ALA A 1 445 ? -39.497 22.171 38.033 1.00 30.23 445 ALA A C 1
ATOM 3455 O O . ALA A 1 445 ? -40.444 22.091 37.256 1.00 30.23 445 ALA A O 1
ATOM 3456 N N . GLU A 1 446 ? -39.562 22.931 39.136 1.00 31.58 446 GLU A N 1
ATOM 3457 C CA . GLU A 1 446 ? -40.840 23.513 39.596 1.00 31.58 446 GLU A CA 1
ATOM 3458 C C . GLU A 1 446 ? -40.942 25.049 39.569 1.00 31.58 446 GLU A C 1
ATOM 3460 O O . GLU A 1 446 ? -42.006 25.594 39.836 1.00 31.58 446 GLU A O 1
ATOM 3465 N N . TYR A 1 447 ? -39.908 25.784 39.150 1.00 33.97 447 TYR A N 1
ATOM 3466 C CA . TYR A 1 447 ? -39.954 27.258 39.127 1.00 33.97 447 TYR A CA 1
ATOM 3467 C C . TYR A 1 447 ? -39.764 27.846 37.727 1.00 33.97 447 TYR A C 1
ATOM 3469 O O . TYR A 1 447 ? -38.963 28.742 37.472 1.00 33.97 447 TYR A O 1
ATOM 3477 N N . SER A 1 448 ? -40.590 27.362 36.802 1.00 40.34 448 SER A N 1
ATOM 3478 C CA . SER A 1 448 ? -40.998 28.122 35.624 1.00 40.34 448 SER A CA 1
ATOM 3479 C C . SER A 1 448 ? -42.233 28.945 35.992 1.00 40.34 448 SER A C 1
ATOM 3481 O O . SER A 1 448 ? -43.360 28.486 35.823 1.00 40.34 448 SER A O 1
ATOM 3483 N N . SER A 1 449 ? -42.033 30.159 36.502 1.00 34.72 449 SER A N 1
ATOM 3484 C CA . SER A 1 449 ? -42.737 31.369 36.048 1.00 34.72 449 SER A CA 1
ATOM 3485 C C . SER A 1 449 ? -42.657 32.498 37.080 1.00 34.72 449 SER A C 1
ATOM 3487 O O . SER A 1 449 ? -43.020 32.339 38.236 1.00 34.72 449 SER A O 1
ATOM 3489 N N . ARG A 1 450 ? -42.284 33.672 36.556 1.00 36.34 450 ARG A N 1
ATOM 3490 C CA . ARG A 1 450 ? -42.447 35.023 37.114 1.00 36.34 450 ARG A CA 1
ATOM 3491 C C . ARG A 1 450 ? -41.459 35.448 38.215 1.00 36.34 450 ARG A C 1
ATOM 3493 O O . ARG A 1 450 ? -41.402 34.898 39.300 1.00 36.34 450 ARG A O 1
ATOM 3500 N N . GLU A 1 451 ? -40.788 36.546 37.864 1.00 33.72 451 GLU A N 1
ATOM 3501 C CA . GLU A 1 451 ? -39.991 37.487 38.662 1.00 33.72 451 GLU A CA 1
ATOM 3502 C C . GLU A 1 451 ? -38.474 37.257 38.802 1.00 33.72 451 GLU A C 1
ATOM 3504 O O . GLU A 1 451 ? -37.965 36.184 39.110 1.00 33.72 451 GLU A O 1
ATOM 3509 N N . ASN A 1 452 ? -37.750 38.344 38.504 1.00 38.56 452 ASN A N 1
ATOM 3510 C CA . ASN A 1 452 ? -36.296 38.479 38.443 1.00 38.56 452 ASN A CA 1
ATOM 3511 C C . ASN A 1 452 ? -35.711 38.798 39.829 1.00 38.56 452 ASN A C 1
ATOM 3513 O O . ASN A 1 452 ? -35.132 39.867 40.012 1.00 38.56 452 ASN A O 1
ATOM 3517 N N . VAL A 1 453 ? -35.841 37.899 40.804 1.00 32.31 453 VAL A N 1
ATOM 3518 C CA . VAL A 1 453 ? -35.116 38.014 42.082 1.00 32.31 453 VAL A CA 1
ATOM 3519 C C . VAL A 1 453 ? -34.712 36.622 42.567 1.00 32.31 453 VAL A C 1
ATOM 3521 O O . VAL A 1 453 ? -35.536 35.718 42.640 1.00 32.31 453 VAL A O 1
ATOM 3524 N N . ILE A 1 454 ? -33.428 36.440 42.892 1.00 31.44 454 ILE A N 1
ATOM 3525 C CA . ILE A 1 454 ? -32.922 35.220 43.537 1.00 31.44 454 ILE A CA 1
ATOM 3526 C C . ILE A 1 454 ? -32.971 35.442 45.051 1.00 31.44 454 ILE A C 1
ATOM 3528 O O . ILE A 1 454 ? -32.336 36.369 45.555 1.00 31.44 454 ILE A O 1
ATOM 3532 N N . HIS A 1 455 ? -33.698 34.587 45.768 1.00 29.70 455 HIS A N 1
ATOM 3533 C CA . HIS A 1 455 ? -33.741 34.566 47.231 1.00 29.70 455 HIS A CA 1
ATOM 3534 C C . HIS A 1 455 ? -32.818 33.468 47.773 1.00 29.70 455 HIS A C 1
ATOM 3536 O O . HIS A 1 455 ? -32.788 32.365 47.233 1.00 29.70 455 HIS A O 1
ATOM 3542 N N . PHE A 1 456 ? -32.108 33.748 48.868 1.00 27.23 456 PHE A N 1
ATOM 3543 C CA . PHE A 1 456 ? -31.375 32.737 49.634 1.00 27.23 456 PHE A CA 1
ATOM 3544 C C . PHE A 1 456 ? -31.968 32.658 51.041 1.00 27.23 456 PHE A C 1
ATOM 3546 O O . PHE A 1 456 ? -32.057 33.672 51.728 1.00 27.23 456 PHE A O 1
ATOM 3553 N N . GLY A 1 457 ? -32.359 31.459 51.465 1.00 26.25 457 GLY A N 1
ATOM 3554 C CA . GLY A 1 457 ? -32.793 31.163 52.828 1.00 26.25 457 GLY A CA 1
ATOM 3555 C C . GLY A 1 457 ? -32.321 29.768 53.228 1.00 26.25 457 GLY A C 1
ATOM 3556 O O . GLY A 1 457 ? -32.266 28.874 52.386 1.00 26.25 457 GLY A O 1
ATOM 3557 N N . VAL A 1 458 ? -31.956 29.597 54.498 1.00 26.44 458 VAL A N 1
ATOM 3558 C CA . VAL A 1 458 ? -31.620 28.298 55.104 1.00 26.44 458 VAL A CA 1
ATOM 3559 C C . VAL A 1 458 ? -32.715 27.968 56.119 1.00 26.44 458 VAL A C 1
ATOM 3561 O O . VAL A 1 458 ? -33.233 28.869 56.774 1.00 26.44 458 VAL A O 1
ATOM 3564 N N . GLU A 1 459 ? -33.098 26.694 56.176 1.00 28.31 459 GLU A N 1
ATOM 3565 C CA . GLU A 1 459 ? -34.243 26.121 56.896 1.00 28.31 459 GLU A CA 1
ATOM 3566 C C . GLU A 1 459 ? -34.712 26.872 58.160 1.00 28.31 459 GLU A C 1
ATOM 3568 O O . GLU A 1 459 ? -33.993 26.991 59.150 1.00 28.31 459 GLU A O 1
ATOM 3573 N N . GLY A 1 460 ? -35.990 27.273 58.155 1.00 36.31 460 GLY A N 1
ATOM 3574 C CA . GLY A 1 460 ? -36.779 27.474 59.375 1.00 36.31 460 GLY A CA 1
ATOM 3575 C C . GLY A 1 460 ? -37.160 28.906 59.753 1.00 36.31 460 GLY A C 1
ATOM 3576 O O . GLY A 1 460 ? -38.099 29.058 60.530 1.00 36.31 460 GLY A O 1
ATOM 3577 N N . GLN A 1 461 ? -36.540 29.951 59.194 1.00 30.28 461 GLN A N 1
ATOM 3578 C CA . GLN A 1 461 ? -37.005 31.337 59.364 1.00 30.28 461 GLN A CA 1
ATOM 3579 C C . GLN A 1 461 ? -36.836 32.152 58.080 1.00 30.28 461 GLN A C 1
ATOM 3581 O O . GLN A 1 461 ? -35.761 32.188 57.488 1.00 30.28 461 GLN A O 1
ATOM 3586 N N . TYR A 1 462 ? -37.913 32.818 57.659 1.00 33.53 462 TYR A N 1
ATOM 3587 C CA . TYR A 1 462 ? -37.892 33.759 56.545 1.00 33.53 462 TYR A CA 1
ATOM 3588 C C . TYR A 1 462 ? -37.834 35.179 57.096 1.00 33.53 462 TYR A C 1
ATOM 3590 O O . TYR A 1 462 ? -38.825 35.673 57.630 1.00 33.53 462 TYR A O 1
ATOM 3598 N N . GLU A 1 463 ? -36.703 35.853 56.912 1.00 30.53 463 GLU A N 1
ATOM 3599 C CA . GLU A 1 463 ? -36.632 37.308 57.012 1.00 30.53 463 GLU A CA 1
ATOM 3600 C C . GLU A 1 463 ? -35.986 37.883 55.747 1.00 30.53 463 GLU A C 1
ATOM 3602 O O . GLU A 1 463 ? -34.965 37.398 55.259 1.00 30.53 463 GLU A O 1
ATOM 3607 N N . LEU A 1 464 ? -36.614 38.919 55.190 1.00 36.12 464 LEU A N 1
ATOM 3608 C CA . LEU A 1 464 ? -36.110 39.668 54.042 1.00 36.12 464 LEU A CA 1
ATOM 3609 C C . LEU A 1 464 ? -35.069 40.682 54.518 1.00 36.12 464 LEU A C 1
ATOM 3611 O O . LEU A 1 464 ? -35.422 41.666 55.164 1.00 36.12 464 LEU A O 1
ATOM 3615 N N . TYR A 1 465 ? -33.806 40.489 54.135 1.00 29.34 465 TYR A N 1
ATOM 3616 C CA . TYR A 1 465 ? -32.756 41.483 54.351 1.00 29.34 465 TYR A CA 1
ATOM 3617 C C . TYR A 1 465 ? -31.922 41.707 53.086 1.00 29.34 465 TYR A C 1
ATOM 3619 O O . TYR A 1 465 ? -31.093 40.884 52.707 1.00 29.34 465 TYR A O 1
ATOM 3627 N N . GLN A 1 466 ? -32.091 42.881 52.472 1.00 33.16 466 GLN A N 1
ATOM 3628 C CA . GLN A 1 466 ? -31.028 43.534 51.710 1.00 33.16 466 GLN A CA 1
ATOM 3629 C C . GLN A 1 466 ? -30.328 44.470 52.697 1.00 33.16 466 GLN A C 1
ATOM 3631 O O . GLN A 1 466 ? -30.978 45.337 53.275 1.00 33.16 466 GLN A O 1
ATOM 3636 N N . GLY A 1 467 ? -29.048 44.209 52.977 1.00 35.12 467 GLY A N 1
ATOM 3637 C CA . GLY A 1 467 ? -28.341 44.706 54.161 1.00 35.12 467 GLY A CA 1
ATOM 3638 C C . GLY A 1 467 ? -28.604 46.173 54.506 1.00 35.12 467 GLY A C 1
ATOM 3639 O O . GLY A 1 467 ? -27.995 47.057 53.921 1.00 35.12 467 GLY A O 1
ATOM 3640 N N . GLY A 1 468 ? -29.481 46.412 55.483 1.00 32.84 468 GLY A N 1
ATOM 3641 C CA . GLY A 1 468 ? -29.574 47.626 56.296 1.00 32.84 468 GLY A CA 1
ATOM 3642 C C . GLY A 1 468 ? -29.750 48.995 55.628 1.00 32.84 468 GLY A C 1
ATOM 3643 O O . GLY A 1 468 ? -29.924 49.937 56.386 1.00 32.84 468 GLY A O 1
ATOM 3644 N N . 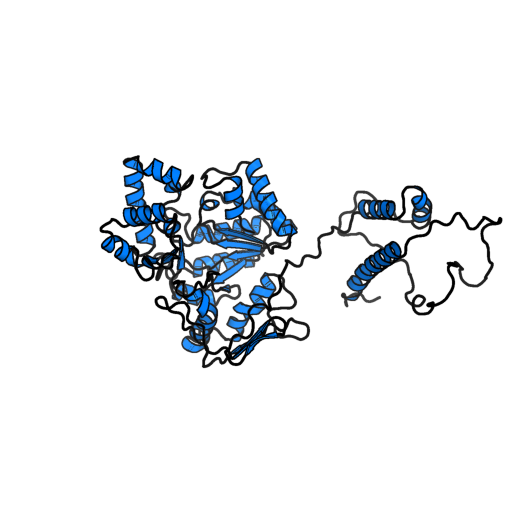ASN A 1 469 ? -29.714 49.156 54.299 1.00 31.42 469 ASN A N 1
ATOM 3645 C CA . ASN A 1 469 ? -29.967 50.421 53.593 1.00 31.42 469 ASN A CA 1
ATOM 3646 C C . ASN A 1 469 ? -30.329 50.194 52.108 1.00 31.42 469 ASN A C 1
ATOM 3648 O O . ASN A 1 469 ? -29.756 49.333 51.442 1.00 31.42 469 ASN A O 1
ATOM 3652 N N . SER A 1 470 ? -31.264 51.001 51.588 1.00 34.06 470 SER A N 1
ATOM 3653 C CA . SER A 1 470 ? -31.754 50.961 50.201 1.00 34.06 470 SER A CA 1
ATOM 3654 C C . SER A 1 470 ? -30.710 51.445 49.191 1.00 34.06 470 SER A C 1
ATOM 3656 O O . SER A 1 470 ? -30.091 52.486 49.417 1.00 34.06 470 SER A O 1
ATOM 3658 N N . ILE A 1 471 ? -30.592 50.771 48.043 1.00 32.72 471 ILE A N 1
ATOM 3659 C CA . ILE A 1 471 ? -29.852 51.280 46.878 1.00 32.72 471 ILE A CA 1
ATOM 3660 C C . ILE A 1 471 ? -30.756 51.247 45.635 1.00 32.72 471 ILE A C 1
ATOM 3662 O O . ILE A 1 471 ? -31.535 50.315 45.442 1.00 32.72 471 ILE A O 1
ATOM 3666 N N . ASP A 1 472 ? -30.631 52.312 44.847 1.00 35.03 472 ASP A N 1
ATOM 3667 C CA . ASP A 1 472 ? -31.333 52.694 43.617 1.00 35.03 472 ASP A CA 1
ATOM 3668 C C . ASP A 1 472 ? -31.209 51.648 42.472 1.00 35.03 472 ASP A C 1
ATOM 3670 O O . ASP A 1 472 ? -30.123 51.079 42.296 1.00 35.03 472 ASP A O 1
ATOM 3674 N N . PRO A 1 473 ? -32.263 51.373 41.665 1.00 35.19 473 PRO A N 1
ATOM 3675 C CA . PRO A 1 473 ? -32.303 50.252 40.714 1.00 35.19 473 PRO A CA 1
ATOM 3676 C C . PRO A 1 473 ? -31.371 50.339 39.493 1.00 35.19 473 PRO A C 1
ATOM 3678 O O . PRO A 1 473 ? -31.326 49.394 38.707 1.00 35.19 473 PRO A O 1
ATOM 3681 N N . GLU A 1 474 ? -30.615 51.421 39.294 1.00 34.75 474 GLU A N 1
ATOM 3682 C CA . GLU A 1 474 ? -29.826 51.625 38.065 1.00 34.75 474 GLU A CA 1
ATOM 3683 C C . GLU A 1 474 ? -28.411 51.008 38.073 1.00 34.75 474 GLU A C 1
ATOM 3685 O O . GLU A 1 474 ? -27.680 51.125 37.093 1.00 34.75 474 GLU A O 1
ATOM 3690 N N . SER A 1 475 ? -28.010 50.284 39.127 1.00 32.84 475 SER A N 1
ATOM 3691 C CA . SER A 1 475 ? -26.642 49.723 39.244 1.00 32.84 475 SER A CA 1
ATOM 3692 C C . SER A 1 475 ? -26.515 48.211 38.984 1.00 32.84 475 SER A C 1
ATOM 3694 O O . SER A 1 475 ? -25.455 47.628 39.218 1.00 32.84 475 SER A O 1
ATOM 3696 N N . ALA A 1 476 ? -27.564 47.532 38.510 1.00 33.81 476 ALA A N 1
ATOM 3697 C CA . ALA A 1 476 ? -27.504 46.096 38.230 1.00 33.81 476 ALA A CA 1
ATOM 3698 C C . ALA A 1 476 ? -26.888 45.818 36.844 1.00 33.81 476 ALA A C 1
ATOM 3700 O O . ALA A 1 476 ? -27.489 46.100 35.809 1.00 33.81 476 ALA A O 1
ATOM 3701 N N . ALA A 1 477 ? -25.691 45.226 36.808 1.00 28.97 477 ALA A N 1
ATOM 3702 C CA . ALA A 1 477 ? -25.096 44.734 35.568 1.00 28.97 477 ALA A CA 1
ATOM 3703 C C . ALA A 1 477 ? -25.913 43.548 35.014 1.00 28.97 477 ALA A C 1
ATOM 3705 O O . ALA A 1 477 ? -25.903 42.450 35.573 1.00 28.97 477 ALA A O 1
ATOM 3706 N N . TYR A 1 478 ? -26.621 43.768 33.905 1.00 34.88 478 TYR A N 1
ATOM 3707 C CA . TYR A 1 478 ? -27.400 42.744 33.208 1.00 34.88 478 TYR A CA 1
ATOM 3708 C C . TYR A 1 478 ? -26.484 41.785 32.432 1.00 34.88 478 TYR A C 1
ATOM 3710 O O . TYR A 1 478 ? -25.748 42.190 31.530 1.00 34.88 478 TYR A O 1
ATOM 3718 N N . ILE A 1 479 ? -26.562 40.486 32.731 1.00 35.47 479 ILE A N 1
ATOM 3719 C CA . ILE A 1 479 ? -25.976 39.438 31.886 1.00 35.47 479 ILE A CA 1
ATOM 3720 C C . ILE A 1 479 ? -26.941 39.198 30.718 1.00 35.47 479 ILE A C 1
ATOM 3722 O O . ILE A 1 479 ? -28.104 38.862 30.933 1.00 35.47 479 ILE A O 1
ATOM 3726 N N . SER A 1 480 ? -26.481 39.385 29.478 1.00 39.25 480 SER A N 1
ATOM 3727 C CA . SER A 1 480 ? -27.323 39.167 28.295 1.00 39.25 480 SER A CA 1
ATOM 3728 C C . SER A 1 480 ? -27.737 37.695 28.158 1.00 39.25 480 SER A C 1
ATOM 3730 O O . SER A 1 480 ? -26.973 36.788 28.492 1.00 39.25 480 SER A O 1
ATOM 3732 N N . LEU A 1 481 ? -28.943 37.454 27.630 1.00 38.22 481 LEU A N 1
ATOM 3733 C CA . LEU A 1 481 ? -29.527 36.117 27.422 1.00 38.22 481 LEU A CA 1
ATOM 3734 C C . LEU A 1 481 ? -28.572 35.140 26.707 1.00 38.22 481 LEU A C 1
ATOM 3736 O O . LEU A 1 481 ? -28.418 34.006 27.150 1.00 38.22 481 LEU A O 1
ATOM 3740 N N . ASN A 1 482 ? -27.807 35.611 25.717 1.00 37.00 482 ASN A N 1
ATOM 3741 C CA . ASN A 1 482 ? -26.812 34.792 25.007 1.00 37.00 482 ASN A CA 1
ATOM 3742 C C . ASN A 1 482 ? -25.666 34.272 25.897 1.00 37.00 482 ASN A C 1
ATOM 3744 O O . ASN A 1 482 ? -25.051 33.254 25.583 1.00 37.00 482 ASN A O 1
ATOM 3748 N N . LYS A 1 483 ? -25.337 34.950 27.004 1.00 40.47 483 LYS A N 1
ATOM 3749 C CA . LYS A 1 483 ? -24.332 34.460 27.964 1.00 40.47 483 LYS A CA 1
ATOM 3750 C C . LYS A 1 483 ? -24.913 33.414 28.921 1.00 40.47 483 LYS A C 1
ATOM 3752 O O . LYS A 1 483 ? -24.178 32.533 29.357 1.00 40.47 483 LYS A O 1
ATOM 3757 N N . LYS A 1 484 ? -26.218 33.476 29.205 1.00 40.66 484 LYS A N 1
ATOM 3758 C CA . LYS A 1 484 ? -26.942 32.495 30.028 1.00 40.66 484 LYS A CA 1
ATOM 3759 C C . LYS A 1 484 ? -27.075 31.147 29.307 1.00 40.66 484 LYS A C 1
ATOM 3761 O O . LYS A 1 484 ? -26.828 30.112 29.919 1.00 40.66 484 LYS A O 1
ATOM 3766 N N . ASP A 1 485 ? -27.359 31.171 28.007 1.00 40.19 485 ASP A N 1
ATOM 3767 C CA . ASP A 1 485 ? -27.505 29.952 27.199 1.00 40.19 485 ASP A CA 1
ATOM 3768 C C . ASP A 1 485 ? -26.174 29.215 26.990 1.00 40.19 485 ASP A C 1
ATOM 3770 O O . ASP A 1 485 ? -26.125 27.992 27.099 1.00 40.19 485 ASP A O 1
ATOM 3774 N N . ASN A 1 486 ? -25.068 29.945 26.806 1.00 41.00 486 ASN A N 1
ATOM 3775 C CA . ASN A 1 486 ? -23.728 29.347 26.724 1.00 41.00 486 ASN A CA 1
ATOM 3776 C C . ASN A 1 486 ? -23.278 28.712 28.052 1.00 41.00 486 ASN A C 1
ATOM 3778 O O . ASN A 1 486 ? -22.635 27.662 28.056 1.00 41.00 486 ASN A O 1
ATOM 3782 N N . LEU A 1 487 ? -23.637 29.322 29.187 1.00 42.12 487 LEU A N 1
ATOM 3783 C CA . LEU A 1 487 ? -23.345 28.780 30.516 1.00 42.12 487 LEU A CA 1
ATOM 3784 C C . LEU A 1 487 ? -24.134 27.487 30.772 1.00 42.12 487 LEU A C 1
ATOM 3786 O O . LEU A 1 487 ? -23.578 26.500 31.251 1.00 42.12 487 LEU A O 1
ATOM 3790 N N . LEU A 1 488 ? -25.419 27.477 30.407 1.00 42.56 488 LEU A N 1
ATOM 3791 C CA . LEU A 1 488 ? -26.279 26.303 30.528 1.00 42.56 488 LEU A CA 1
ATOM 3792 C C . LEU A 1 488 ? -25.828 25.173 29.594 1.00 42.56 488 LEU A C 1
ATOM 3794 O O . LEU A 1 488 ? -25.723 24.037 30.048 1.00 42.56 488 LEU A O 1
ATOM 3798 N N . GLN A 1 489 ? -25.474 25.461 28.338 1.00 40.25 489 GLN A N 1
ATOM 3799 C CA . GLN A 1 489 ? -24.932 24.450 27.418 1.00 40.25 489 GLN A CA 1
ATOM 3800 C C . GLN A 1 489 ? -23.612 23.844 27.919 1.00 40.25 489 GLN A C 1
ATOM 3802 O O . GLN A 1 489 ? -23.431 22.628 27.843 1.00 40.25 489 GLN A O 1
ATOM 3807 N N . GLY A 1 490 ? -22.718 24.658 28.491 1.00 40.16 490 GLY A N 1
ATOM 3808 C CA . GLY A 1 490 ? -21.459 24.181 29.074 1.00 40.16 490 GLY A CA 1
ATOM 3809 C C . GLY A 1 490 ? -21.646 23.307 30.322 1.00 40.16 490 GLY A C 1
ATOM 3810 O O . GLY A 1 490 ? -20.896 22.354 30.530 1.00 40.16 490 GLY A O 1
ATOM 3811 N N . LEU A 1 491 ? -22.664 23.585 31.140 1.00 42.69 491 LEU A N 1
ATOM 3812 C CA . LEU A 1 491 ? -23.000 22.783 32.322 1.00 42.69 491 LEU A CA 1
ATOM 3813 C C . LEU A 1 491 ? -23.700 21.463 31.948 1.00 42.69 491 LEU A C 1
ATOM 3815 O O . LEU A 1 491 ? -23.384 20.420 32.520 1.00 42.69 491 LEU A O 1
ATOM 3819 N N . TRP A 1 492 ? -24.577 21.475 30.939 1.00 39.44 492 TRP A N 1
ATOM 3820 C CA . TRP A 1 492 ? -25.289 20.283 30.456 1.00 39.44 492 TRP A CA 1
ATOM 3821 C C . TRP A 1 492 ? -24.374 19.247 29.790 1.00 39.44 492 TRP A C 1
ATOM 3823 O O . TRP A 1 492 ? -24.554 18.044 29.993 1.00 39.44 492 TRP A O 1
ATOM 3833 N N . LEU A 1 493 ? -23.360 19.691 29.041 1.00 35.59 493 LEU A N 1
ATOM 3834 C CA . LEU A 1 493 ? -22.383 18.798 28.404 1.00 35.59 493 LEU A CA 1
ATOM 3835 C C . LEU A 1 493 ? -21.529 18.029 29.424 1.00 35.59 493 LEU A C 1
ATOM 3837 O O . LEU A 1 493 ? -21.186 16.872 29.188 1.00 35.59 493 LEU A O 1
ATOM 3841 N N . ASN A 1 494 ? -21.248 18.633 30.581 1.00 41.22 494 ASN A N 1
ATOM 3842 C CA . ASN A 1 494 ? -20.533 17.973 31.675 1.00 41.22 494 ASN A CA 1
ATOM 3843 C C . ASN A 1 494 ? -21.431 16.998 32.459 1.00 41.22 494 ASN A C 1
ATOM 3845 O O . ASN A 1 494 ? -20.961 15.958 32.915 1.00 41.22 494 ASN A O 1
ATOM 3849 N N . PHE A 1 495 ? -22.730 17.292 32.566 1.00 38.28 495 PHE A N 1
ATOM 3850 C CA . PHE A 1 495 ? -23.710 16.444 33.251 1.00 38.28 495 PHE A CA 1
ATOM 3851 C C . PHE A 1 495 ? -23.999 15.130 32.498 1.00 38.28 495 PHE A C 1
ATOM 3853 O O . PHE A 1 495 ? -24.021 14.057 33.099 1.00 38.28 495 PHE A O 1
ATOM 3860 N N . LEU A 1 496 ? -24.146 15.178 31.168 1.00 36.91 496 LEU A N 1
ATOM 3861 C CA . LEU A 1 496 ? -24.433 13.987 30.350 1.00 36.91 496 LEU A CA 1
ATOM 3862 C C . LEU A 1 496 ? -23.249 13.013 30.237 1.00 36.91 496 LEU A C 1
ATOM 3864 O O . LEU A 1 496 ? -23.454 11.824 29.994 1.00 36.91 496 LEU A O 1
ATOM 3868 N N . TYR A 1 497 ? -22.021 13.494 30.445 1.00 38.50 497 TYR A N 1
ATOM 3869 C CA . TYR A 1 497 ? -20.821 12.655 30.467 1.00 38.50 497 TYR A CA 1
ATOM 3870 C C . TYR A 1 497 ? -20.749 11.780 31.732 1.00 38.50 497 TYR A C 1
ATOM 3872 O O . TYR A 1 497 ? -20.233 10.666 31.682 1.00 38.50 497 TYR A O 1
ATOM 3880 N N . PHE A 1 498 ? -21.323 12.247 32.848 1.00 36.38 498 PHE A N 1
ATOM 3881 C CA . PHE A 1 498 ? -21.321 11.540 34.134 1.00 36.38 498 PHE A CA 1
ATOM 3882 C C . PHE A 1 498 ? -22.383 10.424 34.212 1.00 36.38 498 PHE A C 1
ATOM 3884 O O . PHE A 1 498 ? -22.185 9.429 34.898 1.00 36.38 498 PHE A O 1
ATOM 3891 N N . LEU A 1 499 ? -23.483 10.534 33.457 1.00 35.22 499 LEU A N 1
ATOM 3892 C CA . LEU A 1 499 ? -24.582 9.551 33.442 1.00 35.22 499 LEU A CA 1
ATOM 3893 C C . LEU A 1 499 ? -24.292 8.264 32.637 1.00 35.22 499 LEU A C 1
ATOM 3895 O O . LEU A 1 499 ? -25.151 7.389 32.559 1.00 35.22 499 LEU A O 1
ATOM 3899 N N . ARG A 1 500 ? -23.114 8.132 32.011 1.00 34.44 500 ARG A N 1
ATOM 3900 C CA . ARG A 1 500 ? -22.751 6.974 31.166 1.00 34.44 500 ARG A CA 1
ATOM 3901 C C . ARG A 1 500 ? -21.861 5.923 31.844 1.00 34.44 500 ARG A C 1
ATOM 3903 O O . ARG A 1 500 ? -21.482 4.968 31.170 1.00 34.44 500 ARG A O 1
ATOM 3910 N N . ASP A 1 501 ? -21.568 6.050 33.139 1.00 36.88 501 ASP A N 1
ATOM 3911 C CA . ASP A 1 501 ? -20.838 5.031 33.907 1.00 36.88 501 ASP A CA 1
ATOM 3912 C C . ASP A 1 501 ? -21.777 4.293 34.886 1.00 36.88 501 ASP A C 1
ATOM 3914 O O . ASP A 1 501 ? -22.177 4.871 35.897 1.00 36.88 501 ASP A O 1
ATOM 3918 N N . PRO A 1 502 ? -22.150 3.025 34.619 1.00 36.75 502 PRO A N 1
ATOM 3919 C CA . PRO A 1 502 ? -23.016 2.244 35.502 1.00 36.75 502 PRO A CA 1
ATOM 3920 C C . PRO A 1 502 ? -22.292 1.666 36.732 1.00 36.75 502 PRO A C 1
ATOM 3922 O O . PRO A 1 502 ? -22.914 0.923 37.485 1.00 36.75 502 PRO A O 1
ATOM 3925 N N . SER A 1 503 ? -20.991 1.927 36.923 1.00 30.70 503 SER A N 1
ATOM 3926 C CA . SER A 1 503 ? -20.179 1.282 37.970 1.00 30.70 503 SER A CA 1
ATOM 3927 C C . SER A 1 503 ? -20.002 2.088 39.262 1.00 30.70 503 SER A C 1
ATOM 3929 O O . SER A 1 503 ? -19.305 1.632 40.168 1.00 30.70 503 SER A O 1
ATOM 3931 N N . MET A 1 504 ? -20.651 3.248 39.395 1.00 30.59 504 MET A N 1
ATOM 3932 C CA . MET A 1 504 ? -20.685 3.975 40.666 1.00 30.59 504 MET A CA 1
ATOM 3933 C C . MET A 1 504 ? -21.966 3.660 41.448 1.00 30.59 504 MET A C 1
ATOM 3935 O O . MET A 1 504 ? -23.022 4.230 41.186 1.00 30.59 504 MET A O 1
ATOM 3939 N N . GLU A 1 505 ? -21.852 2.754 42.424 1.00 27.59 505 GLU A N 1
ATOM 3940 C CA . GLU A 1 505 ? -22.779 2.679 43.560 1.00 27.59 505 GLU A CA 1
ATOM 3941 C C . GLU A 1 505 ? -22.593 3.926 44.443 1.00 27.59 505 GLU A C 1
ATOM 3943 O O . GLU A 1 505 ? -21.457 4.323 44.724 1.00 27.59 505 GLU A O 1
ATOM 3948 N N . VAL A 1 506 ? -23.709 4.552 44.836 1.00 31.28 506 VAL A N 1
ATOM 3949 C CA . VAL A 1 506 ? -23.764 5.719 45.740 1.00 31.28 506 VAL A CA 1
ATOM 3950 C C . VAL A 1 506 ? -23.758 5.274 47.192 1.00 31.28 506 VAL A C 1
ATOM 3952 O O . VAL A 1 506 ? -24.569 4.378 47.522 1.00 31.28 506 VAL A O 1
#

pLDDT: mean 80.85, std 25.39, range [26.25, 98.81]

Radius of gyration: 30.89 Å; chains: 1; bounding box: 72×76×91 Å

Foldseek 3Di:
DELQVLCCVQPNQALDEDDPVSLVSSLVVQVVVLLVFDQAYEYECLDPPNVSYDLVSLLSSRLVCLVRLHEYEYPWNALALADVTPGNLVRLVSQLVSCVSNNHQYEYEQRFRFFPVCAVVLVSSVVSQVVSVVVPHNYFYEHFQALKDKDWPCSQQFHSVLQRVHDVSVVVLCVDPVSVVVSVVSSVVSQVRLVHQQQWAFQFPPLVRHRDTLVRQCVVVVHDSVVSQNVCCVPPNITMTMRHRRGHNVSVLVLLPDQRYAYDLPWDPDPPPSGQTALSNACGLLCCLCVCCPVVVSDHPVSRLCSHFVNVCVSSVPDQTRDPDPRHFPFDWDFDSVQRGRPADNNRRPDHTDGTAFGDGSNHTCAHRNRGDDDPSDDDDGRDDPPPPVVPQPVRVVVVVCVLVPHDVCVVVVCVVPVPDDRDPPDDSPDDPPPDDPPDPPPPVPDPDDDDDDDDDDPDDDDDDPDDDDDDPPPDDDDDPVSVVVVVVVVVVVVVVVVPDPPDDD

Secondary structure (DSSP, 8-state):
-BHHHHHHHHHTT--SPPPHHHHHHHHHHHHHHHHTT--EEEEETTSTTGGGS-HHHHHHHHGGGGGGT-EEEEE-S-SS-STT---HHHHHHHHHHHHHHTT-EEEETT---BSGGGTT-HHHHHHHHHHHHHTT--EEEEE-S-S-EEEEHHHHHS-HHHHTT-HHHHHHHTT-HHHHHHHHHHHHHHHHHTT-GGGEEE-SS-TTTTT-BHHHHHHHHT--HHHHHHHHHHHHS--EEEETT-B-HHHHHHHHT-TTEEE-----S---TT---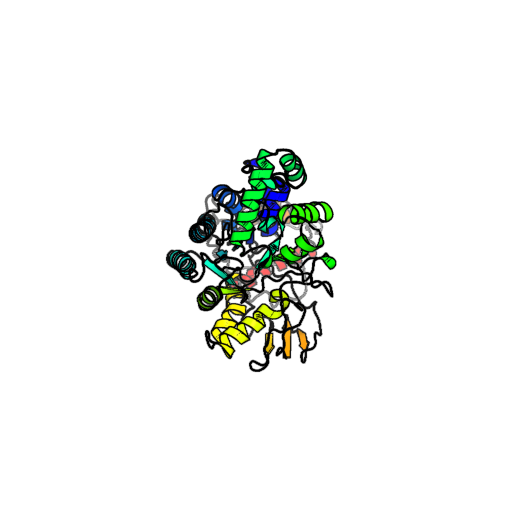-THHHHHHHHHHIIIIIIS--S-HHHHHHHHTHHHHHHHT-SSSSS--TTS---EEEE-TTT-B----SSSTTPPPB-EEEEEETTEEEEETTEE--S----PPP-----------HHHHHHHHHHHTTSGGGHHHHHTT-TT----TT--TT----PPP---TTSSSS--SS-S------TT-----S-SS---GGG--PPPHHHHHHHHHHHHHHHHHHTT-TT---

Sequence (506 aa):
MGFNQARLNVMGMNDKPASNEERSKMTQYLESGMQQGAFGVSTGLFYRPASYASTKEVIESLSFLNKYKAIYDTHDRDLGAVLNGIGYDASVAEAIKIGSAIDARIIFSHFTPQGKHNDGRANVGIDLINNARADGAQVFAAQHPYTATQSSLLAYTIPDWALAGGMTSLLERLQSKNLLNRLHSEHRQMLDIRGGPEKLLFTDNNKDLNGKTLAQVSEELNLTTLDTVLHIAKEQRDASVMNLELYDMDNIRLLATQEWMMTSSDGGSHAVPGQRAHPRTFGAFAKKIRQFVVDESLISLPFLIRGMTALPASFLGIQDRGRLAPGYYADIAIFDLDQVNDRATYEDPQQLAEGYIHVLVNGELALYHGEIKSTDLGQVLLRHQPLVNEMPTALQVKESLLGAFGGKDSLHKIESLTSTIELSSESKPSRTKIQYLNFLNESIAEYSSRENVIHFGVEGQYELYQGGNSIDPESAAYISLNKKDNLLQGLWLNFLYFLRDPSMEV